Protein AF-A0A813BYN5-F1 (afdb_monomer_lite)

Foldseek 3Di:
DDQAADPVNPGWAKDFQQDWDDAAPQQRHTDDGRAIWTADPVRRHIHRPVCRVVVGGSLNNLLVVLLCVLLVQQVLQVLLVDLVLLVLLVVPDDVCLLVCLVPADDDVSLLVVLVCLQPPQAEEPPDDADPVDPDSFDKDWPAWDQDDPVLVVQVQRTWTWIAGPPPRDTDIDTPGSNLSVCSVVRYYHQNNSQSVVQSNVVSSVWFKWWKDFPQDHIHMWTDDPLDTWTQRSQLSAIRQLLLVCAQQVDQTAWMWIHHQQAIDGQSLVNDQCLVSNVVRNPSHDPVSVVVSRVVSNCVSNPPHDDPPSPVVSVVVSVCSNVHHPPPDDHFLSSQHFGDHDDPVVSVVSSRRGDHGDNSVRSVVVPPDPVPPPDDDPDPDDDPDDDDDDDDDD

pLDDT: mean 87.36, std 17.11, range [26.47, 98.75]

Structure (mmCIF, N/CA/C/O backbone):
data_AF-A0A813BYN5-F1
#
_entry.id   AF-A0A813BYN5-F1
#
loop_
_atom_site.group_PDB
_atom_site.id
_atom_site.type_symbol
_atom_site.label_atom_id
_atom_site.label_alt_id
_atom_site.label_comp_id
_atom_site.label_asym_id
_atom_site.label_entity_id
_atom_site.label_seq_id
_atom_site.pdbx_PDB_ins_code
_atom_site.Cartn_x
_atom_site.Cartn_y
_atom_site.Cartn_z
_atom_site.occupancy
_atom_site.B_iso_or_equiv
_atom_site.auth_seq_id
_atom_site.auth_comp_id
_atom_site.auth_asym_id
_atom_site.auth_atom_id
_atom_site.pdbx_PDB_model_num
ATOM 1 N N . MET A 1 1 ? -16.079 -15.722 31.619 1.00 48.47 1 MET A N 1
ATOM 2 C CA . MET A 1 1 ? -15.666 -14.616 30.730 1.00 48.47 1 MET A CA 1
ATOM 3 C C . MET A 1 1 ? -16.393 -13.362 31.180 1.00 48.47 1 MET A C 1
ATOM 5 O O . MET A 1 1 ? -17.534 -13.514 31.612 1.00 48.47 1 MET A O 1
ATOM 9 N N . PRO A 1 2 ? -15.764 -12.174 31.171 1.00 56.16 2 PRO A N 1
ATOM 10 C CA . PRO A 1 2 ? -16.478 -10.941 31.481 1.00 56.16 2 PRO A CA 1
ATOM 11 C C . PRO A 1 2 ? -17.637 -10.785 30.492 1.00 56.16 2 PRO A C 1
ATOM 13 O O . PRO A 1 2 ? -17.460 -11.001 29.295 1.00 56.16 2 PRO A O 1
ATOM 16 N N . SER A 1 3 ? -18.836 -10.475 30.979 1.00 76.31 3 SER A N 1
ATOM 17 C CA . SER A 1 3 ? -19.960 -10.189 30.091 1.00 76.31 3 SER A CA 1
ATOM 18 C C . SER A 1 3 ? -19.749 -8.819 29.454 1.00 76.31 3 SER A C 1
ATOM 20 O O . SER A 1 3 ? -19.611 -7.844 30.188 1.00 76.31 3 SER A O 1
ATOM 22 N N . LEU A 1 4 ? -19.761 -8.734 28.120 1.00 88.44 4 LEU A N 1
ATOM 23 C CA . LEU A 1 4 ? -19.738 -7.454 27.407 1.00 88.44 4 LEU A CA 1
ATOM 24 C C . LEU A 1 4 ? -20.838 -6.524 27.939 1.00 88.44 4 LEU A C 1
ATOM 26 O O . LEU A 1 4 ? -22.004 -6.931 28.003 1.00 88.44 4 LEU A O 1
ATOM 30 N N . ASP A 1 5 ? -20.469 -5.295 28.279 1.00 90.44 5 ASP A N 1
ATOM 31 C CA . ASP A 1 5 ? -21.368 -4.268 28.801 1.00 90.44 5 ASP A CA 1
ATOM 32 C C . ASP A 1 5 ? -21.083 -2.904 28.147 1.00 90.44 5 ASP A C 1
ATOM 34 O O . ASP A 1 5 ? -20.074 -2.737 27.458 1.00 90.44 5 ASP A O 1
ATOM 38 N N . CYS A 1 6 ? -21.983 -1.940 28.326 1.00 90.56 6 CYS A N 1
ATOM 39 C CA . CYS A 1 6 ? -21.774 -0.565 27.888 1.00 90.56 6 CYS A CA 1
ATOM 40 C C . CYS A 1 6 ? -20.682 0.134 28.728 1.00 90.56 6 CYS A C 1
ATOM 42 O O . CYS A 1 6 ? -20.383 -0.305 29.843 1.00 90.56 6 CYS A O 1
ATOM 44 N N . PRO A 1 7 ? -20.118 1.267 28.262 1.00 90.31 7 PRO A N 1
ATOM 45 C CA . PRO A 1 7 ? -19.059 1.984 28.983 1.00 90.31 7 PRO A CA 1
ATOM 46 C C . PRO A 1 7 ? -19.430 2.395 30.417 1.00 90.31 7 PRO A C 1
ATOM 48 O O . PRO A 1 7 ? -18.561 2.478 31.280 1.00 90.31 7 PRO A O 1
ATOM 51 N N . GLY A 1 8 ? -20.720 2.633 30.682 1.00 91.25 8 GLY A N 1
ATOM 52 C CA . GLY A 1 8 ? -21.238 2.990 32.005 1.00 91.25 8 GLY A CA 1
ATOM 53 C C . GLY A 1 8 ? -21.573 1.805 32.915 1.00 91.25 8 GLY A C 1
ATOM 54 O O . GLY A 1 8 ? -22.039 2.028 34.026 1.00 91.25 8 GLY A O 1
ATOM 55 N N . SER A 1 9 ? -21.360 0.560 32.472 1.00 91.81 9 SER A N 1
ATOM 56 C CA . SER A 1 9 ? -21.729 -0.657 33.221 1.00 91.81 9 SER A CA 1
ATOM 57 C C . SER A 1 9 ? -23.214 -0.715 33.632 1.00 91.81 9 SER A C 1
ATOM 59 O O . SER A 1 9 ? -23.561 -1.176 34.719 1.00 91.81 9 SER A O 1
ATOM 61 N N . HIS A 1 10 ? -24.110 -0.199 32.784 1.00 93.56 10 HIS A N 1
ATOM 62 C CA . HIS A 1 10 ? -25.558 -0.175 33.035 1.00 93.56 10 HIS A CA 1
ATOM 63 C C . HIS A 1 10 ? -26.271 -1.482 32.644 1.00 93.56 10 HIS A C 1
ATOM 65 O O . HIS A 1 10 ? -27.484 -1.602 32.834 1.00 93.56 10 HIS A O 1
ATOM 71 N N . GLY A 1 11 ? -25.558 -2.444 32.062 1.00 91.88 11 GLY A N 1
ATOM 72 C CA . GLY A 1 11 ? -26.150 -3.586 31.387 1.00 91.88 11 GLY A CA 1
ATOM 73 C C . GLY A 1 11 ? -26.589 -3.264 29.955 1.00 91.88 11 GLY A C 1
ATOM 74 O O . GLY A 1 11 ? -26.937 -2.134 29.597 1.00 91.88 11 GLY A O 1
ATOM 75 N N . LEU A 1 12 ? -26.638 -4.312 29.132 1.00 93.56 12 LEU A N 1
ATOM 76 C CA . LEU A 1 12 ? -27.193 -4.275 27.781 1.00 93.56 12 LEU A CA 1
ATOM 77 C C . LEU A 1 12 ? -28.515 -5.040 27.745 1.00 93.56 12 LEU A C 1
ATOM 79 O O . LEU A 1 12 ? -28.563 -6.212 28.126 1.00 93.56 12 LEU A O 1
ATOM 83 N N . GLN A 1 13 ? -29.570 -4.392 27.256 1.00 94.44 13 GLN A N 1
ATOM 84 C CA . GLN A 1 13 ? -30.894 -4.990 27.110 1.00 94.44 13 GLN A CA 1
ATOM 85 C C . GLN A 1 13 ? -31.093 -5.484 25.681 1.00 94.44 13 GLN A C 1
ATOM 87 O O . GLN A 1 13 ? -30.707 -4.811 24.725 1.00 94.44 13 GLN A O 1
ATOM 92 N N . ARG A 1 14 ? -31.704 -6.661 25.529 1.00 94.81 14 ARG A N 1
ATOM 93 C CA . ARG A 1 14 ? -32.080 -7.180 24.211 1.00 94.81 14 ARG A CA 1
ATOM 94 C C . ARG A 1 14 ? -33.128 -6.256 23.593 1.00 94.81 14 ARG A C 1
ATOM 96 O O . ARG A 1 14 ? -34.096 -5.888 24.252 1.00 94.81 14 ARG A O 1
ATOM 103 N N . THR A 1 15 ? -32.929 -5.900 22.334 1.00 93.56 15 THR A N 1
ATOM 104 C CA . THR A 1 15 ? -33.810 -5.017 21.574 1.00 93.56 15 THR A CA 1
ATOM 105 C C . THR A 1 15 ? -33.909 -5.477 20.121 1.00 93.56 15 THR A C 1
ATOM 107 O O . THR A 1 15 ? -33.149 -6.328 19.655 1.00 93.56 15 THR A O 1
ATOM 110 N N . THR A 1 16 ? -34.854 -4.898 19.395 1.00 94.50 16 THR A N 1
ATOM 111 C CA . THR A 1 16 ? -34.953 -5.013 17.943 1.00 94.50 16 THR A CA 1
ATOM 112 C C . THR A 1 16 ? -34.541 -3.681 17.341 1.00 94.50 16 THR A C 1
ATOM 114 O O . THR A 1 16 ? -34.979 -2.637 17.817 1.00 94.50 16 THR A O 1
ATOM 117 N N . VAL A 1 17 ? -33.697 -3.709 16.309 1.00 91.75 17 VAL A N 1
ATOM 118 C CA . VAL A 1 17 ? -33.216 -2.494 15.635 1.00 91.75 17 VAL A CA 1
ATOM 119 C C . VAL A 1 17 ? -34.422 -1.745 15.048 1.00 91.75 17 VAL A C 1
ATOM 121 O O . VAL A 1 17 ? -35.065 -2.285 14.139 1.00 91.75 17 VAL A O 1
ATOM 124 N N . PRO A 1 18 ? -34.763 -0.548 15.562 1.00 84.31 18 PRO A N 1
ATOM 125 C CA . PRO A 1 18 ? -36.034 0.099 15.244 1.00 84.31 18 PRO A CA 1
ATOM 126 C C . PRO A 1 18 ? -36.023 0.764 13.866 1.00 84.31 18 PRO A C 1
ATOM 128 O O . PRO A 1 18 ? -37.031 0.745 13.164 1.00 84.31 18 PRO A O 1
ATOM 131 N N . GLU A 1 19 ? -34.881 1.322 13.462 1.00 86.50 19 GLU A N 1
ATOM 132 C CA . GLU A 1 19 ? -34.742 2.112 12.242 1.00 86.50 19 GLU A CA 1
ATOM 133 C C . GLU A 1 19 ? -33.391 1.869 11.545 1.00 86.50 19 GLU A C 1
ATOM 135 O O . GLU A 1 19 ? -32.447 1.367 12.166 1.00 86.50 19 GLU A O 1
ATOM 140 N N . PRO A 1 20 ? -33.283 2.176 10.239 1.00 87.12 20 PRO A N 1
ATOM 141 C CA . PRO A 1 20 ? -32.023 2.080 9.509 1.00 87.12 20 PRO A CA 1
ATOM 142 C C . PRO A 1 20 ? -30.966 3.039 10.065 1.00 87.12 20 PRO A C 1
ATOM 144 O O . PRO A 1 20 ? -31.284 4.133 10.513 1.00 87.12 20 PRO A O 1
ATOM 147 N N . GLY A 1 21 ? -29.693 2.658 9.955 1.00 85.25 21 GLY A N 1
ATOM 148 C CA . GLY A 1 21 ? -28.564 3.544 10.262 1.00 85.25 21 GLY A CA 1
ATOM 149 C C . GLY A 1 21 ? -27.939 3.356 11.645 1.00 85.25 21 GLY A C 1
ATOM 150 O O . GLY A 1 21 ? -26.858 3.892 11.874 1.00 85.25 21 GLY A O 1
ATOM 151 N N . ARG A 1 22 ? -28.533 2.548 12.537 1.00 89.50 22 ARG A N 1
ATOM 152 C CA . ARG A 1 22 ? -27.860 2.128 13.780 1.00 89.50 22 ARG A CA 1
ATOM 153 C C . ARG A 1 22 ? -26.624 1.289 13.441 1.00 89.50 22 ARG A C 1
ATOM 155 O O . ARG A 1 22 ? -26.663 0.442 12.544 1.00 89.50 22 ARG A O 1
ATOM 162 N N . VAL A 1 23 ? -25.534 1.504 14.168 1.00 93.56 23 VAL A N 1
ATOM 163 C CA . VAL A 1 23 ? -24.265 0.785 13.997 1.00 93.56 23 VAL A CA 1
ATOM 164 C C . VAL A 1 23 ? -23.885 0.112 15.300 1.00 93.56 23 VAL A C 1
ATOM 166 O O . VAL A 1 23 ? -24.202 0.601 16.372 1.00 93.56 23 VAL A O 1
ATOM 169 N N . CYS A 1 24 ? -23.207 -1.026 15.221 1.00 93.81 24 CYS A N 1
ATOM 170 C CA . CYS A 1 24 ? -22.638 -1.625 16.417 1.00 93.81 24 CYS A CA 1
ATOM 171 C C . CYS A 1 24 ? -21.426 -0.812 16.889 1.00 93.81 24 CYS A C 1
ATOM 173 O O . CYS A 1 24 ? -20.441 -0.735 16.163 1.00 93.81 24 CYS A O 1
ATOM 175 N N . ASP A 1 25 ? -21.418 -0.325 18.127 1.00 93.06 25 ASP A N 1
ATOM 176 C CA . ASP A 1 25 ? -20.302 0.450 18.691 1.00 93.06 25 ASP A CA 1
ATOM 177 C C . ASP A 1 25 ? -19.005 -0.352 18.879 1.00 93.06 25 ASP A C 1
ATOM 179 O O . ASP A 1 25 ? -17.918 0.215 19.049 1.00 93.06 25 ASP A O 1
ATOM 183 N N . VAL A 1 26 ? -19.118 -1.682 18.848 1.00 92.62 26 VAL A N 1
ATOM 184 C CA . VAL A 1 26 ? -18.005 -2.625 19.000 1.00 92.62 26 VAL A CA 1
ATOM 185 C C . VAL A 1 26 ? -17.333 -2.919 17.660 1.00 92.62 26 VAL A C 1
ATOM 187 O O . VAL A 1 26 ? -16.107 -2.881 17.573 1.00 92.62 26 VAL A O 1
ATOM 190 N N . CYS A 1 27 ? -18.110 -3.238 16.617 1.00 92.19 27 CYS A N 1
ATOM 191 C CA . CYS A 1 27 ? -17.567 -3.685 15.329 1.00 92.19 27 CYS A CA 1
ATOM 192 C C . CYS A 1 27 ? -17.843 -2.763 14.138 1.00 92.19 27 CYS A C 1
ATOM 194 O O . CYS A 1 27 ? -17.343 -3.033 13.043 1.00 92.19 27 CYS A O 1
ATOM 196 N N . ASP A 1 28 ? -18.573 -1.672 14.355 1.00 92.25 28 ASP A N 1
ATOM 197 C CA . ASP A 1 28 ? -18.946 -0.644 13.378 1.00 92.25 28 ASP A CA 1
ATOM 198 C C . ASP A 1 28 ? -19.807 -1.172 12.210 1.00 92.25 28 ASP A C 1
ATOM 200 O O . ASP A 1 28 ? -19.967 -0.503 11.191 1.00 92.25 28 ASP A O 1
ATOM 204 N N . ILE A 1 29 ? -20.373 -2.384 12.329 1.00 92.06 29 ILE A N 1
ATOM 205 C CA . ILE A 1 29 ? -21.284 -2.925 11.315 1.00 92.06 29 ILE A CA 1
ATOM 206 C C . ILE A 1 29 ? -22.641 -2.224 11.397 1.00 92.06 29 ILE A C 1
ATOM 208 O O . ILE A 1 29 ? -23.185 -2.034 12.487 1.00 92.06 29 ILE A O 1
ATOM 212 N N . VAL A 1 30 ? -23.210 -1.887 10.239 1.00 93.50 30 VAL A N 1
ATOM 213 C CA . VAL A 1 30 ? -24.578 -1.368 10.148 1.00 93.50 30 VAL A CA 1
ATOM 214 C C . VAL A 1 30 ? -25.558 -2.470 10.539 1.00 93.50 30 VAL A C 1
ATOM 216 O O . VAL A 1 30 ? -25.571 -3.557 9.952 1.00 93.50 30 VAL A O 1
ATOM 219 N N . LEU A 1 31 ? -26.384 -2.185 11.538 1.00 92.44 31 LEU A N 1
ATOM 220 C CA . LEU A 1 31 ? -27.415 -3.083 12.022 1.00 92.44 31 LEU A CA 1
ATOM 221 C C . LEU A 1 31 ? -28.638 -2.989 11.107 1.00 92.44 31 LEU A C 1
ATOM 223 O O . LEU A 1 31 ? -29.130 -1.904 10.795 1.00 92.44 31 LEU A O 1
ATOM 227 N N . LYS A 1 32 ? -29.137 -4.141 10.658 1.00 92.50 32 LYS A N 1
ATOM 228 C CA . LYS A 1 32 ? -30.327 -4.190 9.804 1.00 92.50 32 LYS A CA 1
ATOM 229 C C . LYS A 1 32 ? -31.589 -3.958 10.649 1.00 92.50 32 LYS A C 1
ATOM 231 O O . LYS A 1 32 ? -31.719 -4.603 11.692 1.00 92.50 32 LYS A O 1
ATOM 236 N N . PRO A 1 33 ? -32.535 -3.112 10.201 1.00 93.31 33 PRO A N 1
ATOM 237 C CA . PRO A 1 33 ? -33.830 -2.954 10.861 1.00 93.31 33 PRO A CA 1
ATOM 238 C C . PRO A 1 33 ? -34.543 -4.293 11.043 1.00 93.31 33 PRO A C 1
ATOM 240 O O . PRO A 1 33 ? -34.501 -5.148 10.156 1.00 93.31 33 PRO A O 1
ATOM 243 N N . GLY A 1 34 ? -35.193 -4.480 12.189 1.00 91.62 34 GLY A N 1
ATOM 244 C CA . GLY A 1 34 ? -35.899 -5.721 12.516 1.00 91.62 34 GLY A CA 1
ATOM 245 C C . GLY A 1 34 ? -35.007 -6.872 12.998 1.00 91.62 34 GLY A C 1
ATOM 246 O O . GLY A 1 34 ? -35.535 -7.876 13.472 1.00 91.62 34 GLY A O 1
ATOM 247 N N . CYS A 1 35 ? -33.676 -6.753 12.928 1.00 91.94 35 CYS A N 1
ATOM 248 C CA . CYS A 1 35 ? -32.775 -7.742 13.520 1.00 91.94 35 CYS A CA 1
ATOM 249 C C . CYS A 1 35 ? -32.650 -7.563 15.038 1.00 91.94 35 CYS A C 1
ATOM 251 O O . CYS A 1 35 ? -32.840 -6.470 15.578 1.00 91.94 35 CYS A O 1
ATOM 253 N N . GLU A 1 36 ? -32.307 -8.654 15.723 1.00 95.38 36 GLU A N 1
ATOM 254 C CA . GLU A 1 36 ? -31.975 -8.623 17.146 1.00 95.38 36 GLU A CA 1
ATOM 255 C C . GLU A 1 36 ? -30.639 -7.899 17.371 1.00 95.38 36 GLU A C 1
ATOM 257 O O . GLU A 1 36 ? -29.671 -8.085 16.629 1.00 95.38 36 GLU A O 1
ATOM 262 N N . ALA A 1 37 ? -30.607 -7.061 18.402 1.00 94.81 37 ALA A N 1
ATOM 263 C CA . ALA A 1 37 ? -29.422 -6.373 18.887 1.00 94.81 37 ALA A CA 1
ATOM 264 C C . ALA A 1 37 ? -29.515 -6.203 20.410 1.00 94.81 37 ALA A C 1
ATOM 266 O O . ALA A 1 37 ? -30.507 -6.561 21.049 1.00 94.81 37 ALA A O 1
ATOM 267 N N . PHE A 1 38 ? -28.473 -5.643 21.006 1.00 95.25 38 PHE A N 1
ATOM 268 C CA . PHE A 1 38 ? -28.428 -5.305 22.4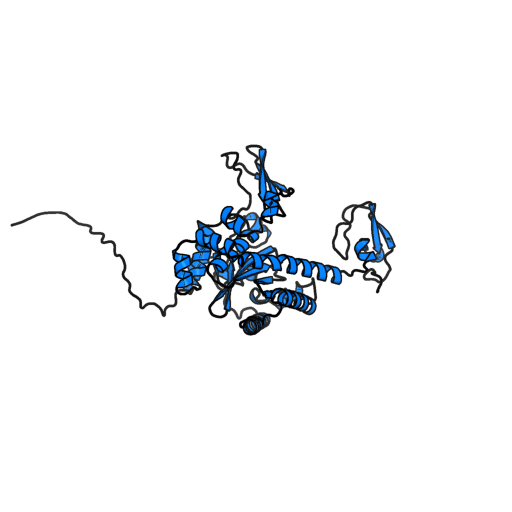18 1.00 95.25 38 PHE A CA 1
ATOM 269 C C . PHE A 1 38 ? -28.097 -3.829 22.559 1.00 95.25 38 PHE A C 1
ATOM 271 O O . PHE A 1 38 ? -27.160 -3.365 21.921 1.00 95.25 38 PHE A O 1
ATOM 278 N N . ALA A 1 39 ? -28.838 -3.100 23.386 1.00 94.12 39 ALA A N 1
ATOM 279 C CA . ALA A 1 39 ? -28.648 -1.665 23.540 1.00 94.12 39 ALA A CA 1
ATOM 280 C C . ALA A 1 39 ? -28.639 -1.243 25.011 1.00 94.12 39 ALA A C 1
ATOM 282 O O . ALA A 1 39 ? -29.362 -1.795 25.846 1.00 94.12 39 ALA A O 1
ATOM 283 N N . CYS A 1 40 ? -27.843 -0.223 25.316 1.00 94.81 40 CYS A N 1
ATOM 284 C CA . CYS A 1 40 ? -27.967 0.576 26.526 1.00 94.81 40 CYS A CA 1
ATOM 285 C C . CYS A 1 40 ? -28.495 1.959 26.142 1.00 94.81 40 CYS A C 1
ATOM 287 O O . CYS A 1 40 ? -27.786 2.736 25.507 1.00 94.81 40 CYS A O 1
ATOM 289 N N . GLN A 1 41 ? -29.716 2.284 26.569 1.00 91.62 41 GLN A N 1
ATOM 290 C CA . GLN A 1 41 ? -30.323 3.590 26.286 1.00 91.62 41 GLN A CA 1
ATOM 291 C C . GLN A 1 41 ? -29.588 4.741 26.987 1.00 91.62 41 GLN A C 1
ATOM 293 O O . GLN A 1 41 ? -29.490 5.828 26.435 1.00 91.62 41 GLN A O 1
ATOM 298 N N . THR A 1 42 ? -29.035 4.506 28.182 1.00 93.44 42 THR A N 1
ATOM 299 C CA . THR A 1 42 ? -28.329 5.539 28.958 1.00 93.44 42 THR A CA 1
ATOM 300 C C . THR A 1 42 ? -27.029 5.985 28.295 1.00 93.44 42 THR A C 1
ATOM 302 O O . THR A 1 42 ? -26.669 7.154 28.372 1.00 93.44 42 THR A O 1
ATOM 305 N N . CYS A 1 43 ? -26.305 5.052 27.675 1.00 92.81 43 CYS A N 1
ATOM 306 C CA . CYS A 1 43 ? -25.020 5.327 27.033 1.00 92.81 43 CYS A CA 1
ATOM 307 C C . CYS A 1 43 ? -25.128 5.519 25.519 1.00 92.81 43 CYS A C 1
ATOM 309 O O . CYS A 1 43 ? -24.090 5.729 24.904 1.00 92.81 43 CYS A O 1
ATOM 311 N N . ASP A 1 44 ? -26.332 5.386 24.948 1.00 92.38 44 ASP A N 1
ATOM 312 C CA . ASP A 1 44 ? -26.562 5.219 23.507 1.00 92.38 44 ASP A CA 1
ATOM 313 C C . ASP A 1 44 ? -25.550 4.249 22.882 1.00 92.38 44 ASP A C 1
ATOM 315 O O . ASP A 1 44 ? -24.754 4.608 22.024 1.00 92.38 44 ASP A O 1
ATOM 319 N N . PHE A 1 45 ? -25.521 3.029 23.426 1.00 93.75 45 PHE A N 1
ATOM 320 C CA . PHE A 1 45 ? -24.526 2.021 23.069 1.00 93.75 45 PHE A CA 1
ATOM 321 C C . PHE A 1 45 ? -25.205 0.771 22.519 1.00 93.75 45 PHE A C 1
ATOM 323 O O . PHE A 1 45 ? -25.869 0.053 23.273 1.00 93.75 45 PHE A O 1
ATOM 330 N N . ASP A 1 46 ? -25.021 0.507 21.230 1.00 94.44 46 ASP A N 1
ATOM 331 C CA . ASP A 1 46 ? -25.607 -0.592 20.476 1.00 94.44 46 ASP A CA 1
ATOM 332 C C . ASP A 1 46 ? -24.584 -1.677 20.135 1.00 94.44 46 ASP A C 1
ATOM 334 O O . ASP A 1 46 ? -23.459 -1.451 19.685 1.00 94.44 46 ASP A O 1
ATOM 338 N N . VAL A 1 47 ? -25.009 -2.925 20.275 1.00 94.62 47 VAL A N 1
ATOM 339 C CA . VAL A 1 47 ? -24.170 -4.101 20.080 1.00 94.62 47 VAL A CA 1
ATOM 340 C C . VAL A 1 47 ? -24.919 -5.138 19.252 1.00 94.62 47 VAL A C 1
ATOM 342 O O . VAL A 1 47 ? -26.044 -5.516 19.577 1.00 94.62 47 VAL A O 1
ATOM 345 N N . CYS A 1 48 ? -24.295 -5.643 18.185 1.00 94.81 48 CYS A N 1
ATOM 346 C CA . CYS A 1 48 ? -24.862 -6.749 17.412 1.00 94.81 48 CYS A CA 1
ATOM 347 C C . CYS A 1 48 ? -24.849 -8.059 18.221 1.00 94.81 48 CYS A C 1
ATOM 349 O O . CYS A 1 48 ? -23.984 -8.257 19.080 1.00 94.81 48 CYS A O 1
ATOM 351 N N . SER A 1 49 ? -25.756 -8.994 17.912 1.00 93.50 49 SER A N 1
ATOM 352 C CA . SER A 1 49 ? -25.812 -10.287 18.614 1.00 93.50 49 SER A CA 1
ATOM 353 C C . SER A 1 49 ? -24.474 -11.027 18.594 1.00 93.50 49 SER A C 1
ATOM 355 O O . SER A 1 49 ? -24.033 -11.504 19.633 1.00 93.50 49 SER A O 1
ATOM 357 N N . ALA A 1 50 ? -23.753 -11.004 17.467 1.00 92.56 50 ALA A N 1
ATOM 358 C CA . ALA A 1 50 ? -22.445 -11.648 17.355 1.00 92.56 50 ALA A CA 1
ATOM 359 C C . ALA A 1 50 ? -21.413 -11.093 18.356 1.00 92.56 50 ALA A C 1
ATOM 361 O O . ALA A 1 50 ? -20.714 -11.869 19.006 1.00 92.56 50 ALA A O 1
ATOM 362 N N . CYS A 1 51 ? -21.317 -9.769 18.525 1.00 93.25 51 CYS A N 1
ATOM 363 C CA . CYS A 1 51 ? -20.403 -9.174 19.505 1.00 93.25 51 CYS A CA 1
ATOM 364 C C . CYS A 1 51 ? -20.823 -9.506 20.940 1.00 93.25 51 CYS A C 1
ATOM 366 O O . CYS A 1 51 ? -19.965 -9.812 21.768 1.00 93.25 51 CYS A O 1
ATOM 368 N N . LYS A 1 52 ? -22.131 -9.497 21.229 1.00 92.75 52 LYS A N 1
ATOM 369 C CA . LYS A 1 52 ? -22.653 -9.817 22.562 1.00 92.75 52 LYS A CA 1
ATOM 370 C C . LYS A 1 52 ? -22.430 -11.275 22.953 1.00 92.75 52 LYS A C 1
ATOM 372 O O . LYS A 1 52 ? -21.980 -11.530 24.067 1.00 92.75 52 LYS A O 1
ATOM 377 N N . GLU A 1 53 ? -22.721 -12.209 22.057 1.00 91.44 53 GLU A N 1
ATOM 378 C CA . GLU A 1 53 ? -22.604 -13.652 22.291 1.00 91.44 53 GLU A CA 1
ATOM 379 C C . GLU A 1 53 ? -21.150 -14.094 22.468 1.00 91.44 53 GLU A C 1
ATOM 381 O O . GLU A 1 53 ? -20.856 -14.907 23.341 1.00 91.44 53 GLU A O 1
ATOM 386 N N . ASN A 1 54 ? -20.233 -13.513 21.690 1.00 90.81 54 ASN A N 1
ATOM 387 C CA . ASN A 1 54 ? -18.804 -13.814 21.779 1.00 90.81 54 ASN A CA 1
ATOM 388 C C . ASN A 1 54 ? -18.075 -12.987 22.855 1.00 90.81 54 ASN A C 1
ATOM 390 O O . ASN A 1 54 ? -16.878 -13.174 23.053 1.00 90.81 54 ASN A O 1
ATOM 394 N N . GLY A 1 55 ? -18.769 -12.071 23.543 1.00 91.19 55 GLY A N 1
ATOM 395 C CA . GLY A 1 55 ? -18.175 -11.216 24.573 1.00 91.19 55 GLY A CA 1
ATOM 396 C C . GLY A 1 55 ? -17.066 -10.295 24.052 1.00 91.19 55 GLY A C 1
ATOM 397 O O . GLY A 1 55 ? -16.127 -10.012 24.788 1.00 91.19 55 GLY A O 1
ATOM 398 N N . LEU A 1 56 ? -17.157 -9.856 22.792 1.00 90.75 56 LEU A N 1
ATOM 399 C CA . LEU A 1 56 ? -16.107 -9.077 22.130 1.00 90.75 56 LEU A CA 1
ATOM 400 C C . LEU A 1 56 ? -16.105 -7.627 22.603 1.00 90.75 56 LEU A C 1
ATOM 402 O O . LEU A 1 56 ? -17.140 -6.961 22.591 1.00 90.75 56 LEU A O 1
ATOM 406 N N . THR A 1 57 ? -14.930 -7.106 22.930 1.00 90.50 57 THR A N 1
ATOM 407 C CA . THR A 1 57 ? -14.722 -5.673 23.146 1.00 90.50 57 THR A CA 1
ATOM 408 C C . THR A 1 57 ? -14.362 -4.966 21.839 1.00 90.50 57 THR A C 1
ATOM 410 O O . THR A 1 57 ? -13.973 -5.592 20.848 1.00 90.50 57 THR A O 1
ATOM 413 N N . LYS A 1 58 ? -14.458 -3.629 21.826 1.00 87.50 58 LYS A N 1
ATOM 414 C CA . LYS A 1 58 ? -14.010 -2.829 20.675 1.00 87.50 58 LYS A CA 1
ATOM 415 C C . LYS A 1 58 ? -12.525 -3.070 20.388 1.00 87.50 58 LYS A C 1
ATOM 417 O O . LYS A 1 58 ? -12.146 -3.184 19.228 1.00 87.50 58 LYS A O 1
ATOM 422 N N . ALA A 1 59 ? -11.710 -3.218 21.435 1.00 88.31 59 ALA A N 1
ATOM 423 C CA . ALA A 1 59 ? -10.290 -3.532 21.313 1.00 88.31 59 ALA A CA 1
ATOM 424 C C . ALA A 1 59 ? -10.056 -4.897 20.640 1.00 88.31 59 ALA A C 1
ATOM 426 O O . ALA A 1 59 ? -9.238 -4.978 19.728 1.00 88.31 59 ALA A O 1
ATOM 427 N N . ASP A 1 60 ? -10.818 -5.935 21.008 1.00 91.12 60 ASP A N 1
ATOM 428 C CA . ASP A 1 60 ? -10.710 -7.264 20.379 1.00 91.12 60 ASP A CA 1
ATOM 429 C C . ASP A 1 60 ? -11.030 -7.205 18.882 1.00 91.12 60 ASP A C 1
ATOM 431 O O . ASP A 1 60 ? -10.330 -7.791 18.054 1.00 91.12 60 ASP A O 1
ATOM 435 N N . VAL A 1 61 ? -12.073 -6.455 18.511 1.00 91.62 61 VAL A N 1
ATOM 436 C CA . VAL A 1 61 ? -12.452 -6.301 17.104 1.00 91.62 61 VAL A CA 1
ATOM 437 C C . VAL A 1 61 ? -11.416 -5.495 16.326 1.00 91.62 61 VAL A C 1
ATOM 439 O O . VAL A 1 61 ? -11.092 -5.874 15.201 1.00 91.62 61 VAL A O 1
ATOM 442 N N . GLN A 1 62 ? -10.880 -4.409 16.888 1.00 92.00 62 GLN A N 1
ATOM 443 C CA . GLN A 1 62 ? -9.815 -3.645 16.227 1.00 92.00 62 GLN A CA 1
ATOM 444 C C . GLN A 1 62 ? -8.545 -4.484 16.056 1.00 92.00 62 GLN A C 1
ATOM 446 O O . GLN A 1 62 ? -7.918 -4.430 14.997 1.00 92.00 62 GLN A O 1
ATOM 451 N N . LEU A 1 63 ? -8.213 -5.320 17.043 1.00 94.38 63 LEU A N 1
ATOM 452 C CA . LEU A 1 63 ? -7.077 -6.238 16.980 1.00 94.38 63 LEU A CA 1
ATOM 453 C C . LEU A 1 63 ? -7.245 -7.234 15.832 1.00 94.38 63 LEU A C 1
ATOM 455 O O . LEU A 1 63 ? -6.348 -7.375 15.000 1.00 94.38 63 LEU A O 1
ATOM 459 N N . GLU A 1 64 ? -8.418 -7.855 15.720 1.00 93.94 64 GLU A N 1
ATOM 460 C CA . GLU A 1 64 ? -8.707 -8.795 14.636 1.00 93.94 64 GLU A CA 1
ATOM 461 C C . GLU A 1 64 ? -8.779 -8.101 13.264 1.00 93.94 64 GLU A C 1
ATOM 463 O O . GLU A 1 64 ? -8.276 -8.635 12.273 1.00 93.94 64 GLU A O 1
ATOM 468 N N . LYS A 1 65 ? -9.348 -6.888 13.183 1.00 93.75 65 LYS A N 1
ATOM 469 C CA . LYS A 1 65 ? -9.357 -6.070 11.955 1.00 93.75 65 LYS A CA 1
ATOM 470 C C . LYS A 1 65 ? -7.929 -5.754 11.497 1.00 93.75 65 LYS A C 1
ATOM 472 O O . LYS A 1 65 ? -7.625 -5.920 10.314 1.00 93.75 65 LYS A O 1
ATOM 477 N N . MET A 1 66 ? -7.052 -5.334 12.412 1.00 95.62 66 MET A N 1
ATOM 478 C CA . MET A 1 66 ? -5.653 -5.030 12.100 1.00 95.62 66 MET A CA 1
ATOM 479 C C . MET A 1 66 ? -4.904 -6.280 11.642 1.00 95.62 66 MET A C 1
ATOM 481 O O . MET A 1 66 ? -4.243 -6.250 10.605 1.00 95.62 66 MET A O 1
ATOM 485 N N . LYS A 1 67 ? -5.059 -7.395 12.365 1.00 96.56 67 LYS A N 1
ATOM 486 C CA . LYS A 1 67 ? -4.440 -8.675 12.018 1.00 96.56 67 LYS A CA 1
ATOM 487 C C . LYS A 1 67 ? -4.852 -9.141 10.624 1.00 96.56 67 LYS A C 1
ATOM 489 O O . LYS A 1 67 ? -3.983 -9.396 9.798 1.00 96.56 67 LYS A O 1
ATOM 494 N N . LYS A 1 68 ? -6.156 -9.154 10.322 1.00 95.69 68 LYS A N 1
ATOM 495 C CA . LYS A 1 68 ? -6.673 -9.496 8.985 1.00 95.69 68 LYS A CA 1
ATOM 496 C C . LYS A 1 68 ? -6.119 -8.587 7.896 1.00 95.69 68 LYS A C 1
ATOM 498 O O . LYS A 1 68 ? -5.801 -9.067 6.811 1.00 95.69 68 LYS A O 1
ATOM 503 N N . ARG A 1 69 ? -6.003 -7.283 8.169 1.00 95.88 69 ARG A N 1
ATOM 504 C CA . ARG A 1 69 ? -5.453 -6.324 7.207 1.00 95.88 69 ARG A CA 1
ATOM 505 C C . ARG A 1 69 ? -3.975 -6.593 6.931 1.00 95.88 69 ARG A C 1
ATOM 507 O O . ARG A 1 69 ? -3.605 -6.638 5.765 1.00 95.88 69 ARG A O 1
ATOM 514 N N . ILE A 1 70 ? -3.161 -6.815 7.965 1.00 97.19 70 ILE A N 1
ATOM 515 C CA . ILE A 1 70 ? -1.742 -7.174 7.820 1.00 97.19 70 ILE A CA 1
ATOM 516 C C . ILE A 1 70 ? -1.611 -8.505 7.071 1.00 97.19 70 ILE A C 1
ATOM 518 O O . ILE A 1 70 ? -0.952 -8.553 6.035 1.00 97.19 70 ILE A O 1
ATOM 522 N N . ASP A 1 71 ? -2.297 -9.555 7.529 1.00 95.31 71 ASP A N 1
ATOM 523 C CA . ASP A 1 71 ? -2.245 -10.890 6.922 1.00 95.31 71 ASP A CA 1
ATOM 524 C C . ASP A 1 71 ? -2.661 -10.861 5.440 1.00 95.31 71 ASP A C 1
ATOM 526 O O . ASP A 1 71 ? -2.023 -11.514 4.612 1.00 95.31 71 ASP A O 1
ATOM 530 N N . GLY A 1 72 ? -3.659 -10.048 5.078 1.00 93.62 72 GLY A N 1
ATOM 531 C CA . GLY A 1 72 ? -4.114 -9.876 3.695 1.00 93.62 72 GLY A CA 1
ATOM 532 C C . GLY A 1 72 ? -3.046 -9.341 2.733 1.00 93.62 72 GLY A C 1
ATOM 533 O O . GLY A 1 72 ? -3.098 -9.650 1.545 1.00 93.62 72 GLY A O 1
ATOM 534 N N . TYR A 1 73 ? -2.056 -8.589 3.225 1.00 95.56 73 TYR A N 1
ATOM 535 C CA . TYR A 1 73 ? -0.938 -8.102 2.409 1.00 95.56 73 TYR A CA 1
ATOM 536 C C . TYR A 1 73 ? 0.265 -9.049 2.389 1.00 95.56 73 TYR A C 1
ATOM 538 O O . TYR A 1 73 ? 1.039 -9.012 1.435 1.00 95.56 73 TYR A O 1
ATOM 546 N N . THR A 1 74 ? 0.407 -9.946 3.371 1.00 93.62 74 THR A N 1
ATOM 547 C CA . THR A 1 74 ? 1.552 -10.880 3.450 1.00 93.62 74 THR A CA 1
ATOM 548 C C . THR A 1 74 ? 1.639 -11.876 2.288 1.00 93.62 74 THR A C 1
ATOM 550 O O . THR A 1 74 ? 2.687 -12.480 2.055 1.00 93.62 74 THR A O 1
ATOM 553 N N . THR A 1 75 ? 0.552 -12.065 1.541 1.00 88.31 75 THR A N 1
ATOM 554 C CA . THR A 1 75 ? 0.502 -12.973 0.390 1.00 88.31 75 THR A CA 1
ATOM 555 C C . THR A 1 75 ? 1.060 -12.342 -0.884 1.00 88.31 75 THR A C 1
ATOM 557 O O . THR A 1 75 ? 1.623 -13.070 -1.701 1.00 88.31 75 THR A O 1
ATOM 560 N N . ARG A 1 76 ? 0.975 -11.011 -1.048 1.00 89.75 76 ARG A N 1
ATOM 561 C CA . ARG A 1 76 ? 1.408 -10.324 -2.279 1.00 89.75 76 ARG A CA 1
ATOM 562 C C . ARG A 1 76 ? 2.899 -10.507 -2.571 1.00 89.75 76 ARG A C 1
ATOM 564 O O . ARG A 1 76 ? 3.209 -10.919 -3.688 1.00 89.75 76 ARG A O 1
ATOM 571 N N . PRO A 1 77 ? 3.823 -10.329 -1.601 1.00 90.56 77 PRO A N 1
ATOM 572 C CA . PRO A 1 77 ? 5.250 -10.495 -1.865 1.00 90.56 77 PRO A CA 1
ATOM 573 C C . PRO A 1 77 ? 5.653 -11.885 -2.363 1.00 90.56 77 PRO A C 1
ATOM 575 O O . PRO A 1 77 ? 6.661 -12.025 -3.049 1.00 90.56 77 PRO A O 1
ATOM 578 N N . ARG A 1 78 ? 4.849 -12.919 -2.078 1.00 89.31 78 ARG A N 1
ATOM 579 C CA . ARG A 1 78 ? 5.080 -14.268 -2.615 1.00 89.31 78 ARG A CA 1
ATOM 580 C C . ARG A 1 78 ? 4.907 -14.317 -4.128 1.00 89.31 78 ARG A C 1
ATOM 582 O O . ARG A 1 78 ? 5.621 -15.066 -4.780 1.00 89.31 78 ARG A O 1
ATOM 589 N N . SER A 1 79 ? 4.003 -13.509 -4.683 1.00 93.00 79 SER A N 1
ATOM 590 C CA . SER A 1 79 ? 3.808 -13.428 -6.130 1.00 93.00 79 SER A CA 1
ATOM 591 C C . SER A 1 79 ? 4.989 -12.768 -6.841 1.00 93.00 79 SER A C 1
ATOM 593 O O . SER A 1 79 ? 5.206 -13.057 -8.011 1.00 93.00 79 SER A O 1
ATOM 595 N N . TYR A 1 80 ? 5.752 -11.899 -6.172 1.00 95.88 80 TYR A N 1
ATOM 596 C CA . TYR A 1 80 ? 6.951 -11.292 -6.767 1.00 95.88 80 TYR A CA 1
ATOM 597 C C . TYR A 1 80 ? 8.118 -12.277 -6.837 1.00 95.88 80 TYR A C 1
ATOM 599 O O . TYR A 1 80 ? 8.991 -12.145 -7.687 1.00 95.88 80 TYR A O 1
ATOM 607 N N . ALA A 1 81 ? 8.123 -13.285 -5.963 1.00 92.94 81 ALA A N 1
ATOM 608 C CA . ALA A 1 81 ? 9.121 -14.347 -5.948 1.00 92.94 81 ALA A CA 1
ATOM 609 C C . ALA A 1 81 ? 8.865 -15.457 -6.983 1.00 92.94 81 ALA A C 1
ATOM 611 O O . ALA A 1 81 ? 9.677 -16.373 -7.096 1.00 92.94 81 ALA A O 1
ATOM 612 N N . ASP A 1 82 ? 7.742 -15.410 -7.707 1.00 96.19 82 ASP A N 1
ATOM 613 C CA . ASP A 1 82 ? 7.445 -16.375 -8.762 1.00 96.19 82 ASP A CA 1
ATOM 614 C C . ASP A 1 82 ? 8.351 -16.140 -9.980 1.00 96.19 82 ASP A C 1
ATOM 616 O O . ASP A 1 82 ? 8.319 -15.081 -10.610 1.00 96.19 82 ASP A O 1
ATOM 620 N N . GLU A 1 83 ? 9.164 -17.141 -10.317 1.00 96.50 83 GLU A N 1
ATOM 621 C CA . GLU A 1 83 ? 10.153 -17.042 -11.394 1.00 96.50 83 GLU A CA 1
ATOM 622 C C . GLU A 1 83 ? 9.510 -16.886 -12.780 1.00 96.50 83 GLU A C 1
ATOM 624 O O . GLU A 1 83 ? 10.074 -16.219 -13.647 1.00 96.50 83 GLU A O 1
ATOM 629 N N . GLY A 1 84 ? 8.319 -17.455 -12.994 1.00 97.88 84 GLY A N 1
ATOM 630 C CA . GLY A 1 84 ? 7.566 -17.286 -14.236 1.00 97.88 84 GLY A CA 1
ATOM 631 C C . GLY A 1 84 ? 7.138 -15.833 -14.420 1.00 97.88 84 GLY A C 1
ATOM 632 O O . GLY A 1 84 ? 7.397 -15.237 -15.467 1.00 97.88 84 GLY A O 1
ATOM 633 N N . LYS A 1 85 ? 6.597 -15.224 -13.361 1.00 97.56 85 LYS A N 1
ATOM 634 C CA . LYS A 1 85 ? 6.204 -13.806 -13.362 1.00 97.56 85 LYS A CA 1
ATOM 635 C C . LYS A 1 85 ? 7.399 -12.876 -13.520 1.00 97.56 85 LYS A C 1
ATOM 637 O O . LYS A 1 85 ? 7.331 -11.903 -14.271 1.00 97.56 85 LYS A O 1
ATOM 642 N N . GLN A 1 86 ? 8.518 -13.180 -12.864 1.00 98.00 86 GLN A N 1
ATOM 643 C CA . GLN A 1 86 ? 9.746 -12.413 -13.059 1.00 98.00 86 GLN A CA 1
ATOM 644 C C . GLN A 1 86 ? 10.297 -12.556 -14.484 1.00 98.00 86 GLN A C 1
ATOM 646 O O . GLN A 1 86 ? 10.767 -11.577 -15.064 1.00 98.00 86 GLN A O 1
ATOM 651 N N . ALA A 1 87 ? 10.227 -13.749 -15.081 1.00 98.00 87 ALA A N 1
ATOM 652 C CA . ALA A 1 87 ? 10.628 -13.957 -16.468 1.00 98.00 87 ALA A CA 1
ATOM 653 C C . ALA A 1 87 ? 9.738 -13.168 -17.438 1.00 98.00 87 ALA A C 1
ATOM 655 O O . ALA A 1 87 ? 10.268 -12.521 -18.344 1.00 98.00 87 ALA A O 1
ATOM 656 N N . ALA A 1 88 ? 8.421 -13.150 -17.210 1.00 98.19 88 ALA A N 1
ATOM 657 C CA . ALA A 1 88 ? 7.480 -12.330 -17.969 1.00 98.19 88 ALA A CA 1
ATOM 658 C C . ALA A 1 88 ? 7.807 -10.832 -17.848 1.00 98.19 88 ALA A C 1
ATOM 660 O O . ALA A 1 88 ? 7.875 -10.134 -18.859 1.00 98.19 88 ALA A O 1
ATOM 661 N N . ALA A 1 89 ? 8.109 -10.345 -16.639 1.00 98.06 89 ALA A N 1
ATOM 662 C CA . ALA A 1 89 ? 8.529 -8.960 -16.427 1.00 98.06 89 ALA A CA 1
ATOM 663 C C . ALA A 1 89 ? 9.833 -8.630 -17.177 1.00 98.06 89 ALA A C 1
ATOM 665 O O . ALA A 1 89 ? 9.897 -7.639 -17.904 1.00 98.06 89 ALA A O 1
ATOM 666 N N . ARG A 1 90 ? 10.863 -9.484 -17.070 1.00 97.62 90 ARG A N 1
ATOM 667 C CA . ARG A 1 90 ? 12.143 -9.302 -17.784 1.00 97.62 90 ARG A CA 1
ATOM 668 C C . ARG A 1 90 ? 11.988 -9.298 -19.299 1.00 97.62 90 ARG A C 1
ATOM 670 O O . ARG A 1 90 ? 12.710 -8.562 -19.961 1.00 97.62 90 ARG A O 1
ATOM 677 N N . ALA A 1 91 ? 11.060 -10.081 -19.846 1.00 97.44 91 ALA A N 1
ATOM 678 C CA . ALA A 1 91 ? 10.804 -10.122 -21.284 1.00 97.44 91 ALA A CA 1
ATOM 679 C C . ALA A 1 91 ? 10.251 -8.796 -21.842 1.00 97.44 91 ALA A C 1
ATOM 681 O O . ALA A 1 91 ? 10.381 -8.538 -23.038 1.00 97.44 91 ALA A O 1
ATOM 682 N N . LEU A 1 92 ? 9.651 -7.956 -20.993 1.00 97.06 92 LEU A N 1
ATOM 683 C CA . LEU A 1 92 ? 9.104 -6.650 -21.371 1.00 97.06 92 LEU A CA 1
ATOM 684 C C . LEU A 1 92 ? 10.078 -5.488 -21.139 1.00 97.06 92 LEU A C 1
ATOM 686 O O . LEU A 1 92 ? 9.837 -4.384 -21.630 1.00 97.06 92 LEU A O 1
ATOM 690 N N . LEU A 1 93 ? 11.158 -5.718 -20.389 1.00 95.19 93 LEU A N 1
ATOM 691 C CA . LEU A 1 93 ? 12.122 -4.684 -20.043 1.00 95.19 93 LEU A CA 1
ATOM 692 C C . LEU A 1 93 ? 13.097 -4.408 -21.199 1.00 95.19 93 LEU A C 1
ATOM 694 O O . LEU A 1 93 ? 13.679 -5.345 -21.753 1.00 95.19 93 LEU A O 1
ATOM 698 N N . PRO A 1 94 ? 13.358 -3.129 -21.529 1.00 94.31 94 PRO A N 1
ATOM 699 C CA . PRO A 1 94 ? 14.472 -2.757 -22.394 1.00 94.31 94 PRO A CA 1
ATOM 700 C C . PRO A 1 94 ? 15.807 -3.360 -21.927 1.00 94.31 94 PRO A C 1
ATOM 702 O O . PRO A 1 94 ? 16.122 -3.340 -20.736 1.00 94.31 94 PRO A O 1
ATOM 705 N N . ALA A 1 95 ? 16.629 -3.835 -22.872 1.00 90.19 95 ALA A N 1
ATOM 706 C CA . ALA A 1 95 ? 17.909 -4.496 -22.580 1.00 90.19 95 ALA A CA 1
ATOM 707 C C . ALA A 1 95 ? 18.847 -3.649 -21.700 1.00 90.19 95 ALA A C 1
ATOM 709 O O . ALA A 1 95 ? 19.519 -4.189 -20.826 1.00 90.19 95 ALA A O 1
ATOM 710 N N . ALA A 1 96 ? 18.817 -2.321 -21.861 1.00 89.56 96 ALA A N 1
ATOM 711 C CA . ALA A 1 96 ? 19.597 -1.390 -21.049 1.00 89.56 96 ALA A CA 1
ATOM 712 C C . ALA A 1 96 ? 19.327 -1.531 -19.539 1.00 89.56 96 ALA A C 1
ATOM 714 O O . ALA A 1 96 ? 20.265 -1.445 -18.749 1.00 89.56 96 ALA A O 1
ATOM 715 N N . PHE A 1 97 ? 18.084 -1.813 -19.127 1.00 92.06 97 PHE A N 1
ATOM 716 C CA . PHE A 1 97 ? 17.773 -2.032 -17.712 1.00 92.06 97 PHE A CA 1
ATOM 717 C C . PHE A 1 97 ? 18.341 -3.355 -17.197 1.00 92.06 97 PHE A C 1
ATOM 719 O O . PHE A 1 97 ? 18.844 -3.415 -16.076 1.00 92.06 97 PHE A O 1
ATOM 726 N N . LEU A 1 98 ? 18.303 -4.404 -18.023 1.00 88.00 98 LEU A N 1
ATOM 727 C CA . LEU A 1 98 ? 18.858 -5.715 -17.681 1.00 88.00 98 LEU A CA 1
ATOM 728 C C . LEU A 1 98 ? 20.383 -5.648 -17.541 1.00 88.00 98 LEU A C 1
ATOM 730 O O . LEU A 1 98 ? 20.947 -6.176 -16.582 1.00 88.00 98 LEU A O 1
ATOM 734 N N . ASP A 1 99 ? 21.049 -4.978 -18.479 1.00 84.69 99 ASP A N 1
ATOM 735 C CA . ASP A 1 99 ? 22.499 -4.804 -18.463 1.00 84.69 99 ASP A CA 1
ATOM 736 C C . ASP A 1 99 ? 22.935 -3.867 -17.330 1.00 84.69 99 ASP A C 1
ATOM 738 O O . ASP A 1 99 ? 23.886 -4.175 -16.609 1.00 84.69 99 ASP A O 1
ATOM 742 N N . GLY A 1 100 ? 22.200 -2.775 -17.100 1.00 80.50 100 GLY A N 1
ATOM 743 C CA . GLY A 1 100 ? 22.439 -1.847 -15.995 1.00 80.50 100 GLY A CA 1
ATOM 744 C C . GLY A 1 100 ? 22.315 -2.514 -14.623 1.00 80.50 100 GLY A C 1
ATOM 745 O O . GLY A 1 100 ? 23.193 -2.344 -13.773 1.00 80.50 100 GLY A O 1
ATOM 746 N N . ALA A 1 101 ? 21.281 -3.338 -14.424 1.00 81.69 101 ALA A N 1
ATOM 747 C CA . ALA A 1 101 ? 21.096 -4.095 -13.186 1.00 81.69 101 ALA A CA 1
ATOM 748 C C . ALA A 1 101 ? 22.262 -5.064 -12.932 1.00 81.69 101 ALA A C 1
ATOM 750 O O . ALA A 1 101 ? 22.781 -5.128 -11.818 1.00 81.69 101 ALA A O 1
ATOM 751 N N . ARG A 1 102 ? 22.733 -5.760 -13.978 1.00 76.50 102 ARG A N 1
ATOM 752 C CA . ARG A 1 102 ? 23.894 -6.667 -13.902 1.00 76.50 102 ARG A CA 1
ATOM 753 C C . ARG A 1 102 ? 25.206 -5.938 -13.620 1.00 76.50 102 ARG A C 1
ATOM 755 O O . ARG A 1 102 ? 26.068 -6.490 -12.943 1.00 76.50 102 ARG A O 1
ATOM 762 N N . ALA A 1 103 ? 25.386 -4.742 -14.180 1.00 70.12 103 ALA A N 1
ATOM 763 C CA . ALA A 1 103 ? 26.672 -4.059 -14.184 1.00 70.12 103 ALA A CA 1
ATOM 764 C C . ALA A 1 103 ? 27.005 -3.354 -12.865 1.00 70.12 103 ALA A C 1
ATOM 766 O O . ALA A 1 103 ? 28.185 -3.317 -12.524 1.00 70.12 103 ALA A O 1
ATOM 767 N N . ARG A 1 104 ? 26.019 -2.744 -12.185 1.00 62.62 104 ARG A N 1
ATOM 768 C CA . ARG A 1 104 ? 26.163 -1.975 -10.924 1.00 62.62 104 ARG A CA 1
ATOM 769 C C . ARG A 1 104 ? 24.823 -1.300 -10.578 1.00 62.62 104 ARG A C 1
ATOM 771 O O . ARG A 1 104 ? 24.751 -0.075 -10.544 1.00 62.62 104 ARG A O 1
ATOM 778 N N . GLY A 1 105 ? 23.744 -2.071 -10.404 1.00 68.25 105 GLY A N 1
ATOM 779 C CA . GLY A 1 105 ? 22.431 -1.510 -10.048 1.00 68.25 105 GLY A CA 1
ATOM 780 C C . GLY A 1 105 ? 22.529 -0.401 -8.981 1.00 68.25 105 GLY A C 1
ATOM 781 O O . GLY A 1 105 ? 23.369 -0.466 -8.088 1.00 68.25 105 GLY A O 1
ATOM 782 N N . GLY A 1 106 ? 21.715 0.651 -9.086 1.00 78.56 106 GLY A N 1
ATOM 783 C CA . GLY A 1 106 ? 21.869 1.831 -8.230 1.00 78.56 106 GLY A CA 1
ATOM 784 C C . GLY A 1 106 ? 20.805 2.906 -8.463 1.00 78.56 106 GLY A C 1
ATOM 785 O O . GLY A 1 106 ? 19.880 2.689 -9.250 1.00 78.56 106 GLY A O 1
ATOM 786 N N . PRO A 1 107 ? 20.927 4.073 -7.807 1.00 84.81 107 PRO A N 1
ATOM 787 C CA . PRO A 1 107 ? 19.882 5.097 -7.795 1.00 84.81 107 PRO A CA 1
ATOM 788 C C . PRO A 1 107 ? 19.574 5.663 -9.188 1.00 84.81 107 PRO A C 1
ATOM 790 O O . PRO A 1 107 ? 18.423 5.965 -9.486 1.00 84.81 107 PRO A O 1
ATOM 793 N N . VAL A 1 108 ? 20.576 5.751 -10.072 1.00 87.62 108 VAL A N 1
ATOM 794 C CA . VAL A 1 108 ? 20.383 6.203 -11.462 1.00 87.62 108 VAL A CA 1
ATOM 795 C C . VAL A 1 108 ? 19.482 5.236 -12.228 1.00 87.62 108 VAL A C 1
ATOM 797 O O . VAL A 1 108 ? 18.494 5.669 -12.815 1.00 87.62 108 VAL A O 1
ATOM 800 N N . LEU A 1 109 ? 19.762 3.929 -12.151 1.00 91.31 109 LEU A N 1
ATOM 801 C CA . LEU A 1 109 ? 18.957 2.900 -12.812 1.00 91.31 109 LEU A CA 1
ATOM 802 C C . LEU A 1 109 ? 17.512 2.911 -12.305 1.00 91.31 109 LEU A C 1
ATOM 804 O O . LEU A 1 109 ? 16.579 2.842 -13.099 1.00 91.31 109 LEU A O 1
ATOM 808 N N . LEU A 1 110 ? 17.320 3.021 -10.986 1.00 93.44 110 LEU A N 1
ATOM 809 C CA . LEU A 1 110 ? 15.987 3.076 -10.386 1.00 93.44 110 LEU A CA 1
ATOM 810 C C . LEU A 1 110 ? 15.226 4.334 -10.806 1.00 93.44 110 LEU A C 1
ATOM 812 O O . LEU A 1 110 ? 14.042 4.246 -11.117 1.00 93.44 110 LEU A O 1
ATOM 816 N N . LEU A 1 111 ? 15.889 5.490 -10.873 1.00 92.25 111 LEU A N 1
ATOM 817 C CA . LEU A 1 111 ? 15.262 6.726 -11.332 1.00 92.25 111 LEU A CA 1
ATOM 818 C C . LEU A 1 111 ? 14.885 6.662 -12.821 1.00 92.25 111 LEU A C 1
ATOM 820 O O . LEU A 1 111 ? 13.806 7.116 -13.198 1.00 92.25 111 LEU A O 1
ATOM 824 N N . GLU A 1 112 ? 15.742 6.098 -13.672 1.00 93.44 112 GLU A N 1
ATOM 825 C CA . GLU A 1 112 ? 15.430 5.856 -15.088 1.00 93.44 112 GLU A CA 1
ATOM 826 C C . GLU A 1 112 ? 14.275 4.867 -15.256 1.00 93.44 112 GLU A C 1
ATOM 828 O O . GLU A 1 112 ? 13.384 5.093 -16.074 1.00 93.44 112 GLU A O 1
ATOM 833 N N . LEU A 1 113 ? 14.244 3.815 -14.437 1.00 96.00 113 LEU A N 1
ATOM 834 C CA . LEU A 1 113 ? 13.171 2.830 -14.439 1.00 96.00 113 LEU A CA 1
ATOM 835 C C . LEU A 1 113 ? 11.842 3.438 -13.975 1.00 96.00 113 LEU A C 1
ATOM 837 O O . LEU A 1 113 ? 10.817 3.183 -14.597 1.00 96.00 113 LEU A O 1
ATOM 841 N N . LEU A 1 114 ? 11.847 4.267 -12.927 1.00 96.38 114 LEU A N 1
ATOM 842 C CA . LEU A 1 114 ? 10.669 5.006 -12.455 1.00 96.38 114 LEU A CA 1
ATOM 843 C C . LEU A 1 114 ? 10.118 5.937 -13.541 1.00 96.38 114 LEU A C 1
ATOM 845 O O . LEU A 1 114 ? 8.905 5.998 -13.743 1.00 96.38 114 LEU A O 1
ATOM 849 N N . LYS A 1 115 ? 11.007 6.637 -14.260 1.00 94.44 115 LYS A N 1
ATOM 850 C CA . LYS A 1 115 ? 10.637 7.483 -15.403 1.00 94.44 115 LYS A CA 1
ATOM 851 C C . LYS A 1 115 ? 9.969 6.647 -16.487 1.00 94.44 115 LYS A C 1
ATOM 853 O O . LYS A 1 115 ? 8.803 6.885 -16.769 1.00 94.44 115 LYS A O 1
ATOM 858 N N . TRP A 1 116 ? 10.669 5.637 -17.004 1.00 96.69 116 TRP A N 1
ATOM 859 C CA . TRP A 1 116 ? 10.159 4.741 -18.043 1.00 96.69 116 TRP A CA 1
ATOM 860 C C . TRP A 1 116 ? 8.831 4.088 -17.647 1.00 96.69 116 TRP A C 1
ATOM 862 O O . TRP A 1 116 ? 7.893 4.049 -18.441 1.00 96.69 116 TRP A O 1
ATOM 872 N N . PHE A 1 117 ? 8.714 3.623 -16.400 1.00 97.75 117 PHE A N 1
ATOM 873 C CA . PHE A 1 117 ? 7.488 2.998 -15.921 1.00 97.75 117 PHE A CA 1
ATOM 874 C C . PHE A 1 117 ? 6.304 3.964 -16.017 1.00 97.75 117 PHE A C 1
ATOM 876 O O . PHE A 1 117 ? 5.237 3.584 -16.492 1.00 97.75 117 PHE A O 1
ATOM 883 N N . LYS A 1 118 ? 6.511 5.225 -15.617 1.00 96.06 118 LYS A N 1
ATOM 884 C CA . LYS A 1 118 ? 5.477 6.260 -15.610 1.00 96.06 118 LYS A CA 1
ATOM 885 C C . LYS A 1 118 ? 5.157 6.841 -16.988 1.00 96.06 118 LYS A C 1
ATOM 887 O O . LYS A 1 118 ? 4.005 7.200 -17.214 1.00 96.06 118 LYS A O 1
ATOM 892 N N . SER A 1 119 ? 6.151 7.030 -17.856 1.00 94.81 119 SER A N 1
ATOM 893 C CA . SER A 1 119 ? 5.962 7.699 -19.152 1.00 94.81 119 SER A CA 1
ATOM 894 C C . SER A 1 119 ? 5.669 6.750 -20.306 1.00 94.81 119 SER A C 1
ATOM 896 O O . SER A 1 119 ? 4.976 7.152 -21.236 1.00 94.81 119 SER A O 1
ATOM 898 N N . ASP A 1 120 ? 6.181 5.519 -20.259 1.00 96.38 120 ASP A N 1
ATOM 899 C CA . ASP A 1 120 ? 6.205 4.625 -21.421 1.00 96.38 120 ASP A CA 1
ATOM 900 C C . ASP A 1 120 ? 5.502 3.287 -21.169 1.00 96.38 120 ASP A C 1
ATOM 902 O O . ASP A 1 120 ? 4.951 2.701 -22.102 1.00 96.38 120 ASP A O 1
ATOM 906 N N . PHE A 1 121 ? 5.538 2.770 -19.936 1.00 97.88 121 PHE A N 1
ATOM 907 C CA . PHE A 1 121 ? 5.053 1.418 -19.655 1.00 97.88 121 PHE A CA 1
ATOM 908 C C . PHE A 1 121 ? 3.636 1.357 -19.088 1.00 97.88 121 PHE A C 1
ATOM 910 O O . PHE A 1 121 ? 2.877 0.494 -19.522 1.00 97.88 121 PHE A O 1
ATOM 917 N N . PHE A 1 122 ? 3.289 2.205 -18.115 1.00 97.88 122 PHE A N 1
ATOM 918 C CA . PHE A 1 122 ? 2.071 2.065 -17.313 1.00 97.88 122 PHE A CA 1
ATOM 919 C C . PHE A 1 122 ? 1.213 3.337 -17.317 1.00 97.88 122 PHE A C 1
ATOM 921 O O . PHE A 1 122 ? 1.721 4.453 -17.235 1.00 97.88 122 PHE A O 1
ATOM 928 N N . GLU A 1 123 ? -0.107 3.169 -17.379 1.00 96.31 123 GLU A N 1
ATOM 929 C CA . GLU A 1 123 ? -1.078 4.253 -17.527 1.00 96.31 123 GLU A CA 1
ATOM 930 C C . GLU A 1 123 ? -1.943 4.449 -16.270 1.00 96.31 123 GLU A C 1
ATOM 932 O O . GLU A 1 123 ? -2.368 3.506 -15.591 1.00 96.31 123 GLU A O 1
ATOM 937 N N . TRP A 1 124 ? -2.216 5.714 -15.942 1.00 95.94 124 TRP A N 1
ATOM 938 C CA . TRP A 1 124 ? -3.099 6.075 -14.839 1.00 95.94 124 TRP A CA 1
ATOM 939 C C . TRP A 1 124 ? -4.550 6.110 -15.316 1.00 95.94 124 TRP A C 1
ATOM 941 O O . TRP A 1 124 ? -4.858 6.764 -16.307 1.00 95.94 124 TRP A O 1
ATOM 951 N N . VAL A 1 125 ? -5.450 5.455 -14.581 1.00 93.81 125 VAL A N 1
ATOM 952 C CA . VAL A 1 125 ? -6.877 5.388 -14.930 1.00 93.81 125 VAL A CA 1
ATOM 953 C C . VAL A 1 125 ? -7.725 6.017 -13.829 1.00 93.81 125 VAL A C 1
ATOM 955 O O . VAL A 1 125 ? -8.012 5.388 -12.808 1.00 93.81 125 VAL A O 1
ATOM 958 N N . ASP A 1 126 ? -8.188 7.246 -14.057 1.00 89.12 126 ASP A N 1
ATOM 959 C CA . ASP A 1 126 ? -9.256 7.845 -13.245 1.00 89.12 126 ASP A CA 1
ATOM 960 C C . ASP A 1 126 ? -10.606 7.202 -13.602 1.00 89.12 126 ASP A C 1
ATOM 962 O O . ASP A 1 126 ? -11.278 6.627 -12.740 1.00 89.12 126 ASP A O 1
ATOM 966 N N . SER A 1 127 ? -10.935 7.204 -14.897 1.00 89.06 127 SER A N 1
ATOM 967 C CA . SER A 1 127 ? -12.093 6.547 -15.508 1.00 89.06 127 SER A CA 1
ATOM 968 C C . SER A 1 127 ? -11.658 5.766 -16.755 1.00 89.06 127 SER A C 1
ATOM 970 O O . SER A 1 127 ? -10.877 6.303 -17.544 1.00 89.06 127 SER A O 1
ATOM 972 N N . PRO A 1 128 ? -12.149 4.536 -16.976 1.00 90.25 128 PRO A N 1
ATOM 973 C CA . PRO A 1 128 ? -11.765 3.739 -18.138 1.00 90.25 128 PRO A CA 1
ATOM 974 C C . PRO A 1 128 ? -12.326 4.333 -19.436 1.00 90.25 128 PRO A C 1
ATOM 976 O O . PRO A 1 128 ? -13.317 5.055 -19.410 1.00 90.25 128 PRO A O 1
ATOM 979 N N . SER A 1 129 ? -11.725 4.000 -20.579 1.00 89.44 129 SER A N 1
ATOM 980 C CA . SER A 1 129 ? -12.239 4.351 -21.907 1.00 89.44 129 SER A CA 1
ATOM 981 C C . SER A 1 129 ? -13.213 3.289 -22.434 1.00 89.44 129 SER A C 1
ATOM 983 O O . SER A 1 129 ? -13.188 2.128 -22.021 1.00 89.44 129 SER A O 1
ATOM 985 N N . CYS A 1 130 ? -14.108 3.681 -23.346 1.00 90.38 130 CYS A N 1
ATOM 986 C CA . CYS A 1 130 ? -15.000 2.736 -24.013 1.00 90.38 130 CYS A CA 1
ATOM 987 C C . CYS A 1 130 ? -14.366 2.222 -25.309 1.00 90.38 130 CYS A C 1
ATOM 989 O O . CYS A 1 130 ? -14.179 2.984 -26.250 1.00 90.38 130 CYS A O 1
ATOM 991 N N . GLU A 1 131 ? -14.096 0.920 -25.382 1.00 86.88 131 GLU A N 1
ATOM 992 C CA . GLU A 1 131 ? -13.493 0.287 -26.567 1.00 86.88 131 GLU A CA 1
ATOM 993 C C . GLU A 1 131 ? -14.513 0.020 -27.692 1.00 86.88 131 GLU A C 1
ATOM 995 O O . GLU A 1 131 ? -14.141 -0.227 -28.837 1.00 86.88 131 GLU A O 1
ATOM 1000 N N . HIS A 1 132 ? -15.814 0.095 -27.390 1.00 85.38 132 HIS A N 1
ATOM 1001 C CA . HIS A 1 132 ? -16.886 -0.208 -28.344 1.00 85.38 132 HIS A CA 1
ATOM 1002 C C . HIS A 1 132 ? -17.287 0.971 -29.229 1.00 85.38 132 HIS A C 1
ATOM 1004 O O . HIS A 1 132 ? -17.817 0.763 -30.321 1.00 85.38 132 HIS A O 1
ATOM 1010 N N . CYS A 1 133 ? -17.061 2.204 -28.780 1.00 82.44 133 CYS A N 1
ATOM 1011 C CA . CYS A 1 133 ? -17.346 3.387 -29.578 1.00 82.44 133 CYS A CA 1
ATOM 1012 C C . CYS A 1 133 ? -16.100 4.252 -29.714 1.00 82.44 133 CYS A C 1
ATOM 1014 O O . CYS A 1 133 ? -15.469 4.611 -28.730 1.00 82.44 133 CYS A O 1
ATOM 1016 N N . SER A 1 134 ? -15.791 4.665 -30.941 1.00 69.38 134 SER A N 1
ATOM 1017 C CA . SER A 1 134 ? -14.666 5.563 -31.239 1.00 69.38 134 SER A CA 1
ATOM 1018 C C . SER A 1 134 ? -14.908 7.015 -30.805 1.00 69.38 134 SER A C 1
ATOM 1020 O O . SER A 1 134 ? -14.111 7.900 -31.102 1.00 69.38 134 SER A O 1
ATOM 1022 N N . THR A 1 135 ? -16.032 7.290 -30.146 1.00 64.69 135 THR A N 1
ATOM 1023 C CA . THR A 1 135 ? -16.306 8.583 -29.527 1.00 64.69 135 THR A CA 1
ATOM 1024 C C . THR A 1 135 ? -15.617 8.626 -28.170 1.00 64.69 135 THR A C 1
ATOM 1026 O O . THR A 1 135 ? -15.842 7.727 -27.362 1.00 64.69 135 THR A O 1
ATOM 1029 N N . ASN A 1 136 ? -14.873 9.699 -27.883 1.00 71.06 136 ASN A N 1
ATOM 1030 C CA . ASN A 1 136 ? -14.401 10.064 -26.537 1.00 71.06 136 ASN A CA 1
ATOM 1031 C C . ASN A 1 136 ? -15.585 10.453 -25.624 1.00 71.06 136 ASN A C 1
ATOM 1033 O O . ASN A 1 136 ? -15.623 11.540 -25.053 1.00 71.06 136 ASN A O 1
ATOM 1037 N N . ALA A 1 137 ? -16.615 9.610 -25.578 1.00 78.00 137 ALA A N 1
ATOM 1038 C CA . ALA A 1 137 ? -17.805 9.816 -24.782 1.00 78.00 137 ALA A CA 1
ATOM 1039 C C . ALA A 1 137 ? -17.446 9.668 -23.306 1.00 78.00 137 ALA A C 1
ATOM 1041 O O . ALA A 1 137 ? -16.638 8.812 -22.944 1.00 78.00 137 ALA A O 1
ATOM 1042 N N . SER A 1 138 ? -18.071 10.483 -22.461 1.00 85.12 138 SER A N 1
ATOM 1043 C CA . SER A 1 138 ? -17.966 10.346 -21.014 1.00 85.12 138 SER A CA 1
ATOM 1044 C C . SER A 1 138 ? -18.461 8.973 -20.563 1.00 85.12 138 SER A C 1
ATOM 1046 O O . SER A 1 138 ? -19.391 8.395 -21.141 1.00 85.12 138 SER A O 1
ATOM 1048 N N . LEU A 1 139 ? -17.819 8.447 -19.520 1.00 90.38 139 LEU A N 1
ATOM 1049 C CA . LEU A 1 139 ? -18.306 7.283 -18.803 1.00 90.38 139 LEU A CA 1
ATOM 1050 C C . LEU A 1 139 ? -18.830 7.703 -17.436 1.00 90.38 139 LEU A C 1
ATOM 1052 O O . LEU A 1 139 ? -18.170 8.430 -16.694 1.00 90.38 139 LEU A O 1
ATOM 1056 N N . LYS A 1 140 ? -20.001 7.184 -17.085 1.00 92.62 140 LYS A N 1
ATOM 1057 C CA . LYS A 1 140 ? -20.618 7.373 -15.778 1.00 92.62 140 LYS A CA 1
ATOM 1058 C C . LYS A 1 140 ? -20.367 6.153 -14.900 1.00 92.62 140 LYS A C 1
ATOM 1060 O O . LYS A 1 140 ? -20.694 5.035 -15.289 1.00 92.62 140 LYS A O 1
ATOM 1065 N N . HIS A 1 141 ? -19.824 6.362 -13.706 1.00 94.12 141 HIS A N 1
ATOM 1066 C CA . HIS A 1 141 ? -19.631 5.291 -12.730 1.00 94.12 141 HIS A CA 1
ATOM 1067 C C . HIS A 1 141 ? -20.989 4.799 -12.192 1.00 94.12 141 HIS A C 1
ATOM 1069 O O . HIS A 1 141 ? -21.760 5.582 -11.636 1.00 94.12 141 HIS A O 1
ATOM 1075 N N . GLU A 1 142 ? -21.285 3.508 -12.362 1.00 94.75 142 GLU A N 1
ATOM 1076 C CA . GLU A 1 142 ? -22.505 2.833 -11.880 1.00 94.75 142 GLU A CA 1
ATOM 1077 C C . GLU A 1 142 ? -22.284 2.091 -10.548 1.00 94.75 142 GLU A C 1
ATOM 1079 O O . GLU A 1 142 ? -23.222 1.521 -9.994 1.00 94.75 142 GLU A O 1
ATOM 1084 N N . GLY A 1 143 ? -21.062 2.120 -10.004 1.00 94.25 143 GLY A N 1
ATOM 1085 C CA . GLY A 1 143 ? -20.696 1.444 -8.761 1.00 94.25 143 GLY A CA 1
ATOM 1086 C C . GLY A 1 143 ? -19.899 0.165 -9.007 1.00 94.25 143 GLY A C 1
ATOM 1087 O O . GLY A 1 143 ? -19.110 0.084 -9.944 1.00 94.25 143 GLY A O 1
ATOM 1088 N N . MET A 1 144 ? -20.079 -0.830 -8.139 1.00 95.56 144 MET A N 1
ATOM 1089 C CA . MET A 1 144 ? -19.379 -2.115 -8.230 1.00 95.56 144 MET A CA 1
ATOM 1090 C C . MET A 1 144 ? -20.272 -3.179 -8.870 1.00 95.56 144 MET A C 1
ATOM 1092 O O . MET A 1 144 ? -21.487 -3.179 -8.678 1.00 95.56 144 MET A O 1
ATOM 1096 N N . THR A 1 145 ? -19.661 -4.109 -9.595 1.00 95.38 145 THR A N 1
ATOM 1097 C CA . THR A 1 145 ? -20.308 -5.297 -10.164 1.00 95.38 145 THR A CA 1
ATOM 1098 C C . THR A 1 145 ? -19.557 -6.552 -9.730 1.00 95.38 145 THR A C 1
ATOM 1100 O O . THR A 1 145 ? -18.374 -6.485 -9.387 1.00 95.38 145 THR A O 1
ATOM 1103 N N . ASP A 1 146 ? -20.245 -7.691 -9.722 1.00 96.31 146 ASP A N 1
ATOM 1104 C CA . ASP A 1 146 ? -19.636 -8.962 -9.343 1.00 96.31 146 ASP A CA 1
ATOM 1105 C C . ASP A 1 146 ? -18.554 -9.364 -10.356 1.00 96.31 146 ASP A C 1
ATOM 1107 O O . ASP A 1 146 ? -18.767 -9.220 -11.569 1.00 96.31 146 ASP A O 1
ATOM 1111 N N . PRO A 1 147 ? -17.395 -9.858 -9.889 1.00 96.75 147 PRO A N 1
ATOM 1112 C CA . PRO A 1 147 ? -16.336 -10.318 -10.771 1.00 96.75 147 PRO A CA 1
ATOM 1113 C C . PRO A 1 147 ? -16.731 -11.612 -11.491 1.00 96.75 147 PRO A C 1
ATOM 1115 O O . PRO A 1 147 ? -17.385 -12.487 -10.920 1.00 96.75 147 PRO A O 1
ATOM 1118 N N . CYS A 1 148 ? -16.317 -11.749 -12.748 1.00 96.12 148 CYS A N 1
ATOM 1119 C CA . CYS A 1 148 ? -16.453 -12.996 -13.492 1.00 96.12 148 CYS A CA 1
ATOM 1120 C C . CYS A 1 148 ? -15.351 -14.000 -13.105 1.00 96.12 148 CYS A C 1
ATOM 1122 O O . CYS A 1 148 ? -14.380 -13.663 -12.424 1.00 96.12 148 CYS A O 1
ATOM 1124 N N . GLU A 1 149 ? -15.473 -15.249 -13.563 1.00 96.44 149 GLU A N 1
ATOM 1125 C CA . GLU A 1 149 ? -14.492 -16.302 -13.256 1.00 96.44 149 GLU A CA 1
ATOM 1126 C C . GLU A 1 149 ? -13.072 -15.967 -13.740 1.00 96.44 149 GLU A C 1
ATOM 1128 O O . GLU A 1 149 ? -12.094 -16.294 -13.068 1.00 96.44 149 GLU A O 1
ATOM 1133 N N . GLU A 1 150 ? -12.947 -15.302 -14.891 1.00 95.00 150 GLU A N 1
ATOM 1134 C CA . GLU A 1 150 ? -11.653 -14.863 -15.418 1.00 95.00 150 GLU A CA 1
ATOM 1135 C C . GLU A 1 150 ? -11.051 -13.745 -14.558 1.00 95.00 150 GLU A C 1
ATOM 1137 O O . GLU A 1 150 ? -9.876 -13.798 -14.208 1.00 95.00 150 GLU A O 1
ATOM 1142 N N . GLU A 1 151 ? -11.856 -12.765 -14.152 1.00 96.69 151 GLU A N 1
ATOM 1143 C CA . GLU A 1 151 ? -11.414 -11.659 -13.298 1.00 96.69 151 GLU A CA 1
ATOM 1144 C C . GLU A 1 151 ? -10.943 -12.174 -11.926 1.00 96.69 151 GLU A C 1
ATOM 1146 O O . GLU A 1 151 ? -9.864 -11.801 -11.454 1.00 96.69 151 GLU A O 1
ATOM 1151 N N . LEU A 1 152 ? -11.692 -13.107 -11.328 1.00 96.19 152 LEU A N 1
ATOM 1152 C CA . LEU A 1 152 ? -11.320 -13.773 -10.076 1.00 96.19 152 LEU A CA 1
ATOM 1153 C C . LEU A 1 152 ? -10.017 -14.569 -10.192 1.00 96.19 152 LEU A C 1
ATOM 1155 O O . LEU A 1 152 ? -9.228 -14.574 -9.246 1.00 96.19 152 LEU A O 1
ATOM 1159 N N . ARG A 1 153 ? -9.764 -15.214 -11.342 1.00 95.38 153 ARG A N 1
ATOM 1160 C CA . ARG A 1 153 ? -8.524 -15.969 -11.591 1.00 95.38 153 ARG A CA 1
ATOM 1161 C C . ARG A 1 153 ? -7.278 -15.097 -11.435 1.00 95.38 153 ARG A C 1
ATOM 1163 O O . ARG A 1 153 ? -6.268 -15.588 -10.947 1.00 95.38 153 ARG A O 1
ATOM 1170 N N . TYR A 1 154 ? -7.373 -13.819 -11.795 1.00 94.94 154 TYR A N 1
ATOM 1171 C CA . TYR A 1 154 ? -6.292 -12.834 -11.671 1.00 94.94 154 TYR A CA 1
ATOM 1172 C C . TYR A 1 154 ? -6.431 -11.939 -10.423 1.00 94.94 154 TYR A C 1
ATOM 1174 O O . TYR A 1 154 ? -5.889 -10.831 -10.359 1.00 94.94 154 TYR A O 1
ATOM 1182 N N . GLY A 1 155 ? -7.179 -12.401 -9.417 1.00 93.88 155 GLY A N 1
ATOM 1183 C CA . GLY A 1 155 ? -7.294 -11.743 -8.116 1.00 93.88 155 GLY A CA 1
ATOM 1184 C C . GLY A 1 155 ? -8.179 -10.495 -8.090 1.00 93.88 155 GLY A C 1
ATOM 1185 O O . GLY A 1 155 ? -8.200 -9.804 -7.073 1.00 93.88 155 GLY A O 1
ATOM 1186 N N . ALA A 1 156 ? -8.934 -10.190 -9.151 1.00 95.38 156 ALA A N 1
ATOM 1187 C CA . ALA A 1 156 ? -9.852 -9.054 -9.138 1.00 95.38 156 ALA A CA 1
ATOM 1188 C C . ALA A 1 156 ? -11.130 -9.385 -8.357 1.00 95.38 156 ALA A C 1
ATOM 1190 O O . ALA A 1 156 ? -12.127 -9.848 -8.902 1.00 95.38 156 ALA A O 1
ATOM 1191 N N . THR A 1 157 ? -11.105 -9.114 -7.052 1.00 93.94 157 THR A N 1
ATOM 1192 C CA . THR A 1 157 ? -12.277 -9.251 -6.164 1.00 93.94 157 THR A CA 1
ATOM 1193 C C . THR A 1 157 ? -13.222 -8.049 -6.223 1.00 93.94 157 THR A C 1
ATOM 1195 O O . THR A 1 157 ? -14.339 -8.106 -5.712 1.00 93.94 157 THR A O 1
ATOM 1198 N N . ARG A 1 158 ? -12.781 -6.949 -6.841 1.00 94.62 158 ARG A N 1
ATOM 1199 C CA . ARG A 1 158 ? -13.542 -5.710 -7.021 1.00 94.62 158 ARG A CA 1
ATOM 1200 C C . ARG A 1 158 ? -13.528 -5.315 -8.489 1.00 94.62 158 ARG A C 1
ATOM 1202 O O . ARG A 1 158 ? -12.455 -5.201 -9.081 1.00 94.62 158 ARG A O 1
ATOM 1209 N N . VAL A 1 159 ? -14.704 -5.045 -9.045 1.00 96.94 159 VAL A N 1
ATOM 1210 C CA . VAL A 1 159 ? -14.855 -4.606 -10.434 1.00 96.94 159 VAL A CA 1
ATOM 1211 C C . VAL A 1 159 ? -15.743 -3.378 -10.470 1.00 96.94 159 VAL A C 1
ATOM 1213 O O . VAL A 1 159 ? -16.891 -3.419 -10.033 1.00 96.94 159 VAL A O 1
ATOM 1216 N N . GLU A 1 160 ? -15.202 -2.279 -10.981 1.00 97.00 160 GLU A N 1
ATOM 1217 C CA . GLU A 1 160 ? -15.958 -1.046 -11.176 1.00 97.00 160 GLU A CA 1
ATOM 1218 C C . GLU A 1 160 ? -16.770 -1.152 -12.474 1.00 97.00 160 GLU A C 1
ATOM 1220 O O . GLU A 1 160 ? -16.260 -1.577 -13.515 1.00 97.00 160 GLU A O 1
ATOM 1225 N N . ALA A 1 161 ? -18.042 -0.774 -12.407 1.00 96.25 161 ALA A N 1
ATOM 1226 C CA . ALA A 1 161 ? -18.969 -0.743 -13.526 1.00 96.25 161 ALA A CA 1
ATOM 1227 C C . ALA A 1 161 ? -19.129 0.693 -14.027 1.00 96.25 161 ALA A C 1
ATOM 1229 O O . ALA A 1 161 ? -19.423 1.608 -13.256 1.00 96.25 161 ALA A O 1
ATOM 1230 N N . TRP A 1 162 ? -18.957 0.883 -15.331 1.00 95.50 162 TRP A N 1
ATOM 1231 C CA . TRP A 1 162 ? -19.029 2.183 -15.981 1.00 95.50 162 TRP A CA 1
ATOM 1232 C C . TRP A 1 162 ? -19.961 2.128 -17.189 1.00 95.50 162 TRP A C 1
ATOM 1234 O O . TRP A 1 162 ? -19.871 1.223 -18.015 1.00 95.50 162 TRP A O 1
ATOM 1244 N N . ARG A 1 163 ? -20.847 3.111 -17.326 1.00 95.12 163 ARG A N 1
ATOM 1245 C CA . ARG A 1 163 ? -21.753 3.249 -18.470 1.00 95.12 163 ARG A CA 1
ATOM 1246 C C . ARG A 1 163 ? -21.199 4.252 -19.454 1.00 95.12 163 ARG A C 1
ATOM 1248 O O . ARG A 1 163 ? -20.988 5.402 -19.087 1.00 95.12 163 ARG A O 1
ATOM 1255 N N . CYS A 1 164 ? -20.994 3.842 -20.700 1.00 94.06 164 CYS A N 1
ATOM 1256 C CA . CYS A 1 164 ? -20.658 4.786 -21.759 1.00 94.06 164 CYS A CA 1
ATOM 1257 C C . CYS A 1 164 ? -21.894 5.595 -22.173 1.00 94.06 164 CYS A C 1
ATOM 1259 O O . CYS A 1 164 ? -22.887 5.005 -22.595 1.00 94.06 164 CYS A O 1
ATOM 1261 N N . ASP A 1 165 ? -21.826 6.926 -22.143 1.00 91.25 165 ASP A N 1
ATOM 1262 C CA . ASP A 1 165 ? -22.959 7.766 -22.552 1.00 91.25 165 ASP A CA 1
ATOM 1263 C C . ASP A 1 165 ? -23.237 7.689 -24.065 1.00 91.25 165 ASP A C 1
ATOM 1265 O O . ASP A 1 165 ? -24.385 7.801 -24.495 1.00 91.25 165 ASP A O 1
ATOM 1269 N N . GLY A 1 166 ? -22.204 7.437 -24.877 1.00 90.19 166 GLY A N 1
ATOM 1270 C CA . GLY A 1 166 ? -22.301 7.398 -26.340 1.00 90.19 166 GLY A CA 1
ATOM 1271 C C . GLY A 1 166 ? -22.986 6.143 -26.885 1.00 90.19 166 GLY A C 1
ATOM 1272 O O . GLY A 1 166 ? -23.920 6.243 -27.676 1.00 90.19 166 GLY A O 1
ATOM 1273 N N . CYS A 1 167 ? -22.534 4.955 -26.469 1.00 92.75 167 CYS A N 1
ATOM 1274 C CA . CYS A 1 167 ? -23.058 3.676 -26.972 1.00 92.75 167 CYS A CA 1
ATOM 1275 C C . CYS A 1 167 ? -23.823 2.852 -25.932 1.00 92.75 167 CYS A C 1
ATOM 1277 O O . CYS A 1 167 ? -24.257 1.745 -26.241 1.00 92.75 167 CYS A O 1
ATOM 1279 N N . GLN A 1 168 ? -23.967 3.357 -24.703 1.00 93.12 168 GLN A N 1
ATOM 1280 C CA . GLN A 1 168 ? -24.654 2.683 -23.596 1.00 93.12 168 GLN A CA 1
ATOM 1281 C C . GLN A 1 168 ? -24.050 1.325 -23.206 1.00 93.12 168 GLN A C 1
ATOM 1283 O O . GLN A 1 168 ? -24.656 0.583 -22.435 1.00 93.12 168 GLN A O 1
ATOM 1288 N N . THR A 1 169 ? -22.841 0.996 -23.673 1.00 93.62 169 THR A N 1
ATOM 1289 C CA . THR A 1 169 ? -22.156 -0.253 -23.314 1.00 93.62 169 THR A CA 1
ATOM 1290 C C . THR A 1 169 ? -21.642 -0.206 -21.874 1.00 93.62 169 THR A C 1
ATOM 1292 O O . THR A 1 169 ? -21.209 0.846 -21.396 1.00 93.62 169 THR A O 1
ATOM 1295 N N . LEU A 1 170 ? -21.702 -1.355 -21.187 1.00 93.44 170 LEU A N 1
ATOM 1296 C CA . LEU A 1 170 ? -21.116 -1.533 -19.859 1.00 93.44 170 LEU A CA 1
ATOM 1297 C C . LEU A 1 170 ? -19.617 -1.757 -20.026 1.00 93.44 170 LEU A C 1
ATOM 1299 O O . LEU A 1 170 ? -19.204 -2.774 -20.575 1.00 93.44 170 LEU A O 1
ATOM 1303 N N . VAL A 1 171 ? -18.816 -0.836 -19.517 1.00 94.56 171 VAL A N 1
ATOM 1304 C CA . VAL A 1 171 ? -17.368 -0.975 -19.417 1.00 94.56 171 VAL A CA 1
ATOM 1305 C C . VAL A 1 171 ? -17.035 -1.458 -18.012 1.00 94.56 171 VAL A C 1
ATOM 1307 O O . VAL A 1 171 ? -17.474 -0.882 -17.015 1.00 94.56 171 VAL A O 1
ATOM 1310 N N . ARG A 1 172 ? -16.277 -2.550 -17.934 1.00 95.44 172 ARG A N 1
ATOM 1311 C CA . ARG A 1 172 ? -15.822 -3.145 -16.676 1.00 95.44 172 ARG A CA 1
ATOM 1312 C C . ARG A 1 172 ? -14.387 -2.713 -16.418 1.00 95.44 172 ARG A C 1
ATOM 1314 O O . ARG A 1 172 ? -13.560 -2.732 -17.328 1.00 95.44 172 ARG A O 1
ATOM 1321 N N . PHE A 1 173 ? -14.079 -2.363 -15.177 1.00 96.75 173 PHE A N 1
ATOM 1322 C CA . PHE A 1 173 ? -12.720 -2.054 -14.750 1.00 96.75 173 PHE A CA 1
ATOM 1323 C C . PHE A 1 173 ? -12.346 -2.908 -13.530 1.00 96.75 173 PHE A C 1
ATOM 1325 O O . PHE A 1 173 ? -12.587 -2.508 -12.385 1.00 96.75 173 PHE A O 1
ATOM 1332 N N . PRO A 1 174 ? -11.816 -4.124 -13.768 1.00 97.19 174 PRO A N 1
ATOM 1333 C CA . PRO A 1 174 ? -11.384 -5.025 -12.706 1.00 97.19 174 PRO A CA 1
ATOM 1334 C C . PRO A 1 174 ? -10.127 -4.500 -12.011 1.00 97.19 174 PRO A C 1
ATOM 1336 O O . PRO A 1 174 ? -9.172 -4.081 -12.666 1.00 97.19 174 PRO A O 1
ATOM 1339 N N . ARG A 1 175 ? -10.115 -4.549 -10.678 1.00 96.81 175 ARG A N 1
ATOM 1340 C CA . ARG A 1 175 ? -8.973 -4.169 -9.838 1.00 96.81 175 ARG A CA 1
ATOM 1341 C C . ARG A 1 175 ? -8.101 -5.399 -9.592 1.00 96.81 175 ARG A C 1
ATOM 1343 O O . ARG A 1 175 ? -8.314 -6.113 -8.615 1.00 96.81 175 ARG A O 1
ATOM 1350 N N . TYR A 1 176 ? -7.209 -5.699 -10.534 1.00 96.88 176 TYR A N 1
ATOM 1351 C CA . TYR A 1 176 ? -6.377 -6.904 -10.498 1.00 96.88 176 TYR A CA 1
ATOM 1352 C C . TYR A 1 176 ? -5.294 -6.835 -9.418 1.00 96.88 176 TYR A C 1
ATOM 1354 O O . TYR A 1 176 ? -4.551 -5.859 -9.322 1.00 96.88 176 TYR A O 1
ATOM 1362 N N . ASP A 1 177 ? -5.164 -7.927 -8.666 1.00 94.75 177 ASP A N 1
ATOM 1363 C CA . ASP A 1 177 ? -4.103 -8.109 -7.674 1.00 94.75 177 ASP A CA 1
ATOM 1364 C C . ASP A 1 177 ? -2.951 -8.984 -8.187 1.00 94.75 177 ASP A C 1
ATOM 1366 O O . ASP A 1 177 ? -1.875 -8.976 -7.588 1.00 94.75 177 ASP A O 1
ATOM 1370 N N . ASP A 1 178 ? -3.135 -9.703 -9.299 1.00 96.38 178 ASP A N 1
ATOM 1371 C CA . ASP A 1 178 ? -2.062 -10.466 -9.934 1.00 96.38 178 ASP A CA 1
ATOM 1372 C C . ASP A 1 178 ? -1.107 -9.540 -10.719 1.00 96.38 178 ASP A C 1
ATOM 1374 O O . ASP A 1 178 ? -1.521 -8.958 -11.727 1.00 96.38 178 ASP A O 1
ATOM 1378 N N . PRO A 1 179 ? 0.175 -9.411 -10.321 1.00 97.06 179 PRO A N 1
ATOM 1379 C CA . PRO A 1 179 ? 1.109 -8.519 -10.997 1.00 97.06 179 PRO A CA 1
ATOM 1380 C C . PRO A 1 179 ? 1.473 -8.970 -12.418 1.00 97.06 179 PRO A C 1
ATOM 1382 O O . PRO A 1 179 ? 1.821 -8.122 -13.231 1.00 97.06 179 PRO A O 1
ATOM 1385 N N . GLU A 1 180 ? 1.351 -10.257 -12.760 1.00 96.69 180 GLU A N 1
ATOM 1386 C CA . GLU A 1 180 ? 1.562 -10.730 -14.135 1.00 96.69 180 GLU A CA 1
ATOM 1387 C C . GLU A 1 180 ? 0.463 -10.211 -15.062 1.00 96.69 180 GLU A C 1
ATOM 1389 O O . GLU A 1 180 ? 0.749 -9.701 -16.143 1.00 96.69 180 GLU A O 1
ATOM 1394 N N . ARG A 1 181 ? -0.795 -10.213 -14.599 1.00 97.50 181 ARG A N 1
ATOM 1395 C CA . ARG A 1 181 ? -1.903 -9.604 -15.347 1.00 97.50 181 ARG A CA 1
ATOM 1396 C C . ARG A 1 181 ? -1.694 -8.104 -15.545 1.00 97.50 181 ARG A C 1
ATOM 1398 O O . ARG A 1 181 ? -2.064 -7.564 -16.585 1.00 97.50 181 ARG A O 1
ATOM 1405 N N . LEU A 1 182 ? -1.075 -7.427 -14.580 1.00 98.25 182 LEU A N 1
ATOM 1406 C CA . LEU A 1 182 ? -0.767 -6.000 -14.686 1.00 98.25 182 LEU A CA 1
ATOM 1407 C C . LEU A 1 182 ? 0.324 -5.692 -15.726 1.00 98.25 182 LEU A C 1
ATOM 1409 O O . LEU A 1 182 ? 0.288 -4.615 -16.318 1.00 98.25 182 LEU A O 1
ATOM 1413 N N . LEU A 1 183 ? 1.232 -6.630 -16.023 1.00 98.12 183 LEU A N 1
ATOM 1414 C CA . LEU A 1 183 ? 2.192 -6.492 -17.130 1.00 98.12 183 LEU A CA 1
ATOM 1415 C C . LEU A 1 183 ? 1.501 -6.441 -18.505 1.00 98.12 183 LEU A C 1
ATOM 1417 O O . LEU A 1 183 ? 2.028 -5.837 -19.448 1.00 98.12 183 LEU A O 1
ATOM 1421 N N . GLU A 1 184 ? 0.330 -7.075 -18.615 1.00 97.25 184 GLU A N 1
ATOM 1422 C CA . GLU A 1 184 ? -0.502 -7.090 -19.819 1.00 97.25 184 GLU A CA 1
ATOM 1423 C C . GLU A 1 184 ? -1.430 -5.875 -19.885 1.00 97.25 184 GLU A C 1
ATOM 1425 O O . GLU A 1 184 ? -1.480 -5.198 -20.909 1.00 97.25 184 GLU A O 1
ATOM 1430 N N . THR A 1 185 ? -2.166 -5.585 -18.803 1.00 97.06 185 THR A N 1
ATOM 1431 C CA . THR A 1 185 ? -3.157 -4.495 -18.797 1.00 97.06 185 THR A CA 1
ATOM 1432 C C . THR A 1 185 ? -2.515 -3.116 -18.759 1.00 97.06 185 THR A C 1
ATOM 1434 O O . THR A 1 185 ? -3.119 -2.169 -19.260 1.00 97.06 185 THR A O 1
ATOM 1437 N N . ARG A 1 186 ? -1.321 -3.006 -18.156 1.00 97.75 186 ARG A N 1
ATOM 1438 C CA . ARG A 1 186 ? -0.480 -1.801 -18.098 1.00 97.75 186 ARG A CA 1
ATOM 1439 C C . ARG A 1 186 ? -1.198 -0.544 -17.629 1.00 97.75 186 ARG A C 1
ATOM 1441 O O . ARG A 1 186 ? -0.867 0.562 -18.043 1.00 97.75 186 ARG A O 1
ATOM 1448 N N . ARG A 1 187 ? -2.218 -0.697 -16.791 1.00 97.31 187 ARG A N 1
ATOM 1449 C CA . ARG A 1 187 ? -3.055 0.423 -16.374 1.00 97.31 187 ARG A CA 1
ATOM 1450 C C . ARG A 1 187 ? -3.668 0.194 -15.006 1.00 97.31 187 ARG A C 1
ATOM 1452 O O . ARG A 1 187 ? -3.962 -0.942 -14.632 1.00 97.31 187 ARG A O 1
ATOM 1459 N N . GLY A 1 188 ? -3.906 1.275 -14.273 1.00 97.06 188 GLY A N 1
ATOM 1460 C CA . GLY A 1 188 ? -4.535 1.209 -12.958 1.00 97.06 188 GLY A CA 1
ATOM 1461 C C . GLY A 1 188 ? -4.371 2.480 -12.138 1.00 97.06 188 GLY A C 1
ATOM 1462 O O . GLY A 1 188 ? -4.163 3.563 -12.683 1.00 97.06 188 GLY A O 1
ATOM 1463 N N . ARG A 1 189 ? -4.461 2.335 -10.814 1.00 96.62 189 ARG A N 1
ATOM 1464 C CA . ARG A 1 189 ? -4.203 3.397 -9.829 1.00 96.62 189 ARG A CA 1
ATOM 1465 C C . ARG A 1 189 ? -3.046 2.973 -8.922 1.00 96.62 189 ARG A C 1
ATOM 1467 O O . ARG A 1 189 ? -2.402 1.962 -9.187 1.00 96.62 189 ARG A O 1
ATOM 1474 N N . CYS A 1 190 ? -2.770 3.713 -7.847 1.00 96.31 190 CYS A N 1
ATOM 1475 C CA . CYS A 1 190 ? -1.583 3.480 -7.010 1.00 96.31 190 CYS A CA 1
ATOM 1476 C C . CYS A 1 190 ? -1.385 2.013 -6.589 1.00 96.31 190 CYS A C 1
ATOM 1478 O O . CYS A 1 190 ? -0.266 1.514 -6.662 1.00 96.31 190 CYS A O 1
ATOM 1480 N N . GLY A 1 191 ? -2.476 1.307 -6.265 1.00 96.62 191 GLY A N 1
ATOM 1481 C CA . GLY A 1 191 ? -2.505 -0.138 -6.014 1.00 96.62 191 GLY A CA 1
ATOM 1482 C C . GLY A 1 191 ? -1.811 -0.965 -7.096 1.00 96.62 191 GLY A C 1
ATOM 1483 O O . GLY A 1 191 ? -0.835 -1.661 -6.824 1.00 96.62 191 GLY A O 1
ATOM 1484 N N . GLU A 1 192 ? -2.313 -0.878 -8.327 1.00 98.25 192 GLU A N 1
ATOM 1485 C CA . GLU A 1 192 ? -1.792 -1.614 -9.479 1.00 98.25 192 GLU A CA 1
ATOM 1486 C C . GLU A 1 192 ? -0.388 -1.141 -9.879 1.00 98.25 192 GLU A C 1
ATOM 1488 O O . GLU A 1 192 ? 0.473 -1.962 -10.196 1.00 98.25 192 GLU A O 1
ATOM 1493 N N . TRP A 1 193 ? -0.141 0.170 -9.810 1.00 98.50 193 TRP A N 1
ATOM 1494 C CA . TRP A 1 193 ? 1.157 0.770 -10.118 1.00 98.50 193 TRP A CA 1
ATOM 1495 C C . TRP A 1 193 ? 2.261 0.212 -9.212 1.00 98.50 193 TRP A C 1
ATOM 1497 O O . TRP A 1 193 ? 3.250 -0.327 -9.707 1.00 98.50 193 TRP A O 1
ATOM 1507 N N . ALA A 1 194 ? 2.081 0.281 -7.889 1.00 98.38 194 ALA A N 1
ATOM 1508 C CA . ALA A 1 194 ? 3.059 -0.228 -6.931 1.00 98.38 194 ALA A CA 1
ATOM 1509 C C . ALA A 1 194 ? 3.206 -1.755 -7.015 1.00 98.38 194 ALA A C 1
ATOM 1511 O O . ALA A 1 194 ? 4.321 -2.268 -6.942 1.00 98.38 194 ALA A O 1
ATOM 1512 N N . ASN A 1 195 ? 2.107 -2.489 -7.217 1.00 98.06 195 ASN A N 1
ATOM 1513 C CA . ASN A 1 195 ? 2.118 -3.948 -7.358 1.00 98.06 195 ASN A CA 1
ATOM 1514 C C . ASN A 1 195 ? 2.964 -4.398 -8.564 1.00 98.06 195 ASN A C 1
ATOM 1516 O O . ASN A 1 195 ? 3.896 -5.191 -8.424 1.00 98.06 195 ASN A O 1
ATOM 1520 N N . CYS A 1 196 ? 2.692 -3.832 -9.744 1.00 98.56 196 CYS A N 1
ATOM 1521 C CA . CYS A 1 196 ? 3.427 -4.149 -10.965 1.00 98.56 196 CYS A CA 1
ATOM 1522 C C . CYS A 1 196 ? 4.891 -3.693 -10.889 1.00 98.56 196 CYS A C 1
ATOM 1524 O O . CYS A 1 196 ? 5.791 -4.445 -11.266 1.00 98.56 196 CYS A O 1
ATOM 1526 N N . PHE A 1 197 ? 5.149 -2.485 -10.379 1.00 98.56 197 PHE A N 1
ATOM 1527 C CA . PHE A 1 197 ? 6.512 -1.973 -10.249 1.00 98.56 197 PHE A CA 1
ATOM 1528 C C . PHE A 1 197 ? 7.351 -2.820 -9.285 1.00 98.56 197 PHE A C 1
ATOM 1530 O O . PHE A 1 197 ? 8.504 -3.118 -9.590 1.00 98.56 197 PHE A O 1
ATOM 1537 N N . THR A 1 198 ? 6.764 -3.279 -8.171 1.00 98.50 198 THR A N 1
ATOM 1538 C CA . THR A 1 198 ? 7.452 -4.158 -7.212 1.00 98.50 198 THR A CA 1
ATOM 1539 C C . THR A 1 198 ? 7.887 -5.469 -7.877 1.00 98.50 198 THR A C 1
ATOM 1541 O O . THR A 1 198 ? 9.037 -5.867 -7.714 1.00 98.50 198 THR A O 1
ATOM 1544 N N . LEU A 1 199 ? 7.033 -6.094 -8.705 1.00 98.38 199 LEU A N 1
ATOM 1545 C CA . LEU A 1 199 ? 7.428 -7.269 -9.497 1.00 98.38 199 LEU A CA 1
ATOM 1546 C C . LEU A 1 199 ? 8.616 -6.959 -10.422 1.00 98.38 199 LEU A C 1
ATOM 1548 O O . LEU A 1 199 ? 9.548 -7.755 -10.498 1.00 98.38 199 LEU A O 1
ATOM 1552 N N . ILE A 1 200 ? 8.597 -5.816 -11.113 1.00 98.12 200 ILE A N 1
ATOM 1553 C CA . ILE A 1 200 ? 9.651 -5.427 -12.061 1.00 98.12 200 ILE A CA 1
ATOM 1554 C C . ILE A 1 200 ? 11.005 -5.261 -11.359 1.00 98.12 200 ILE A C 1
ATOM 1556 O O . ILE A 1 200 ? 12.001 -5.816 -11.825 1.00 98.12 200 ILE A O 1
ATOM 1560 N N . VAL A 1 201 ? 11.065 -4.541 -10.233 1.00 97.00 201 VAL A N 1
ATOM 1561 C CA . VAL A 1 201 ? 12.335 -4.363 -9.504 1.00 97.00 201 VAL A CA 1
ATOM 1562 C C . VAL A 1 201 ? 12.830 -5.674 -8.895 1.00 97.00 201 VAL A C 1
ATOM 1564 O O . VAL A 1 201 ? 14.030 -5.944 -8.935 1.00 97.00 201 VAL A O 1
ATOM 1567 N N . THR A 1 202 ? 11.928 -6.543 -8.426 1.00 96.25 202 THR A N 1
ATOM 1568 C CA . THR A 1 202 ? 12.299 -7.895 -7.988 1.00 96.25 202 THR A CA 1
ATOM 1569 C C . THR A 1 202 ? 12.846 -8.728 -9.147 1.00 96.25 202 THR A C 1
ATOM 1571 O O . THR A 1 202 ? 13.868 -9.391 -8.994 1.00 96.25 202 THR A O 1
ATOM 1574 N N . ALA A 1 203 ? 12.245 -8.639 -10.336 1.00 96.44 203 ALA A N 1
ATOM 1575 C CA . ALA A 1 203 ? 12.694 -9.356 -11.528 1.00 96.44 203 ALA A CA 1
ATOM 1576 C C . ALA A 1 203 ? 14.078 -8.905 -12.033 1.00 96.44 203 ALA A C 1
ATOM 1578 O O . ALA A 1 203 ? 14.782 -9.694 -12.670 1.00 96.44 203 ALA A O 1
ATOM 1579 N N . LEU A 1 204 ? 14.473 -7.662 -11.727 1.00 95.12 204 LEU A N 1
ATOM 1580 C CA . LEU A 1 204 ? 15.819 -7.115 -11.937 1.00 95.12 204 LEU A CA 1
ATOM 1581 C C . LEU A 1 204 ? 16.840 -7.572 -10.877 1.00 95.12 204 LEU A C 1
ATOM 1583 O O . LEU A 1 204 ? 18.024 -7.271 -11.008 1.00 95.12 204 LEU A O 1
ATOM 1587 N N . GLY A 1 205 ? 16.406 -8.316 -9.857 1.00 92.56 205 GLY A N 1
ATOM 1588 C CA . GLY A 1 205 ? 17.260 -8.875 -8.809 1.00 92.56 205 GLY A CA 1
ATOM 1589 C C . GLY A 1 205 ? 17.365 -8.025 -7.543 1.00 92.56 205 GLY A C 1
ATOM 1590 O O . GLY A 1 205 ? 18.156 -8.359 -6.661 1.00 92.56 205 GLY A O 1
ATOM 1591 N N . TYR A 1 206 ? 16.586 -6.946 -7.419 1.00 93.00 206 TYR A N 1
ATOM 1592 C CA . TYR A 1 206 ? 16.545 -6.174 -6.180 1.00 93.00 206 TYR A CA 1
ATOM 1593 C C . TYR A 1 206 ? 15.698 -6.864 -5.111 1.00 93.00 206 TYR A C 1
ATOM 1595 O O . TYR A 1 206 ? 14.638 -7.424 -5.400 1.00 93.00 206 TYR A O 1
ATOM 1603 N N . GLN A 1 207 ? 16.107 -6.723 -3.848 1.00 93.56 207 GLN A N 1
ATOM 1604 C CA . GLN A 1 207 ? 15.185 -6.966 -2.742 1.00 93.56 207 GLN A CA 1
ATOM 1605 C C . GLN A 1 207 ? 14.213 -5.795 -2.656 1.00 93.56 207 GLN A C 1
ATOM 1607 O O . GLN A 1 207 ? 14.630 -4.634 -2.638 1.00 93.56 207 GLN A O 1
ATOM 1612 N N . ALA A 1 208 ? 12.920 -6.103 -2.620 1.00 96.38 208 ALA A N 1
ATOM 1613 C CA . ALA A 1 208 ? 11.872 -5.100 -2.648 1.00 96.38 208 ALA A CA 1
ATOM 1614 C C . ALA A 1 208 ? 10.743 -5.420 -1.669 1.00 96.38 208 ALA A C 1
ATOM 1616 O O . ALA A 1 208 ? 10.466 -6.581 -1.352 1.00 96.38 208 ALA A O 1
ATOM 1617 N N . ARG A 1 209 ? 10.073 -4.366 -1.212 1.00 98.00 209 ARG A N 1
ATOM 1618 C CA . ARG A 1 209 ? 8.894 -4.428 -0.352 1.00 98.00 209 ARG A CA 1
ATOM 1619 C C . ARG A 1 209 ? 7.763 -3.640 -0.986 1.00 98.00 209 ARG A C 1
ATOM 1621 O O . ARG A 1 209 ? 7.981 -2.548 -1.505 1.00 98.00 209 ARG A O 1
ATOM 1628 N N . LEU A 1 210 ? 6.548 -4.161 -0.870 1.00 98.50 210 LEU A N 1
ATOM 1629 C CA . LEU A 1 210 ? 5.344 -3.366 -1.080 1.00 98.50 210 LEU A CA 1
ATOM 1630 C C . LEU A 1 210 ? 5.052 -2.608 0.216 1.00 98.50 210 LEU A C 1
ATOM 1632 O O . LEU A 1 210 ? 4.865 -3.233 1.260 1.00 98.50 210 LEU A O 1
ATOM 1636 N N . VAL A 1 211 ? 5.005 -1.282 0.160 1.00 98.75 211 VAL A N 1
ATOM 1637 C CA . VAL A 1 211 ? 4.710 -0.434 1.316 1.00 98.75 211 VAL A CA 1
ATOM 1638 C C . VAL A 1 211 ? 3.274 0.053 1.234 1.00 98.75 211 VAL A C 1
ATOM 1640 O O . VAL A 1 211 ? 2.829 0.535 0.192 1.00 98.75 211 VAL A O 1
ATOM 1643 N N . VAL A 1 212 ? 2.541 -0.095 2.336 1.00 98.56 212 VAL A N 1
ATOM 1644 C CA . VAL A 1 212 ? 1.123 0.251 2.417 1.00 98.56 212 VAL A CA 1
ATOM 1645 C C . VAL A 1 212 ? 0.908 1.290 3.500 1.00 98.56 212 VAL A C 1
ATOM 1647 O O . VAL A 1 212 ? 1.139 1.022 4.678 1.00 98.56 212 VAL A O 1
ATOM 1650 N N . ASP A 1 213 ? 0.401 2.449 3.097 1.00 98.25 213 ASP A N 1
ATOM 1651 C CA . ASP A 1 213 ? -0.093 3.496 3.979 1.00 98.25 213 ASP A CA 1
ATOM 1652 C C . ASP A 1 213 ? -1.595 3.312 4.203 1.00 98.25 213 ASP A C 1
ATOM 1654 O O . ASP A 1 213 ? -2.404 3.253 3.269 1.00 98.25 213 ASP A O 1
ATOM 1658 N N . TRP A 1 214 ? -1.992 3.230 5.474 1.00 96.62 214 TRP A N 1
ATOM 1659 C CA . TRP A 1 214 ? -3.387 3.015 5.842 1.00 96.62 214 TRP A CA 1
ATOM 1660 C C . TRP A 1 214 ? -4.310 4.155 5.412 1.00 96.62 214 TRP A C 1
ATOM 1662 O O . TRP A 1 214 ? -5.520 3.933 5.322 1.00 96.62 214 TRP A O 1
ATOM 1672 N N . THR A 1 215 ? -3.748 5.326 5.108 1.00 94.94 215 THR A N 1
ATOM 1673 C CA . THR A 1 215 ? -4.438 6.522 4.612 1.00 94.94 215 THR A CA 1
ATOM 1674 C C . THR A 1 215 ? -4.558 6.554 3.079 1.00 94.94 215 THR A C 1
ATOM 1676 O O . THR A 1 215 ? -4.558 7.623 2.465 1.00 94.94 215 THR A O 1
ATOM 1679 N N . ASP A 1 216 ? -4.697 5.372 2.469 1.00 93.75 216 ASP A N 1
ATOM 1680 C CA . ASP A 1 216 ? -5.038 5.154 1.055 1.00 93.75 216 ASP A CA 1
ATOM 1681 C C . ASP A 1 216 ? -3.923 5.539 0.068 1.00 93.75 216 ASP A C 1
ATOM 1683 O O . ASP A 1 216 ? -4.115 6.322 -0.862 1.00 93.75 216 ASP A O 1
ATOM 1687 N N . HIS A 1 217 ? -2.716 5.011 0.296 1.00 97.12 217 HIS A N 1
ATOM 1688 C CA . HIS A 1 217 ? -1.640 5.048 -0.698 1.00 97.12 217 HIS A CA 1
ATOM 1689 C C . HIS A 1 217 ? -0.712 3.838 -0.565 1.00 97.12 217 HIS A C 1
ATOM 1691 O O . HIS A 1 217 ? -0.645 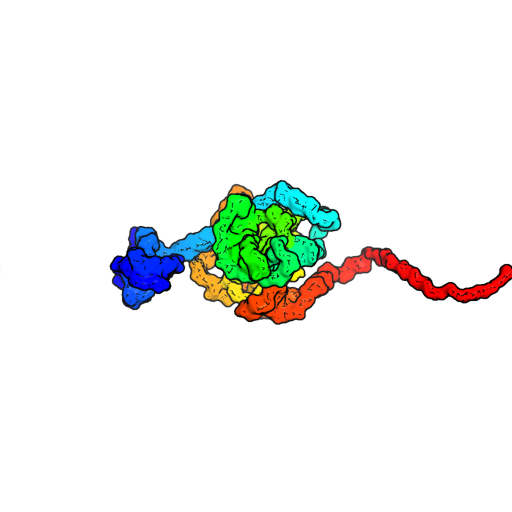3.209 0.491 1.00 97.12 217 HIS A O 1
ATOM 1697 N N . VAL A 1 218 ? -0.018 3.494 -1.647 1.00 97.94 218 VAL A N 1
ATOM 1698 C CA . VAL A 1 218 ? 0.944 2.388 -1.680 1.00 97.94 218 VAL A CA 1
ATOM 1699 C C . VAL A 1 218 ? 2.111 2.729 -2.601 1.00 97.94 218 VAL A C 1
ATOM 1701 O O . VAL A 1 218 ? 1.937 3.449 -3.584 1.00 97.94 218 VAL A O 1
ATOM 1704 N N . TRP A 1 219 ? 3.286 2.196 -2.290 1.00 98.69 219 TRP A N 1
ATOM 1705 C CA . TRP A 1 219 ? 4.514 2.391 -3.064 1.00 98.69 219 TRP A CA 1
ATOM 1706 C C . TRP A 1 219 ? 5.482 1.224 -2.831 1.00 98.69 219 TRP A C 1
ATOM 1708 O O . TRP A 1 219 ? 5.104 0.193 -2.266 1.00 98.69 219 TRP A O 1
ATOM 1718 N N . THR A 1 220 ? 6.726 1.367 -3.280 1.00 98.62 220 THR A N 1
ATOM 1719 C CA . THR A 1 220 ? 7.744 0.319 -3.214 1.00 98.62 220 THR A CA 1
ATOM 1720 C C . THR A 1 220 ? 8.956 0.797 -2.420 1.00 98.62 220 THR A C 1
ATOM 1722 O O . THR A 1 220 ? 9.380 1.942 -2.526 1.00 98.62 220 THR A O 1
ATOM 1725 N N . GLU A 1 221 ? 9.538 -0.084 -1.618 1.00 98.38 221 GLU A N 1
ATOM 1726 C CA . GLU A 1 221 ? 10.858 0.110 -1.015 1.00 98.38 221 GLU A CA 1
ATOM 1727 C C . GLU A 1 221 ? 11.844 -0.844 -1.682 1.00 98.38 221 GLU A C 1
ATOM 1729 O O . GLU A 1 221 ? 11.523 -2.016 -1.871 1.00 98.38 221 GLU A O 1
ATOM 1734 N N . VAL A 1 222 ? 13.031 -0.355 -2.039 1.00 96.88 222 VAL A N 1
ATOM 1735 C CA . VAL A 1 222 ? 14.071 -1.135 -2.722 1.00 96.88 222 VAL A CA 1
ATOM 1736 C C . VAL A 1 222 ? 15.353 -1.102 -1.901 1.00 96.88 222 VAL A C 1
ATOM 1738 O O . VAL A 1 222 ? 15.781 -0.041 -1.457 1.00 96.88 222 VAL A O 1
ATOM 1741 N N . TRP A 1 223 ? 15.972 -2.259 -1.689 1.00 93.88 223 TRP A N 1
ATOM 1742 C CA . TRP A 1 223 ? 17.237 -2.364 -0.967 1.00 93.88 223 TRP A CA 1
ATOM 1743 C C . TRP A 1 223 ? 18.427 -2.268 -1.923 1.00 93.88 223 TRP A C 1
ATOM 1745 O O . TRP A 1 223 ? 18.562 -3.080 -2.843 1.00 93.88 223 TRP A O 1
ATOM 1755 N N . TYR A 1 224 ? 19.322 -1.318 -1.671 1.00 90.31 224 TYR A N 1
ATOM 1756 C CA . TYR A 1 224 ? 20.654 -1.247 -2.276 1.00 90.31 224 TYR A CA 1
ATOM 1757 C C . TYR A 1 224 ? 21.590 -0.447 -1.361 1.00 90.31 224 TYR A C 1
ATOM 1759 O O . TYR A 1 224 ? 21.125 0.299 -0.508 1.00 90.31 224 TYR A O 1
ATOM 1767 N N . ASN A 1 225 ? 22.909 -0.617 -1.507 1.00 89.06 225 ASN A N 1
ATOM 1768 C CA . ASN A 1 225 ? 23.923 0.090 -0.702 1.00 89.06 225 ASN A CA 1
ATOM 1769 C C . ASN A 1 225 ? 23.641 0.083 0.814 1.00 89.06 225 ASN A C 1
ATOM 1771 O O . ASN A 1 225 ? 23.765 1.101 1.493 1.00 89.06 225 ASN A O 1
ATOM 1775 N N . ASP A 1 226 ? 23.246 -1.082 1.327 1.00 88.25 226 ASP A N 1
ATOM 1776 C CA . ASP A 1 226 ? 22.960 -1.326 2.740 1.00 88.25 226 ASP A CA 1
ATOM 1777 C C . ASP A 1 226 ? 21.853 -0.445 3.357 1.00 88.25 226 ASP A C 1
ATOM 1779 O O . ASP A 1 226 ? 21.840 -0.219 4.573 1.00 88.25 226 ASP A O 1
ATOM 1783 N N . MET A 1 227 ? 20.910 0.053 2.543 1.00 91.69 227 MET A N 1
ATOM 1784 C CA . MET A 1 227 ? 19.752 0.829 2.999 1.00 91.69 227 MET A CA 1
ATOM 1785 C C . MET A 1 227 ? 18.477 0.552 2.187 1.00 91.69 227 MET A C 1
ATOM 1787 O O . MET A 1 227 ? 18.514 0.101 1.042 1.00 91.69 227 MET A O 1
ATOM 1791 N N . TRP A 1 228 ? 17.325 0.832 2.808 1.00 96.06 228 TRP A N 1
ATOM 1792 C CA . TRP A 1 228 ? 16.021 0.831 2.143 1.00 96.06 228 TRP A CA 1
ATOM 1793 C C . TRP A 1 228 ? 15.736 2.199 1.543 1.00 96.06 228 TRP A C 1
ATOM 1795 O O . TRP A 1 228 ? 15.751 3.207 2.250 1.00 96.06 228 TRP A O 1
ATOM 1805 N N . HIS A 1 229 ? 15.418 2.197 0.257 1.00 95.56 229 HIS A N 1
ATOM 1806 C CA . HIS A 1 229 ? 15.179 3.385 -0.540 1.00 95.56 229 HIS A CA 1
ATOM 1807 C C . HIS A 1 229 ? 13.715 3.459 -0.964 1.00 95.56 229 HIS A C 1
ATOM 1809 O O . HIS A 1 229 ? 13.147 2.491 -1.479 1.00 95.56 229 HIS A O 1
ATOM 1815 N N . HIS A 1 230 ? 13.091 4.610 -0.729 1.00 97.69 230 HIS A N 1
ATOM 1816 C CA . HIS A 1 230 ? 11.696 4.857 -1.088 1.00 97.69 230 HIS A CA 1
ATOM 1817 C C . HIS A 1 230 ? 11.573 5.024 -2.607 1.00 97.69 230 HIS A C 1
ATOM 1819 O O . HIS A 1 230 ? 12.268 5.853 -3.188 1.00 97.69 230 HIS A O 1
ATOM 1825 N N . CYS A 1 231 ? 10.657 4.297 -3.238 1.00 97.75 231 CYS A N 1
ATOM 1826 C CA . CYS A 1 231 ? 10.364 4.370 -4.666 1.00 97.75 231 CYS A CA 1
ATOM 1827 C C . CYS A 1 231 ? 8.851 4.497 -4.883 1.00 97.75 231 CYS A C 1
ATOM 1829 O O . CYS A 1 231 ? 8.109 3.532 -4.691 1.00 97.75 231 CYS A O 1
ATOM 1831 N N . ASP A 1 232 ? 8.392 5.659 -5.343 1.00 98.06 232 ASP A N 1
ATOM 1832 C CA . ASP A 1 232 ? 6.999 5.861 -5.741 1.00 98.06 232 ASP A CA 1
ATOM 1833 C C . ASP A 1 232 ? 6.881 5.896 -7.275 1.00 98.06 232 ASP A C 1
ATOM 1835 O O . ASP A 1 232 ? 7.236 6.907 -7.899 1.00 98.06 232 ASP A O 1
ATOM 1839 N N . PRO A 1 233 ? 6.383 4.818 -7.915 1.00 97.50 233 PRO A N 1
ATOM 1840 C CA . PRO A 1 233 ? 6.221 4.776 -9.365 1.00 97.50 233 PRO A CA 1
ATOM 1841 C C . PRO A 1 233 ? 5.120 5.714 -9.868 1.00 97.50 233 PRO A C 1
ATOM 1843 O O . PRO A 1 233 ? 5.210 6.197 -10.996 1.00 97.50 233 PRO A O 1
ATOM 1846 N N . CYS A 1 234 ? 4.110 6.029 -9.048 1.00 95.31 234 CYS A N 1
ATOM 1847 C CA . CYS A 1 234 ? 3.033 6.942 -9.441 1.00 95.31 234 CYS A CA 1
ATOM 1848 C C . CYS A 1 234 ? 3.560 8.364 -9.613 1.00 95.31 234 CYS A C 1
ATOM 1850 O O . CYS A 1 234 ? 3.111 9.098 -10.495 1.00 95.31 234 CYS A O 1
ATOM 1852 N N . GLU A 1 235 ? 4.529 8.746 -8.788 1.00 93.69 235 GLU A N 1
ATOM 1853 C CA . GLU A 1 235 ? 5.120 10.083 -8.782 1.00 93.69 235 GLU A CA 1
ATOM 1854 C C . GLU A 1 235 ? 6.465 10.150 -9.524 1.00 93.69 235 GLU A C 1
ATOM 1856 O O . GLU A 1 235 ? 6.990 11.246 -9.732 1.00 93.69 235 GLU A O 1
ATOM 1861 N N . ALA A 1 236 ? 6.988 8.994 -9.960 1.00 94.50 236 ALA A N 1
ATOM 1862 C CA . ALA A 1 236 ? 8.351 8.800 -10.455 1.00 94.50 236 ALA A CA 1
ATOM 1863 C C . ALA A 1 236 ? 9.385 9.444 -9.517 1.00 94.50 236 ALA A C 1
ATOM 1865 O O . ALA A 1 236 ? 10.159 10.319 -9.907 1.00 94.50 236 ALA A O 1
ATOM 1866 N N . CYS A 1 237 ? 9.329 9.033 -8.251 1.00 93.69 237 CYS A N 1
ATOM 1867 C CA . CYS A 1 237 ? 10.017 9.683 -7.147 1.00 93.69 237 CYS A CA 1
ATOM 1868 C C . CYS A 1 237 ? 10.873 8.676 -6.365 1.00 93.69 237 CYS A C 1
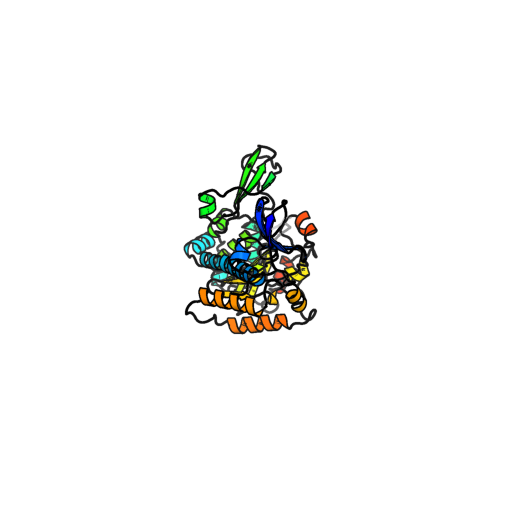ATOM 1870 O O . CYS A 1 237 ? 10.366 7.644 -5.927 1.00 93.69 237 CYS A O 1
ATOM 1872 N N . LEU A 1 238 ? 12.159 8.984 -6.180 1.00 94.44 238 LEU A N 1
ATOM 1873 C CA . LEU A 1 238 ? 13.127 8.154 -5.448 1.00 94.44 238 LEU A CA 1
ATOM 1874 C C . LEU A 1 238 ? 13.610 8.881 -4.182 1.00 94.44 238 LEU A C 1
ATOM 1876 O O . LEU A 1 238 ? 13.868 10.073 -4.246 1.00 94.44 238 LEU A O 1
ATOM 1880 N N . ASP A 1 239 ? 13.747 8.201 -3.044 1.00 94.06 239 ASP A N 1
ATOM 1881 C CA . ASP A 1 239 ? 14.350 8.744 -1.809 1.00 94.06 239 ASP A CA 1
ATOM 1882 C C . ASP A 1 239 ? 13.776 10.086 -1.324 1.00 94.06 239 ASP A C 1
ATOM 1884 O O . ASP A 1 239 ? 14.492 10.993 -0.902 1.00 94.06 239 ASP A O 1
ATOM 1888 N N . ALA A 1 240 ? 12.451 10.203 -1.355 1.00 94.19 240 ALA A N 1
ATOM 1889 C CA . ALA A 1 240 ? 11.713 11.372 -0.887 1.00 94.19 240 ALA A CA 1
ATOM 1890 C C . ALA A 1 240 ? 10.571 10.953 0.056 1.00 94.19 240 ALA A C 1
ATOM 1892 O O . ALA A 1 240 ? 9.399 11.208 -0.238 1.00 94.19 240 ALA A O 1
ATOM 1893 N N . PRO A 1 241 ? 10.875 10.274 1.177 1.00 95.44 241 PRO A N 1
ATOM 1894 C CA . PRO A 1 241 ? 9.856 9.679 2.036 1.00 95.44 241 PRO A CA 1
ATOM 1895 C C . PRO A 1 241 ? 8.909 10.719 2.658 1.00 95.44 241 PRO A C 1
ATOM 1897 O O . PRO A 1 241 ? 7.758 10.404 2.950 1.00 95.44 241 PRO A O 1
ATOM 1900 N N . LEU A 1 242 ? 9.331 11.979 2.821 1.00 94.94 242 LEU A N 1
ATOM 1901 C CA . LEU A 1 242 ? 8.464 13.023 3.377 1.00 94.94 242 LEU A CA 1
ATOM 1902 C C . LEU A 1 242 ? 7.498 13.642 2.352 1.00 94.94 242 LEU A C 1
ATOM 1904 O O . LEU A 1 242 ? 6.730 14.532 2.719 1.00 94.94 242 LEU A O 1
ATOM 1908 N N . THR A 1 243 ? 7.467 13.166 1.098 1.00 95.06 243 THR A N 1
ATOM 1909 C CA . THR A 1 243 ? 6.540 13.669 0.062 1.00 95.06 243 THR A CA 1
ATOM 1910 C C . THR A 1 243 ? 5.072 13.574 0.495 1.00 95.06 243 THR A C 1
ATOM 1912 O O . THR A 1 243 ? 4.276 14.470 0.224 1.00 95.06 243 THR A O 1
ATOM 1915 N N . TYR A 1 244 ? 4.717 12.546 1.268 1.00 96.12 244 TYR A N 1
ATOM 1916 C CA . TYR A 1 244 ? 3.342 12.314 1.706 1.00 96.12 244 TYR A CA 1
ATOM 1917 C C . TYR A 1 244 ? 2.915 13.243 2.846 1.00 96.12 244 TYR A C 1
ATOM 1919 O O . TYR A 1 244 ? 1.852 13.859 2.794 1.00 96.12 244 TYR A O 1
ATOM 1927 N N . GLU A 1 245 ? 3.728 13.349 3.896 1.00 94.94 245 GLU A N 1
ATOM 1928 C CA . GLU A 1 245 ? 3.407 14.190 5.051 1.00 94.94 245 GLU A CA 1
ATOM 1929 C C . GLU A 1 245 ? 3.563 15.677 4.729 1.00 94.94 245 GLU A C 1
ATOM 1931 O O . GLU A 1 245 ? 2.697 16.478 5.078 1.00 94.94 245 GLU A O 1
ATOM 1936 N N . VAL A 1 246 ? 4.659 16.045 4.062 1.00 92.62 246 VAL A N 1
ATOM 1937 C CA . VAL A 1 246 ? 5.015 17.444 3.813 1.00 92.62 246 VAL A CA 1
ATOM 1938 C C . VAL A 1 246 ? 4.444 17.928 2.488 1.00 92.62 246 VAL A C 1
ATOM 1940 O O . VAL A 1 246 ? 3.732 18.929 2.467 1.00 92.62 246 VAL A O 1
ATOM 1943 N N . GLY A 1 247 ? 4.734 17.224 1.395 1.00 92.56 247 GLY A N 1
ATOM 1944 C CA . GLY A 1 247 ? 4.304 17.623 0.056 1.00 92.56 247 GLY A CA 1
ATOM 1945 C C . GLY A 1 247 ? 2.788 17.572 -0.104 1.00 92.56 247 GLY A C 1
ATOM 1946 O O . GLY A 1 247 ? 2.174 18.538 -0.557 1.00 92.56 247 GLY A O 1
ATOM 1947 N N . TRP A 1 248 ? 2.168 16.463 0.306 1.00 94.19 248 TRP A N 1
ATOM 1948 C CA . TRP A 1 248 ? 0.723 16.254 0.163 1.00 94.19 248 TRP A CA 1
ATOM 1949 C C . TRP A 1 248 ? -0.071 16.669 1.407 1.00 94.19 248 TRP A C 1
ATOM 1951 O O . TRP A 1 248 ? -1.296 16.734 1.354 1.00 94.19 248 TRP A O 1
ATOM 1961 N N . GLY A 1 249 ? 0.591 16.920 2.540 1.00 93.38 249 GLY A N 1
ATOM 1962 C CA . GLY A 1 249 ? -0.081 17.303 3.784 1.00 93.38 249 GLY A CA 1
ATOM 1963 C C . GLY A 1 249 ? -0.831 16.160 4.480 1.00 93.38 249 GLY A C 1
ATOM 1964 O O . GLY A 1 249 ? -1.674 16.429 5.350 1.00 93.38 249 GLY A O 1
ATOM 1965 N N . LYS A 1 250 ? -0.564 14.893 4.122 1.00 95.31 250 LYS A N 1
ATOM 1966 C CA . LYS A 1 250 ? -1.294 13.739 4.664 1.00 95.31 250 LYS A CA 1
ATOM 1967 C C . LYS A 1 250 ? -1.120 13.630 6.175 1.00 95.31 250 LYS A C 1
ATOM 1969 O O . LYS A 1 250 ? -0.036 13.799 6.729 1.00 95.31 250 LYS A O 1
ATOM 1974 N N . LYS A 1 251 ? -2.202 13.256 6.859 1.00 96.38 251 LYS A N 1
ATOM 1975 C CA . LYS A 1 251 ? -2.195 12.941 8.294 1.00 96.38 251 LYS A CA 1
ATOM 1976 C C . LYS A 1 251 ? -1.980 11.445 8.493 1.00 96.38 251 LYS A C 1
ATOM 1978 O O . LYS A 1 251 ? -2.925 10.697 8.723 1.00 96.38 251 LYS A O 1
ATOM 1983 N N . LEU A 1 252 ? -0.721 11.029 8.372 1.00 97.69 252 LEU A N 1
ATOM 1984 C CA . LEU A 1 252 ? -0.306 9.624 8.404 1.00 97.69 252 LEU A CA 1
ATOM 1985 C C . LEU A 1 252 ? -0.659 8.939 9.733 1.00 97.69 252 LEU A C 1
ATOM 1987 O O . LEU A 1 252 ? -0.700 9.588 10.784 1.00 97.69 252 LEU A O 1
ATOM 1991 N N . THR A 1 253 ? -0.903 7.627 9.672 1.00 97.94 253 THR A N 1
ATOM 1992 C CA . THR A 1 253 ? -1.241 6.778 10.831 1.00 97.94 253 THR A CA 1
ATOM 1993 C C . THR A 1 253 ? -0.316 5.567 10.917 1.00 97.94 253 THR A C 1
ATOM 1995 O O . THR A 1 253 ? 0.605 5.538 11.728 1.00 97.94 253 THR A O 1
ATOM 1998 N N . TYR A 1 254 ? -0.538 4.582 10.057 1.00 98.38 254 TYR A N 1
ATOM 1999 C CA . TYR A 1 254 ? 0.229 3.347 9.981 1.00 98.38 254 TYR A CA 1
ATOM 2000 C C . TYR A 1 254 ? 0.780 3.217 8.565 1.00 98.38 254 TYR A C 1
ATOM 2002 O O . TYR A 1 254 ? 0.056 3.470 7.599 1.00 98.38 254 TYR A O 1
ATOM 2010 N N . ILE A 1 255 ? 2.046 2.833 8.450 1.00 98.75 255 ILE A N 1
ATOM 2011 C CA . ILE A 1 255 ? 2.712 2.502 7.195 1.00 98.75 255 ILE A CA 1
ATOM 2012 C C . ILE A 1 255 ? 3.564 1.262 7.444 1.00 98.75 255 ILE A C 1
ATOM 2014 O O . ILE A 1 255 ? 4.460 1.265 8.286 1.00 98.75 255 ILE A O 1
ATOM 2018 N N . VAL A 1 256 ? 3.277 0.189 6.718 1.00 98.75 256 VAL A N 1
ATOM 2019 C CA . VAL A 1 256 ? 3.900 -1.122 6.925 1.00 98.75 256 VAL A CA 1
ATOM 2020 C C . VAL A 1 256 ? 4.400 -1.626 5.593 1.00 98.75 256 VAL A C 1
ATOM 2022 O O . VAL A 1 256 ? 3.707 -1.551 4.576 1.00 98.75 256 VAL A O 1
ATOM 2025 N N . ALA A 1 257 ? 5.625 -2.128 5.622 1.00 98.56 257 ALA A N 1
ATOM 2026 C CA . ALA A 1 257 ? 6.290 -2.704 4.480 1.00 98.56 257 ALA A CA 1
ATOM 2027 C C . ALA A 1 257 ? 6.185 -4.229 4.524 1.00 98.56 257 ALA A C 1
ATOM 2029 O O . ALA A 1 257 ? 6.389 -4.854 5.568 1.00 98.56 257 ALA A O 1
ATOM 2030 N N . PHE A 1 258 ? 5.874 -4.816 3.372 1.00 98.19 258 PHE A N 1
ATOM 2031 C CA . PHE A 1 258 ? 5.686 -6.246 3.177 1.00 98.19 258 PHE A CA 1
ATOM 2032 C C . PHE A 1 258 ? 6.711 -6.751 2.163 1.00 98.19 258 PHE A C 1
ATOM 2034 O O . PHE A 1 258 ? 6.637 -6.421 0.977 1.00 98.19 258 PHE A O 1
ATOM 2041 N N . GLY A 1 259 ? 7.666 -7.552 2.631 1.00 95.31 259 GLY A N 1
ATOM 2042 C CA . GLY A 1 259 ? 8.634 -8.271 1.802 1.00 95.31 259 GLY A CA 1
ATOM 2043 C C . GLY A 1 259 ? 8.333 -9.770 1.758 1.00 95.31 259 GLY A C 1
ATOM 2044 O O . GLY A 1 259 ? 7.411 -10.258 2.411 1.00 95.31 259 GLY A O 1
ATOM 2045 N N . GLN A 1 260 ? 9.121 -10.533 0.995 1.00 91.19 260 GLN A N 1
ATOM 2046 C CA . GLN A 1 260 ? 8.911 -11.982 0.839 1.00 91.19 260 GLN A CA 1
ATOM 2047 C C . GLN A 1 260 ? 8.967 -12.742 2.177 1.00 91.19 260 GLN A C 1
ATOM 2049 O O . GLN A 1 260 ? 8.242 -13.717 2.372 1.00 91.19 260 GLN A O 1
ATOM 2054 N N . GLN A 1 261 ? 9.837 -12.300 3.087 1.00 90.38 261 GLN A N 1
ATOM 2055 C CA . GLN A 1 261 ? 10.110 -12.950 4.373 1.00 90.38 261 GLN A CA 1
ATOM 2056 C C . GLN A 1 261 ? 10.102 -11.948 5.532 1.00 90.38 261 GLN A C 1
ATOM 2058 O O . GLN A 1 261 ? 10.749 -12.175 6.553 1.00 90.38 261 GLN A O 1
ATOM 2063 N N . GLU A 1 262 ? 9.416 -10.816 5.365 1.00 93.50 262 GLU A N 1
ATOM 2064 C CA . GLU A 1 262 ? 9.414 -9.772 6.381 1.00 93.50 262 GLU A CA 1
ATOM 2065 C C . GLU A 1 262 ? 8.169 -8.893 6.374 1.00 93.50 262 GLU A C 1
ATOM 2067 O O . GLU A 1 262 ? 7.581 -8.617 5.325 1.00 93.50 262 GLU A O 1
ATOM 2072 N N . VAL A 1 263 ? 7.807 -8.435 7.570 1.00 97.31 263 VAL A N 1
ATOM 2073 C CA . VAL A 1 263 ? 6.798 -7.398 7.802 1.00 97.31 263 VAL A CA 1
ATOM 2074 C C . VAL A 1 263 ? 7.390 -6.396 8.782 1.00 97.31 263 VAL A C 1
ATOM 2076 O O . VAL A 1 263 ? 7.848 -6.790 9.853 1.00 97.31 263 VAL A O 1
ATOM 2079 N N . VAL A 1 264 ? 7.402 -5.111 8.426 1.00 97.94 264 VAL A N 1
ATOM 2080 C CA . VAL A 1 264 ? 8.050 -4.064 9.234 1.00 97.94 264 VAL A CA 1
ATOM 2081 C C . VAL A 1 264 ? 7.159 -2.829 9.311 1.00 97.94 264 VAL A C 1
ATOM 2083 O O . VAL A 1 264 ? 6.664 -2.362 8.286 1.00 97.94 264 VAL A O 1
ATOM 2086 N N . ASP A 1 265 ? 6.968 -2.276 10.513 1.00 98.56 265 ASP A N 1
ATOM 2087 C CA . ASP A 1 265 ? 6.401 -0.932 10.667 1.00 98.56 265 ASP A CA 1
ATOM 2088 C C . ASP A 1 265 ? 7.445 0.106 10.260 1.00 98.56 265 ASP A C 1
ATOM 2090 O O . ASP A 1 265 ? 8.401 0.372 10.987 1.00 98.56 265 ASP A O 1
ATOM 2094 N N . VAL A 1 266 ? 7.244 0.699 9.090 1.00 98.56 266 VAL A N 1
ATOM 2095 C CA . VAL A 1 266 ? 8.151 1.693 8.517 1.00 98.56 266 VAL A CA 1
ATOM 2096 C C . VAL A 1 266 ? 7.629 3.116 8.698 1.00 98.56 266 VAL A C 1
ATOM 2098 O O . VAL A 1 266 ? 8.233 4.049 8.182 1.00 98.56 266 VAL A O 1
ATOM 2101 N N . THR A 1 267 ? 6.548 3.321 9.463 1.00 98.56 267 THR A N 1
ATOM 2102 C CA . THR A 1 267 ? 5.889 4.629 9.645 1.00 98.56 267 THR A CA 1
ATOM 2103 C C . THR A 1 267 ? 6.868 5.736 10.010 1.00 98.56 267 THR A C 1
ATOM 2105 O O . THR A 1 267 ? 6.796 6.823 9.444 1.00 98.56 267 THR A O 1
ATOM 2108 N N . ALA A 1 268 ? 7.819 5.450 10.902 1.00 97.38 268 ALA A N 1
ATOM 2109 C CA . ALA A 1 268 ? 8.807 6.425 11.355 1.00 97.38 268 ALA A CA 1
ATOM 2110 C C . ALA A 1 268 ? 9.655 7.015 10.214 1.00 97.38 268 ALA A C 1
ATOM 2112 O O . ALA A 1 268 ? 10.070 8.161 10.312 1.00 97.38 268 ALA A O 1
ATOM 2113 N N . ARG A 1 269 ? 9.885 6.273 9.123 1.00 97.19 269 ARG A N 1
ATOM 2114 C CA . ARG A 1 269 ? 10.650 6.746 7.955 1.00 97.19 269 ARG A CA 1
ATOM 2115 C C . ARG A 1 269 ? 9.936 7.867 7.193 1.00 97.19 269 ARG A C 1
ATOM 2117 O O . ARG A 1 269 ? 10.595 8.680 6.556 1.00 97.19 269 ARG A O 1
ATOM 2124 N N . TYR A 1 270 ? 8.607 7.902 7.256 1.00 97.25 270 TYR A N 1
ATOM 2125 C CA . TYR A 1 270 ? 7.746 8.756 6.429 1.00 97.25 270 TYR A CA 1
ATOM 2126 C C . TYR A 1 270 ? 7.163 9.952 7.192 1.00 97.25 270 TYR A C 1
ATOM 2128 O O . TYR A 1 270 ? 6.275 10.632 6.683 1.00 97.25 270 TYR A O 1
ATOM 2136 N N . THR A 1 271 ? 7.640 10.210 8.411 1.00 95.31 271 THR A N 1
ATOM 2137 C CA . THR A 1 271 ? 7.185 11.326 9.244 1.00 95.31 271 THR A CA 1
ATOM 2138 C C . THR A 1 271 ? 8.359 12.024 9.916 1.00 95.31 271 THR A C 1
ATOM 2140 O O . THR A 1 271 ? 9.325 11.389 10.336 1.00 95.31 271 THR A O 1
ATOM 2143 N N . ARG A 1 272 ? 8.256 13.344 10.049 1.00 93.06 272 ARG A N 1
ATOM 2144 C CA . ARG A 1 272 ? 9.116 14.179 10.903 1.00 93.06 272 ARG A CA 1
ATOM 2145 C C . ARG A 1 272 ? 8.454 14.535 12.234 1.00 93.06 272 ARG A C 1
ATOM 2147 O O . ARG A 1 272 ? 9.118 15.097 13.098 1.00 93.06 272 ARG A O 1
ATOM 2154 N N . ASP A 1 273 ? 7.175 14.206 12.409 1.00 93.62 273 ASP A N 1
ATOM 2155 C CA . ASP A 1 273 ? 6.391 14.481 13.614 1.00 93.62 273 ASP A CA 1
ATOM 2156 C C . ASP A 1 273 ? 5.779 13.184 14.168 1.00 93.62 273 ASP A C 1
ATOM 2158 O O . ASP A 1 273 ? 4.568 12.923 14.122 1.00 93.62 273 ASP A O 1
ATOM 2162 N N . TRP A 1 274 ? 6.665 12.347 14.717 1.00 95.38 274 TRP A N 1
ATOM 2163 C CA . TRP A 1 274 ? 6.295 11.067 15.321 1.00 95.38 274 TRP A CA 1
ATOM 2164 C C . TRP A 1 274 ? 5.259 11.226 16.444 1.00 95.38 274 TRP A C 1
ATOM 2166 O O . TRP A 1 274 ? 4.335 10.418 16.558 1.00 95.38 274 TRP A O 1
ATOM 2176 N N . ALA A 1 275 ? 5.367 12.289 17.247 1.00 95.19 275 ALA A N 1
ATOM 2177 C CA . ALA A 1 275 ? 4.438 12.558 18.340 1.00 95.19 275 ALA A CA 1
ATOM 2178 C C . ALA A 1 275 ? 3.007 12.756 17.820 1.00 95.19 275 ALA A C 1
ATOM 2180 O O . ALA A 1 275 ? 2.064 12.160 18.342 1.00 95.19 275 ALA A O 1
ATOM 2181 N N . SER A 1 276 ? 2.842 13.534 16.751 1.00 95.62 276 SER A N 1
ATOM 2182 C CA . SER A 1 276 ? 1.549 13.756 16.107 1.00 95.62 276 SER A CA 1
ATOM 2183 C C . SER A 1 276 ? 0.989 12.482 15.476 1.00 95.62 276 SER A C 1
ATOM 2185 O O . SER A 1 276 ? -0.208 12.214 15.607 1.00 95.62 276 SER A O 1
ATOM 2187 N N . VAL A 1 277 ? 1.830 11.648 14.855 1.00 97.12 277 VAL A N 1
ATOM 2188 C CA . VAL A 1 277 ? 1.420 10.327 14.344 1.00 97.12 277 VAL A CA 1
ATOM 2189 C C . VAL A 1 277 ? 0.865 9.438 15.461 1.00 97.12 277 VAL A C 1
ATOM 2191 O O . VAL A 1 277 ? -0.221 8.878 15.293 1.00 97.12 277 VAL A O 1
ATOM 2194 N N . LEU A 1 278 ? 1.525 9.372 16.622 1.00 96.88 278 LEU A N 1
ATOM 2195 C CA . LEU A 1 278 ? 1.047 8.589 17.770 1.00 96.88 278 LEU A CA 1
ATOM 2196 C C . LEU A 1 278 ? -0.348 9.021 18.243 1.00 96.88 278 LEU A C 1
ATOM 2198 O O . LEU A 1 278 ? -1.161 8.166 18.584 1.00 96.88 278 LEU A O 1
ATOM 2202 N N . THR A 1 279 ? -0.684 10.317 18.190 1.00 97.50 279 THR A N 1
ATOM 2203 C CA . THR A 1 279 ? -2.039 10.781 18.563 1.00 97.50 279 THR A CA 1
ATOM 2204 C C . THR A 1 279 ? -3.142 10.240 17.649 1.00 97.50 279 THR A C 1
ATOM 2206 O O . THR A 1 279 ? -4.301 10.175 18.054 1.00 97.50 279 THR A O 1
ATOM 2209 N N . ARG A 1 280 ? -2.797 9.844 16.416 1.00 97.56 280 ARG A N 1
ATOM 2210 C CA . ARG A 1 280 ? -3.738 9.302 15.425 1.00 97.56 280 ARG A CA 1
ATOM 2211 C C . ARG A 1 280 ? -3.750 7.774 15.377 1.00 97.56 280 ARG A C 1
ATOM 2213 O O . ARG A 1 280 ? -4.659 7.201 14.779 1.00 97.56 280 ARG A O 1
ATOM 2220 N N . ARG A 1 281 ? -2.780 7.100 16.002 1.00 97.00 281 ARG A N 1
ATOM 2221 C CA . ARG A 1 281 ? -2.679 5.633 16.056 1.00 97.00 281 ARG A CA 1
ATOM 2222 C C . ARG A 1 281 ? -3.536 5.070 17.189 1.00 97.00 281 ARG A C 1
ATOM 2224 O O . ARG A 1 281 ? -3.046 4.475 18.136 1.00 97.00 281 ARG A O 1
ATOM 2231 N N . THR A 1 282 ? -4.847 5.267 17.083 1.00 93.94 282 THR A N 1
ATOM 2232 C CA . THR A 1 282 ? -5.811 4.939 18.147 1.00 93.94 282 THR A CA 1
ATOM 2233 C C . THR A 1 282 ? -6.450 3.557 18.015 1.00 93.94 282 THR A C 1
ATOM 2235 O O . THR A 1 282 ? -7.215 3.158 18.891 1.00 93.94 282 THR A O 1
ATOM 2238 N N . ALA A 1 283 ? -6.168 2.814 16.937 1.00 91.44 283 ALA A N 1
ATOM 2239 C CA . ALA A 1 283 ? -6.793 1.512 16.705 1.00 91.44 283 ALA A CA 1
ATOM 2240 C C . ALA A 1 283 ? -6.319 0.444 17.705 1.00 91.44 283 ALA A C 1
ATOM 2242 O O . ALA A 1 283 ? -7.106 -0.419 18.085 1.00 91.44 283 ALA A O 1
ATOM 2243 N N . LEU A 1 284 ? -5.048 0.502 18.116 1.00 94.75 284 LEU A N 1
ATOM 2244 C CA . LEU A 1 284 ? -4.377 -0.440 19.017 1.00 94.75 284 LEU A CA 1
ATOM 2245 C C . LEU A 1 284 ? -3.306 0.284 19.832 1.00 94.75 284 LEU A C 1
ATOM 2247 O O . LEU A 1 284 ? -2.856 1.352 19.424 1.00 94.75 284 LEU A O 1
ATOM 2251 N N . SER A 1 285 ? -2.853 -0.328 20.930 1.00 95.94 285 SER A N 1
ATOM 2252 C CA . SER A 1 285 ? -1.604 0.103 21.565 1.00 95.94 285 SER A CA 1
ATOM 2253 C C . SER A 1 285 ? -0.396 -0.242 20.684 1.00 95.94 285 SER A C 1
ATOM 2255 O O . SER A 1 285 ? -0.439 -1.180 19.878 1.00 95.94 285 SER A O 1
ATOM 2257 N N . GLU A 1 286 ? 0.705 0.490 20.853 1.00 96.62 286 GLU A N 1
ATOM 2258 C CA . GLU A 1 286 ? 1.938 0.243 20.096 1.00 96.62 286 GLU A CA 1
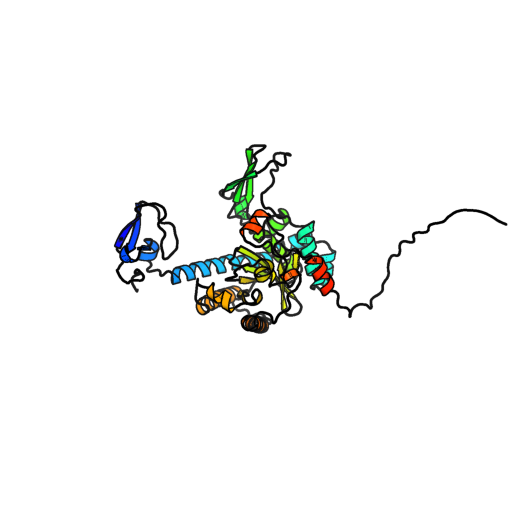ATOM 2259 C C . GLU A 1 286 ? 2.530 -1.140 20.409 1.00 96.62 286 GLU A C 1
ATOM 2261 O O . GLU A 1 286 ? 3.053 -1.805 19.518 1.00 96.62 286 GLU A O 1
ATOM 2266 N N . GLU A 1 287 ? 2.370 -1.635 21.640 1.00 96.94 287 GLU A N 1
ATOM 2267 C CA . GLU A 1 287 ? 2.795 -2.981 22.037 1.00 96.94 287 GLU A CA 1
ATOM 2268 C C . GLU A 1 287 ? 1.973 -4.065 21.331 1.00 96.94 287 GLU A C 1
ATOM 2270 O O . GLU A 1 287 ? 2.524 -5.066 20.869 1.00 96.94 287 GLU A O 1
ATOM 2275 N N . GLN A 1 288 ? 0.655 -3.868 21.215 1.00 97.12 288 GLN A N 1
ATOM 2276 C CA . GLN A 1 288 ? -0.219 -4.798 20.500 1.00 97.12 288 GLN A CA 1
ATOM 2277 C C . GLN A 1 288 ? 0.126 -4.846 19.011 1.00 97.12 288 GLN A C 1
ATOM 2279 O O . GLN A 1 288 ? 0.219 -5.933 18.440 1.00 97.12 288 GLN A O 1
ATOM 2284 N N . LEU A 1 289 ? 0.347 -3.689 18.381 1.00 97.75 289 LEU A N 1
ATOM 2285 C CA . LEU A 1 289 ? 0.741 -3.636 16.976 1.00 97.75 289 LEU A CA 1
ATOM 2286 C C . LEU A 1 289 ? 2.112 -4.280 16.750 1.00 97.75 289 LEU A C 1
ATOM 2288 O O . LEU A 1 289 ? 2.241 -5.113 15.851 1.00 97.75 289 LEU A O 1
ATOM 2292 N N . ALA A 1 290 ? 3.109 -3.942 17.575 1.00 97.19 290 ALA A N 1
ATOM 2293 C CA . ALA A 1 290 ? 4.437 -4.542 17.506 1.00 97.19 290 ALA A CA 1
ATOM 2294 C C . ALA A 1 290 ? 4.352 -6.069 17.604 1.00 97.19 290 ALA A C 1
ATOM 2296 O O . ALA A 1 290 ? 5.001 -6.771 16.830 1.00 97.19 290 ALA A O 1
ATOM 2297 N N . LYS A 1 291 ? 3.478 -6.588 18.479 1.00 97.94 291 LYS A N 1
ATOM 2298 C CA . LYS A 1 291 ? 3.270 -8.029 18.606 1.00 97.94 291 LYS A CA 1
ATOM 2299 C C . LYS A 1 291 ? 2.650 -8.658 17.357 1.00 97.94 291 LYS A C 1
ATOM 2301 O O . LYS A 1 291 ? 3.118 -9.702 16.909 1.00 97.94 291 LYS A O 1
ATOM 2306 N N . ILE A 1 292 ? 1.633 -8.027 16.764 1.00 98.00 292 ILE A N 1
ATOM 2307 C CA . ILE A 1 292 ? 1.009 -8.516 15.521 1.00 98.00 292 ILE A CA 1
ATOM 2308 C C . ILE A 1 292 ? 2.033 -8.561 14.381 1.00 98.00 292 ILE A C 1
ATOM 2310 O O . ILE A 1 292 ? 2.066 -9.536 13.626 1.00 98.00 292 ILE A O 1
ATOM 2314 N N . ILE A 1 293 ? 2.859 -7.520 14.261 1.00 97.88 293 ILE A N 1
ATOM 2315 C CA . ILE A 1 293 ? 3.898 -7.423 13.234 1.00 97.88 293 ILE A CA 1
ATOM 2316 C C . ILE A 1 293 ? 4.978 -8.480 13.459 1.00 97.88 293 ILE A C 1
ATOM 2318 O O . ILE A 1 293 ? 5.301 -9.205 12.522 1.00 97.88 293 ILE A O 1
ATOM 2322 N N . GLU A 1 294 ? 5.479 -8.635 14.687 1.00 96.38 294 GLU A N 1
ATOM 2323 C CA . GLU A 1 294 ? 6.460 -9.669 15.035 1.00 96.38 294 GLU A CA 1
ATOM 2324 C C . GLU A 1 294 ? 5.930 -11.076 14.728 1.00 96.38 294 GLU A C 1
ATOM 2326 O O . GLU A 1 294 ? 6.647 -11.910 14.167 1.00 96.38 294 GLU A O 1
ATOM 2331 N N . ASP A 1 295 ? 4.666 -11.343 15.060 1.00 96.50 295 ASP A N 1
ATOM 2332 C CA . ASP A 1 295 ? 4.035 -12.627 14.781 1.00 96.50 295 ASP A CA 1
ATOM 2333 C C . ASP A 1 295 ? 3.891 -12.862 13.269 1.00 96.50 295 ASP A C 1
ATOM 2335 O O . ASP A 1 295 ? 4.092 -13.985 12.805 1.00 96.50 295 ASP A O 1
ATOM 2339 N N . ALA A 1 296 ? 3.536 -11.835 12.488 1.00 96.56 296 ALA A N 1
ATOM 2340 C CA . ALA A 1 296 ? 3.438 -11.926 11.029 1.00 96.56 296 ALA A CA 1
ATOM 2341 C C . ALA A 1 296 ? 4.811 -12.132 10.371 1.00 96.56 296 ALA A C 1
ATOM 2343 O O . ALA A 1 296 ? 4.967 -13.042 9.555 1.00 96.56 296 ALA A O 1
ATOM 2344 N N . ASP A 1 297 ? 5.814 -11.352 10.772 1.00 95.56 297 ASP A N 1
ATOM 2345 C CA . ASP A 1 297 ? 7.199 -11.486 10.321 1.00 95.56 297 ASP A CA 1
ATOM 2346 C C . ASP A 1 297 ? 7.755 -12.881 10.629 1.00 95.56 297 ASP A C 1
ATOM 2348 O O . ASP A 1 297 ? 8.254 -13.569 9.738 1.00 95.56 297 ASP A O 1
ATOM 2352 N N . SER A 1 298 ? 7.593 -13.348 11.870 1.00 94.81 298 SER A N 1
ATOM 2353 C CA . SER A 1 298 ? 8.072 -14.666 12.296 1.00 94.81 298 SER A CA 1
ATOM 2354 C C . SER A 1 298 ? 7.379 -15.799 11.536 1.00 94.81 298 SER A C 1
ATOM 2356 O O . SER A 1 298 ? 8.031 -16.777 11.173 1.00 94.81 298 SER A O 1
ATOM 2358 N N . ARG A 1 299 ? 6.077 -15.666 11.231 1.00 94.56 299 ARG A N 1
ATOM 2359 C CA . ARG A 1 299 ? 5.357 -16.627 10.377 1.00 94.56 299 ARG A CA 1
ATOM 2360 C C . ARG A 1 299 ? 5.904 -16.665 8.951 1.00 94.56 299 ARG A C 1
ATOM 2362 O O . ARG A 1 299 ? 6.019 -17.754 8.396 1.00 94.56 299 ARG A O 1
ATOM 2369 N N . LEU A 1 300 ? 6.209 -15.512 8.349 1.00 92.38 300 LEU A N 1
ATOM 2370 C CA . LEU A 1 300 ? 6.742 -15.447 6.982 1.00 92.38 300 LEU A CA 1
ATOM 2371 C C . LEU A 1 300 ? 8.167 -15.984 6.885 1.00 92.38 300 LEU A C 1
ATOM 2373 O O . LEU A 1 300 ? 8.499 -16.702 5.945 1.00 92.38 300 LEU A O 1
ATOM 2377 N N . ARG A 1 301 ? 8.995 -15.646 7.868 1.00 91.44 301 ARG A N 1
ATOM 2378 C CA . ARG A 1 301 ? 10.396 -16.049 7.936 1.00 91.44 301 ARG A CA 1
ATOM 2379 C C . ARG A 1 301 ? 10.569 -17.522 8.319 1.00 91.44 301 ARG A C 1
ATOM 2381 O O . ARG A 1 301 ? 11.516 -18.177 7.879 1.00 91.44 301 ARG A O 1
ATOM 2388 N N . GLY A 1 302 ? 9.658 -18.062 9.129 1.00 90.94 302 GLY A N 1
ATOM 2389 C CA . GLY A 1 302 ? 9.734 -19.432 9.624 1.00 90.94 302 GLY A CA 1
ATOM 2390 C C . GLY A 1 302 ? 11.026 -19.665 10.426 1.00 90.94 302 GLY A C 1
ATOM 2391 O O . GLY A 1 302 ? 11.326 -18.883 11.328 1.00 90.94 302 GLY A O 1
ATOM 2392 N N . PRO A 1 303 ? 11.811 -20.719 10.132 1.00 91.75 303 PRO A N 1
ATOM 2393 C CA . PRO A 1 303 ? 13.040 -21.026 10.868 1.00 91.75 303 PRO A CA 1
ATOM 2394 C C . PRO A 1 303 ? 14.246 -20.167 10.455 1.00 91.75 303 PRO A C 1
ATOM 2396 O O . PRO A 1 303 ? 15.317 -20.306 11.046 1.00 91.75 303 PRO A O 1
ATOM 2399 N N . LEU A 1 304 ? 14.121 -19.325 9.423 1.00 89.56 304 LEU A N 1
ATOM 2400 C CA . LEU A 1 304 ? 15.241 -18.537 8.912 1.00 89.56 304 LEU A CA 1
ATOM 2401 C C . LEU A 1 304 ? 15.653 -17.445 9.916 1.00 89.56 304 LEU A C 1
ATOM 2403 O O . LEU A 1 304 ? 14.803 -16.892 10.622 1.00 89.56 304 LEU A O 1
ATOM 2407 N N . PRO A 1 305 ? 16.946 -17.092 10.009 1.00 90.19 305 PRO A N 1
ATOM 2408 C CA . PRO A 1 305 ? 17.372 -15.950 10.809 1.00 90.19 305 PRO A CA 1
ATOM 2409 C C 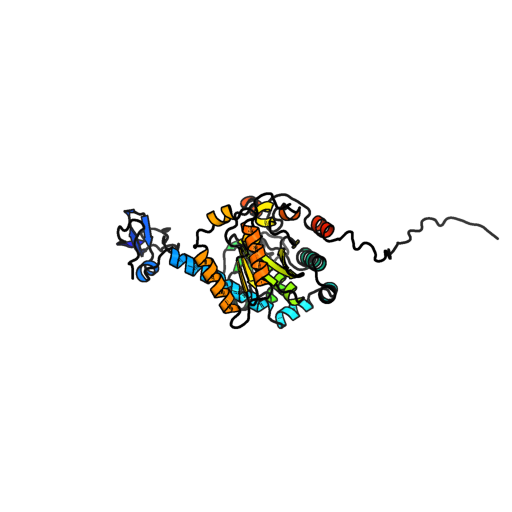. PRO A 1 305 ? 16.804 -14.652 10.228 1.00 90.19 305 PRO A C 1
ATOM 2411 O O . PRO A 1 305 ? 16.481 -14.574 9.043 1.00 90.19 305 PRO A O 1
ATOM 2414 N N . ALA A 1 306 ? 16.675 -13.626 11.070 1.00 88.88 306 ALA A N 1
ATOM 2415 C CA . ALA A 1 306 ? 16.343 -12.292 10.585 1.00 88.88 306 ALA A CA 1
ATOM 2416 C C . ALA A 1 306 ? 17.380 -11.839 9.537 1.00 88.88 306 ALA A C 1
ATOM 2418 O O . ALA A 1 306 ? 18.562 -12.171 9.689 1.00 88.88 306 ALA A O 1
ATOM 2419 N N . PRO A 1 307 ? 16.975 -11.075 8.506 1.00 88.94 307 PRO A N 1
ATOM 2420 C CA . PRO A 1 307 ? 17.917 -10.512 7.551 1.00 88.94 307 PRO A CA 1
ATOM 2421 C C . PRO A 1 307 ? 19.011 -9.703 8.251 1.00 88.94 307 PRO A C 1
ATOM 2423 O O . PRO A 1 307 ? 18.746 -9.025 9.248 1.00 88.94 307 PRO A O 1
ATOM 2426 N N . ALA A 1 308 ? 20.232 -9.742 7.711 1.00 88.75 308 ALA A N 1
ATOM 2427 C CA . ALA A 1 308 ? 21.395 -9.088 8.315 1.00 88.75 308 ALA A CA 1
ATOM 2428 C C . ALA A 1 308 ? 21.179 -7.580 8.549 1.00 88.75 308 ALA A C 1
ATOM 2430 O O . ALA A 1 308 ? 21.662 -7.030 9.537 1.00 88.75 308 ALA A O 1
ATOM 2431 N N . TRP A 1 309 ? 20.388 -6.929 7.692 1.00 91.81 309 TRP A N 1
ATOM 2432 C CA . TRP A 1 309 ? 20.073 -5.506 7.795 1.00 91.81 309 TRP A CA 1
ATOM 2433 C C . TRP A 1 309 ? 19.084 -5.136 8.901 1.00 91.81 309 TRP A C 1
ATOM 2435 O O . TRP A 1 309 ? 18.956 -3.957 9.221 1.00 91.81 309 TRP A O 1
ATOM 2445 N N . ARG A 1 310 ? 18.376 -6.097 9.510 1.00 93.31 310 ARG A N 1
ATOM 2446 C CA . ARG A 1 310 ? 17.248 -5.792 10.406 1.00 93.31 310 ARG A CA 1
ATOM 2447 C C . ARG A 1 310 ? 17.639 -4.940 11.610 1.00 93.31 310 ARG A C 1
ATOM 2449 O O . ARG A 1 310 ? 16.918 -4.018 11.972 1.00 93.31 310 ARG A O 1
ATOM 2456 N N . GLN A 1 311 ? 18.789 -5.220 12.219 1.00 92.81 311 GLN A N 1
ATOM 2457 C CA . GLN A 1 311 ? 19.268 -4.447 13.372 1.00 92.81 311 GLN A CA 1
ATOM 2458 C C . GLN A 1 311 ? 19.634 -3.007 12.986 1.00 92.81 311 GLN A C 1
ATOM 2460 O O . GLN A 1 311 ? 19.375 -2.063 13.739 1.00 92.81 311 GLN A O 1
ATOM 2465 N N . GLN A 1 312 ? 20.224 -2.835 11.801 1.00 94.12 312 GLN A N 1
ATOM 2466 C CA . GLN A 1 312 ? 20.561 -1.523 11.262 1.00 94.12 312 GLN A CA 1
ATOM 2467 C C . GLN A 1 312 ? 19.295 -0.731 10.920 1.00 94.12 312 GLN A C 1
ATOM 2469 O O . GLN A 1 312 ? 19.208 0.442 11.277 1.00 94.12 312 GLN A O 1
ATOM 2474 N N . GLU A 1 313 ? 18.307 -1.367 10.291 1.00 95.81 313 GLU A N 1
ATOM 2475 C CA . GLU A 1 313 ? 17.023 -0.742 9.979 1.00 95.81 313 GLU A CA 1
ATOM 2476 C C . GLU A 1 313 ? 16.281 -0.295 11.245 1.00 95.81 313 GLU A C 1
ATOM 2478 O O . GLU A 1 313 ? 15.852 0.854 11.312 1.00 95.81 313 GLU A O 1
ATOM 2483 N N . GLU A 1 314 ? 16.188 -1.143 12.274 1.00 95.06 314 GLU A N 1
ATOM 2484 C CA . GLU A 1 314 ? 15.550 -0.768 13.545 1.00 95.06 314 GLU A CA 1
ATOM 2485 C C . GLU A 1 314 ? 16.236 0.459 14.163 1.00 95.06 314 GLU A C 1
ATOM 2487 O O . GLU A 1 314 ? 15.587 1.404 14.609 1.00 95.06 314 GLU A O 1
ATOM 2492 N N . SER A 1 315 ? 17.570 0.499 14.105 1.00 94.94 315 SER A N 1
ATOM 2493 C CA . SER A 1 315 ? 18.349 1.647 14.576 1.00 94.94 315 SER A CA 1
ATOM 2494 C C . SER A 1 315 ? 18.074 2.917 13.760 1.00 94.94 315 SER A C 1
ATOM 2496 O O . SER A 1 315 ? 18.061 4.013 14.321 1.00 94.94 315 SER A O 1
ATOM 2498 N N . GLN A 1 316 ? 17.864 2.802 12.445 1.00 93.88 316 GLN A N 1
ATOM 2499 C CA . GLN A 1 316 ? 17.494 3.927 11.578 1.00 93.88 316 GLN A CA 1
ATOM 2500 C C . GLN A 1 316 ? 16.078 4.425 11.887 1.00 93.88 316 GLN A C 1
ATOM 2502 O O . GLN A 1 316 ? 15.891 5.619 12.106 1.00 93.88 316 GLN A O 1
ATOM 2507 N N . LEU A 1 317 ? 15.100 3.523 11.986 1.00 95.88 317 LEU A N 1
ATOM 2508 C CA . LEU A 1 317 ? 13.717 3.867 12.320 1.00 95.88 317 LEU A CA 1
ATOM 2509 C C . LEU A 1 317 ? 13.623 4.509 13.708 1.00 95.88 317 LEU A C 1
ATOM 2511 O O . LEU A 1 317 ? 12.921 5.504 13.882 1.00 95.88 317 LEU A O 1
ATOM 2515 N N . GLN A 1 318 ? 14.374 4.001 14.688 1.00 95.25 318 GLN A N 1
ATOM 2516 C CA . GLN A 1 318 ? 14.427 4.593 16.020 1.00 95.25 318 GLN A CA 1
ATOM 2517 C C . GLN A 1 318 ? 15.012 6.010 15.998 1.00 95.25 318 GLN A C 1
ATOM 2519 O O . GLN A 1 318 ? 14.498 6.886 16.694 1.00 95.25 318 GLN A O 1
ATOM 2524 N N . LYS A 1 319 ? 16.037 6.270 15.171 1.00 93.31 319 LYS A N 1
ATOM 2525 C CA . LYS A 1 319 ? 16.550 7.634 14.963 1.00 93.31 319 LYS A CA 1
ATOM 2526 C C . LYS A 1 319 ? 15.464 8.548 14.401 1.00 93.31 319 LYS A C 1
ATOM 2528 O O . LYS A 1 319 ? 15.271 9.623 14.965 1.00 93.31 319 LYS A O 1
ATOM 2533 N N . CYS A 1 320 ? 14.715 8.104 13.388 1.00 92.88 320 CYS A N 1
ATOM 2534 C CA . CYS A 1 320 ? 13.611 8.878 12.813 1.00 92.88 320 CYS A CA 1
ATOM 2535 C C . CYS A 1 320 ? 12.543 9.238 13.861 1.00 92.88 320 CYS A C 1
ATOM 2537 O O . CYS A 1 320 ? 12.128 10.388 13.929 1.00 92.88 320 CYS A O 1
ATOM 2539 N N . LYS A 1 321 ? 12.174 8.307 14.758 1.00 93.56 321 LYS A N 1
ATOM 2540 C CA . LYS A 1 321 ? 11.214 8.576 15.855 1.00 93.56 321 LYS A CA 1
ATOM 2541 C C . LYS A 1 321 ? 11.677 9.677 16.815 1.00 93.56 321 LYS A C 1
ATOM 2543 O O . LYS A 1 321 ? 10.850 10.346 17.428 1.00 93.56 321 LYS A O 1
ATOM 2548 N N . THR A 1 322 ? 12.989 9.826 16.994 1.00 89.56 322 THR A N 1
ATOM 2549 C CA . THR A 1 322 ? 13.595 10.804 17.916 1.00 89.56 322 THR A CA 1
ATOM 2550 C C . THR A 1 322 ? 14.034 12.101 17.240 1.00 89.56 322 THR A C 1
ATOM 2552 O O . THR A 1 322 ? 14.446 13.038 17.925 1.00 89.56 322 THR A O 1
ATOM 2555 N N . GLN A 1 323 ? 13.992 12.157 15.909 1.00 82.25 323 GLN A N 1
ATOM 2556 C CA . GLN A 1 323 ? 14.450 13.312 15.155 1.00 82.25 323 GLN A CA 1
ATOM 2557 C C . GLN A 1 323 ? 13.460 14.463 15.328 1.00 82.25 323 GLN A C 1
ATOM 2559 O O . GLN A 1 323 ? 12.261 14.306 15.121 1.00 82.25 323 GLN A O 1
ATOM 2564 N N . LEU A 1 324 ? 13.968 15.626 15.735 1.00 69.50 324 LEU A N 1
ATOM 2565 C CA . LEU A 1 324 ? 13.142 16.814 15.914 1.00 69.50 324 LEU A CA 1
ATOM 2566 C C . LEU A 1 324 ? 12.758 17.416 14.561 1.00 69.50 324 LEU A C 1
ATOM 2568 O O . LEU A 1 324 ? 13.562 17.455 13.620 1.00 69.50 324 LEU A O 1
ATOM 2572 N N . GLU A 1 325 ? 11.542 17.951 14.501 1.00 69.25 325 GLU A N 1
ATOM 2573 C CA . GLU A 1 325 ? 11.065 18.724 13.363 1.00 69.25 325 GLU A CA 1
ATOM 2574 C C . GLU A 1 325 ? 12.048 19.848 12.994 1.00 69.25 325 GLU A C 1
ATOM 2576 O O . GLU A 1 325 ? 12.486 20.622 13.844 1.00 69.25 325 GLU A O 1
ATOM 2581 N N . GLY A 1 326 ? 12.391 19.950 11.705 1.00 62.66 326 GLY A N 1
ATOM 2582 C CA . GLY A 1 326 ? 13.269 21.005 11.179 1.00 62.66 326 GLY A CA 1
ATOM 2583 C C . GLY A 1 326 ? 14.769 20.688 11.178 1.00 62.66 326 GLY A C 1
ATOM 2584 O O . GLY A 1 326 ? 15.540 21.484 10.653 1.00 62.66 326 GLY A O 1
ATOM 2585 N N . VAL A 1 327 ? 15.193 19.530 11.699 1.00 66.38 327 VAL A N 1
ATOM 2586 C CA . VAL A 1 327 ? 16.604 19.092 11.630 1.00 66.38 327 VAL A CA 1
ATOM 2587 C C . VAL A 1 327 ? 16.962 18.501 10.258 1.00 66.38 327 VAL A C 1
ATOM 2589 O O . VAL A 1 327 ? 18.115 18.565 9.843 1.00 66.38 327 VAL A O 1
ATOM 2592 N N . CYS A 1 328 ? 15.990 17.934 9.536 1.00 66.25 328 CYS A N 1
ATOM 2593 C CA . CYS A 1 328 ? 16.214 17.368 8.205 1.00 66.25 328 CYS A CA 1
ATOM 2594 C C . CYS A 1 328 ? 15.935 18.410 7.116 1.00 66.25 328 CYS A C 1
ATOM 2596 O O . CYS A 1 328 ? 14.843 18.981 7.070 1.00 66.25 328 CYS A O 1
ATOM 2598 N N . SER A 1 329 ? 16.901 18.641 6.227 1.00 79.38 329 SER A N 1
ATOM 2599 C CA . SER A 1 329 ? 16.674 19.423 5.011 1.00 79.38 329 SER A CA 1
ATOM 2600 C C . SER A 1 329 ? 15.756 18.651 4.067 1.00 79.38 329 SER A C 1
ATOM 2602 O O . SER A 1 329 ? 16.032 17.490 3.774 1.00 79.38 329 SER A O 1
ATOM 2604 N N . LEU A 1 330 ? 14.702 19.304 3.582 1.00 85.38 330 LEU A N 1
ATOM 2605 C CA . LEU A 1 330 ? 13.755 18.721 2.635 1.00 85.38 330 LEU A CA 1
ATOM 2606 C C . LEU A 1 330 ? 14.263 18.867 1.203 1.00 85.38 330 LEU A C 1
ATOM 2608 O O . LEU A 1 330 ? 14.720 19.940 0.801 1.00 85.38 330 LEU A O 1
ATOM 2612 N N . SER A 1 331 ? 14.130 17.805 0.421 1.00 86.12 331 SER A N 1
ATOM 2613 C CA . SER A 1 331 ? 14.356 17.852 -1.020 1.00 86.12 331 SER A CA 1
ATOM 2614 C C . SER A 1 331 ? 13.194 18.542 -1.750 1.00 86.12 331 SER A C 1
ATOM 2616 O O . SER A 1 331 ? 12.063 18.607 -1.263 1.00 86.12 331 SER A O 1
ATOM 2618 N N . ALA A 1 332 ? 13.442 19.016 -2.976 1.00 85.06 332 ALA A N 1
ATOM 2619 C CA . ALA A 1 332 ? 12.381 19.544 -3.840 1.00 85.06 332 ALA A CA 1
ATOM 2620 C C . ALA A 1 332 ? 11.286 18.498 -4.131 1.00 85.06 332 ALA A C 1
ATOM 2622 O O . ALA A 1 332 ? 10.127 18.853 -4.342 1.00 85.06 332 ALA A O 1
ATOM 2623 N N . ALA A 1 333 ? 11.646 17.212 -4.110 1.00 85.81 333 ALA A N 1
ATOM 2624 C CA . ALA A 1 333 ? 10.717 16.107 -4.285 1.00 85.81 333 ALA A CA 1
ATOM 2625 C C . ALA A 1 333 ? 9.761 15.935 -3.095 1.00 85.81 333 ALA A C 1
ATOM 2627 O O . ALA A 1 333 ? 8.566 15.719 -3.287 1.00 85.81 333 ALA A O 1
ATOM 2628 N N . GLU A 1 334 ? 10.258 16.105 -1.870 1.00 89.38 334 GLU A N 1
ATOM 2629 C CA . GLU A 1 334 ? 9.447 16.018 -0.648 1.00 89.38 334 GLU A CA 1
ATOM 2630 C C . GLU A 1 334 ? 8.492 17.199 -0.475 1.00 89.38 334 GLU A C 1
ATOM 2632 O O . GLU A 1 334 ? 7.468 17.073 0.187 1.00 89.38 334 GLU A O 1
ATOM 2637 N N . LEU A 1 335 ? 8.807 18.342 -1.083 1.00 89.06 335 LEU A N 1
ATOM 2638 C CA . LEU A 1 335 ? 7.938 19.521 -1.099 1.00 89.06 335 LEU A CA 1
ATOM 2639 C C . LEU A 1 335 ? 6.866 19.460 -2.195 1.00 89.06 335 LEU A C 1
ATOM 2641 O O . LEU A 1 335 ? 5.937 20.271 -2.194 1.00 89.06 335 LEU A O 1
ATOM 2645 N N . CYS A 1 336 ? 7.001 18.542 -3.153 1.00 87.12 336 CYS A N 1
ATOM 2646 C CA . CYS A 1 336 ? 6.088 18.459 -4.278 1.00 87.12 336 CYS A CA 1
ATOM 2647 C C . CYS A 1 336 ? 4.736 17.883 -3.844 1.00 87.12 336 CYS A C 1
ATOM 2649 O O . CYS A 1 336 ? 4.666 16.846 -3.188 1.00 87.12 336 CYS A O 1
ATOM 2651 N N . GLY A 1 337 ? 3.656 18.537 -4.263 1.00 88.12 337 GLY A N 1
ATOM 2652 C CA . GLY A 1 337 ? 2.317 17.978 -4.156 1.00 88.12 337 GLY A CA 1
ATOM 2653 C C . GLY A 1 337 ? 2.102 16.807 -5.108 1.00 88.12 337 GLY A C 1
ATOM 2654 O O . GLY A 1 337 ? 2.923 16.521 -5.988 1.00 88.12 337 GLY A O 1
ATOM 2655 N N . ARG A 1 338 ? 0.964 16.140 -4.943 1.00 89.44 338 ARG A N 1
ATOM 2656 C CA . ARG A 1 338 ? 0.609 14.949 -5.705 1.00 89.44 338 ARG A CA 1
ATOM 2657 C C . ARG A 1 338 ? 0.399 15.258 -7.181 1.00 89.44 338 ARG A C 1
ATOM 2659 O O . ARG A 1 338 ? -0.300 16.215 -7.533 1.00 89.44 338 ARG A O 1
ATOM 2666 N N . LYS A 1 339 ? 0.935 14.401 -8.052 1.00 87.19 339 LYS A N 1
ATOM 2667 C CA . LYS A 1 339 ? 0.772 14.491 -9.510 1.00 87.19 339 LYS A CA 1
ATOM 2668 C C . LYS A 1 339 ? -0.230 13.482 -10.059 1.00 87.19 339 LYS A C 1
ATOM 2670 O O . LYS A 1 339 ? -0.859 13.772 -11.071 1.00 87.19 339 LYS A O 1
ATOM 2675 N N . SER A 1 340 ? -0.367 12.315 -9.428 1.00 84.56 340 SER A N 1
ATOM 2676 C CA . SER A 1 340 ? -1.329 11.281 -9.831 1.00 84.56 340 SER A CA 1
ATOM 2677 C C . SER A 1 340 ? -2.769 11.591 -9.398 1.00 84.56 340 SER A C 1
ATOM 2679 O O . SER A 1 340 ? -2.999 12.123 -8.312 1.00 84.56 340 SER A O 1
ATOM 2681 N N . GLY A 1 341 ? -3.746 11.212 -10.227 1.00 85.56 341 GLY A N 1
ATOM 2682 C CA . GLY A 1 341 ? -5.171 11.453 -9.978 1.00 85.56 341 GLY A CA 1
ATOM 2683 C C . GLY A 1 341 ? -5.690 12.788 -10.516 1.00 85.56 341 GLY A C 1
ATOM 2684 O O . GLY A 1 341 ? -4.926 13.735 -10.757 1.00 85.56 341 GLY A O 1
ATOM 2685 N N . SER A 1 342 ? -7.013 12.872 -10.673 1.00 84.06 342 SER A N 1
ATOM 2686 C CA . SER A 1 342 ? -7.678 14.082 -11.167 1.00 84.06 342 SER A CA 1
ATOM 2687 C C . SER A 1 342 ? -7.391 15.311 -10.292 1.00 84.06 342 SER A C 1
ATOM 2689 O O . SER A 1 342 ? -7.079 15.211 -9.100 1.00 84.06 342 SER A O 1
ATOM 2691 N N . ALA A 1 343 ? -7.455 16.502 -10.892 1.00 83.69 343 ALA A N 1
ATOM 2692 C CA . ALA A 1 343 ? -7.177 17.750 -10.181 1.00 83.69 343 ALA A CA 1
ATOM 2693 C C . ALA A 1 343 ? -8.197 18.005 -9.063 1.00 83.69 343 ALA A C 1
ATOM 2695 O O . ALA A 1 343 ? -7.813 18.415 -7.969 1.00 83.69 343 ALA A O 1
ATOM 2696 N N . GLU A 1 344 ? -9.468 17.696 -9.323 1.00 86.44 344 GLU A N 1
ATOM 2697 C CA . GLU A 1 344 ? -10.574 17.826 -8.375 1.00 86.44 344 GLU A CA 1
ATOM 2698 C C . GLU A 1 344 ? -10.343 16.925 -7.162 1.00 86.44 344 GLU A C 1
ATOM 2700 O O . GLU A 1 344 ? -10.382 17.388 -6.025 1.00 86.44 344 GLU A O 1
ATOM 2705 N N . TRP A 1 345 ? -9.996 15.657 -7.400 1.00 85.19 345 TRP A N 1
ATOM 2706 C CA . TRP A 1 345 ? -9.762 14.684 -6.339 1.00 85.19 345 TRP A CA 1
ATOM 2707 C C . TRP A 1 345 ? -8.562 15.059 -5.459 1.00 85.19 345 TRP A C 1
ATOM 2709 O O . TRP A 1 345 ? -8.620 14.962 -4.231 1.00 85.19 345 TRP A O 1
ATOM 2719 N N . ARG A 1 346 ? -7.478 15.562 -6.064 1.00 89.88 346 ARG A N 1
ATOM 2720 C CA . ARG A 1 346 ? -6.321 16.078 -5.315 1.00 89.88 346 ARG A CA 1
ATOM 2721 C C . ARG A 1 346 ? -6.669 17.326 -4.505 1.00 89.88 346 ARG A C 1
ATOM 2723 O O . ARG A 1 346 ? -6.204 17.464 -3.375 1.00 89.88 346 ARG A O 1
ATOM 2730 N N . GLN A 1 347 ? -7.486 18.225 -5.057 1.00 87.50 347 GLN A N 1
ATOM 2731 C CA . GLN A 1 347 ? -7.931 19.438 -4.373 1.00 87.50 347 GLN A CA 1
ATOM 2732 C C . GLN A 1 347 ? -8.817 19.121 -3.165 1.00 87.50 347 GLN A C 1
ATOM 2734 O O . GLN A 1 347 ? -8.576 19.663 -2.088 1.00 87.50 347 GLN A O 1
ATOM 2739 N N . GLU A 1 348 ? -9.794 18.224 -3.320 1.00 86.62 348 GLU A N 1
ATOM 2740 C CA . GLU A 1 348 ? -10.686 17.778 -2.239 1.00 86.62 348 GLU A CA 1
ATOM 2741 C C . GLU A 1 348 ? -9.912 17.202 -1.050 1.00 86.62 348 GLU A C 1
ATOM 2743 O O . GLU A 1 348 ? -10.297 17.381 0.105 1.00 86.62 348 GLU A O 1
ATOM 2748 N N . ARG A 1 349 ? -8.787 16.543 -1.332 1.00 87.12 349 ARG A N 1
ATOM 2749 C CA . ARG A 1 349 ? -7.916 15.937 -0.323 1.00 87.12 349 ARG A CA 1
ATOM 2750 C C . ARG A 1 349 ? -6.825 16.871 0.204 1.00 87.12 349 ARG A C 1
ATOM 2752 O O . ARG A 1 349 ? -6.104 16.490 1.121 1.00 87.12 349 ARG A O 1
ATOM 2759 N N . GLY A 1 350 ? -6.697 18.077 -0.352 1.00 86.94 350 GLY A N 1
ATOM 2760 C CA . GLY A 1 350 ? -5.649 19.032 0.017 1.00 86.94 350 GLY A CA 1
ATOM 2761 C C . GLY A 1 350 ? -4.238 18.628 -0.429 1.00 86.94 350 GLY A C 1
ATOM 2762 O O . GLY A 1 350 ? -3.267 19.164 0.091 1.00 86.94 350 GLY A O 1
ATOM 2763 N N . GLU A 1 351 ? -4.112 17.723 -1.404 1.00 89.75 351 GLU A N 1
ATOM 2764 C CA . GLU A 1 351 ? -2.839 17.109 -1.821 1.00 89.75 351 GLU A CA 1
ATOM 2765 C C . GLU A 1 351 ? -2.138 17.877 -2.964 1.00 89.75 351 GLU A C 1
ATOM 2767 O O . GLU A 1 351 ? -1.169 17.387 -3.541 1.00 89.75 351 GLU A O 1
ATOM 2772 N N . LEU A 1 352 ? -2.610 19.080 -3.325 1.00 82.81 352 LEU A N 1
ATOM 2773 C CA . LEU A 1 352 ? -2.059 19.860 -4.447 1.00 82.81 352 LEU A CA 1
ATOM 2774 C C . LEU A 1 352 ? -0.614 20.332 -4.221 1.00 82.81 352 LEU A C 1
ATOM 2776 O O . LEU A 1 352 ? 0.132 20.418 -5.195 1.00 82.81 352 LEU A O 1
ATOM 2780 N N . GLY A 1 353 ? -0.230 20.609 -2.966 1.00 80.56 353 GLY A N 1
ATOM 2781 C CA . GLY A 1 353 ? 1.130 20.988 -2.552 1.00 80.56 353 GLY A CA 1
ATOM 2782 C C . GLY A 1 353 ? 1.813 22.050 -3.428 1.00 80.56 353 GLY A C 1
ATOM 2783 O O . GLY A 1 353 ? 1.159 22.892 -4.048 1.00 80.56 353 GLY A O 1
ATOM 2784 N N . ALA A 1 354 ? 3.150 22.029 -3.474 1.00 77.38 354 ALA A N 1
ATOM 2785 C CA . ALA A 1 354 ? 3.922 22.832 -4.425 1.00 77.38 354 ALA A CA 1
ATOM 2786 C C . ALA A 1 354 ? 4.108 22.086 -5.758 1.00 77.38 354 ALA A C 1
ATOM 2788 O O . ALA A 1 354 ? 4.307 20.873 -5.781 1.00 77.38 354 ALA A O 1
ATOM 2789 N N . SER A 1 355 ? 4.115 22.806 -6.884 1.00 76.38 355 SER A N 1
ATOM 2790 C CA . SER A 1 355 ? 4.401 22.223 -8.203 1.00 76.38 355 SER A CA 1
ATOM 2791 C C . SER A 1 355 ? 5.892 22.339 -8.530 1.00 76.38 355 SER A C 1
ATOM 2793 O O . SER A 1 355 ? 6.319 23.344 -9.098 1.00 76.38 355 SER A O 1
ATOM 2795 N N . LEU A 1 356 ? 6.685 21.319 -8.177 1.00 72.94 356 LEU A N 1
ATOM 2796 C CA . LEU A 1 356 ? 8.141 21.304 -8.382 1.00 72.94 356 LEU A CA 1
ATOM 2797 C C . LEU A 1 356 ? 8.600 20.186 -9.350 1.00 72.94 356 LEU A C 1
ATOM 2799 O O . LEU A 1 356 ? 8.037 19.079 -9.358 1.00 72.94 356 LEU A O 1
ATOM 2803 N N . PRO A 1 357 ? 9.638 20.431 -10.178 1.00 65.38 357 PRO A N 1
ATOM 2804 C CA . PRO A 1 357 ? 10.190 19.431 -11.089 1.00 65.38 357 PRO A CA 1
ATOM 2805 C C . PRO A 1 357 ? 11.026 18.381 -10.331 1.00 65.38 357 PRO A C 1
ATOM 2807 O O . PRO A 1 357 ? 12.247 18.468 -10.240 1.00 65.38 357 PRO A O 1
ATOM 2810 N N . ILE A 1 358 ? 10.348 17.353 -9.802 1.00 70.00 358 ILE A N 1
ATOM 2811 C CA . ILE A 1 358 ? 10.957 16.203 -9.099 1.00 70.00 358 ILE A CA 1
ATOM 2812 C C . ILE A 1 358 ? 12.108 15.597 -9.922 1.00 70.00 358 ILE A C 1
ATOM 2814 O O . ILE A 1 358 ? 13.233 15.500 -9.441 1.00 70.00 358 ILE A O 1
ATOM 2818 N N . LEU A 1 359 ? 11.851 15.262 -11.189 1.00 61.69 359 LEU A N 1
ATOM 2819 C CA . LEU A 1 359 ? 12.759 14.467 -12.024 1.00 61.69 359 LEU A CA 1
ATOM 2820 C C . LEU A 1 359 ? 14.080 15.167 -12.369 1.00 61.69 359 LEU A C 1
ATOM 2822 O O . LEU A 1 359 ? 15.124 14.515 -12.385 1.00 61.69 359 LEU A O 1
ATOM 2826 N N . GLU A 1 360 ? 14.041 16.470 -12.650 1.00 60.88 360 GLU A N 1
ATOM 2827 C CA . GLU A 1 360 ? 15.240 17.265 -12.953 1.00 60.88 360 GLU A CA 1
ATOM 2828 C C . GLU A 1 360 ? 16.063 17.507 -11.684 1.00 60.88 360 GLU A C 1
ATOM 2830 O O . GLU A 1 360 ? 17.291 17.406 -11.706 1.00 60.88 360 GLU A O 1
ATOM 2835 N N . SER A 1 361 ? 15.382 17.743 -10.556 1.00 61.06 361 SER A N 1
ATOM 2836 C CA . SER A 1 361 ? 16.043 17.947 -9.267 1.00 61.06 361 SER A CA 1
ATOM 2837 C C . SER A 1 361 ? 16.769 16.688 -8.780 1.00 61.06 361 SER A C 1
ATOM 2839 O O . SER A 1 361 ? 17.929 16.774 -8.388 1.00 61.06 361 SER A O 1
ATOM 2841 N N . GLN A 1 362 ? 16.133 15.516 -8.888 1.00 69.31 362 GLN A N 1
ATOM 2842 C CA . GLN A 1 362 ? 16.687 14.254 -8.393 1.00 69.31 362 GLN A CA 1
ATOM 2843 C C . GLN A 1 362 ? 17.806 13.710 -9.284 1.00 69.31 362 GLN A C 1
ATOM 2845 O O . GLN A 1 362 ? 18.799 13.194 -8.777 1.00 69.31 362 GLN A O 1
ATOM 2850 N N . ALA A 1 363 ? 17.696 13.874 -10.608 1.00 62.34 363 ALA A N 1
ATOM 2851 C CA . ALA A 1 363 ? 18.778 13.508 -11.521 1.00 62.34 363 ALA A CA 1
ATOM 2852 C C . ALA A 1 363 ? 20.041 14.348 -11.265 1.00 62.34 363 ALA A C 1
ATOM 2854 O O . ALA A 1 363 ? 21.143 13.810 -11.276 1.00 62.34 363 ALA A O 1
ATOM 2855 N N . SER A 1 364 ? 19.880 15.642 -10.969 1.00 58.69 364 SER A N 1
ATOM 2856 C CA . SER A 1 364 ? 21.003 16.553 -10.712 1.00 58.69 364 SER A CA 1
ATOM 2857 C C . SER A 1 364 ? 21.736 16.248 -9.400 1.00 58.69 364 SER A C 1
ATOM 2859 O O . SER A 1 364 ? 22.949 16.408 -9.335 1.00 58.69 364 SER A O 1
ATOM 2861 N N . THR A 1 365 ? 21.032 15.782 -8.363 1.00 60.62 365 THR A N 1
ATOM 2862 C CA . THR A 1 365 ? 21.637 15.406 -7.068 1.00 60.62 365 THR A CA 1
ATOM 2863 C C . THR A 1 365 ? 22.373 14.068 -7.083 1.00 60.62 365 THR A C 1
ATOM 2865 O O . THR A 1 365 ? 23.204 13.830 -6.213 1.00 60.62 365 THR A O 1
ATOM 2868 N N . LEU A 1 366 ? 22.064 13.187 -8.039 1.00 59.81 366 LEU A N 1
ATOM 2869 C CA . LEU A 1 366 ? 22.679 11.858 -8.153 1.00 59.81 366 LEU A CA 1
ATOM 2870 C C . LEU A 1 366 ? 23.965 11.853 -8.995 1.00 59.81 366 LEU A C 1
ATOM 2872 O O . LEU A 1 366 ? 24.679 10.851 -9.009 1.00 59.81 366 LEU A O 1
ATOM 2876 N N . ILE A 1 367 ? 24.272 12.954 -9.686 1.00 50.91 367 ILE A N 1
ATOM 2877 C CA . ILE A 1 367 ? 25.542 13.143 -10.390 1.00 50.91 367 ILE A CA 1
ATOM 2878 C C . ILE A 1 367 ? 26.562 13.658 -9.367 1.00 50.91 367 ILE A C 1
ATOM 2880 O O . ILE A 1 367 ? 26.584 14.839 -9.030 1.00 50.91 367 ILE A O 1
ATOM 2884 N N . ASP A 1 368 ? 27.396 12.757 -8.850 1.00 39.53 368 ASP A N 1
ATOM 2885 C CA . ASP A 1 368 ? 28.533 13.102 -7.992 1.00 39.53 368 ASP A CA 1
ATOM 2886 C C . ASP A 1 368 ? 29.536 13.992 -8.767 1.00 39.53 368 ASP A C 1
ATOM 2888 O O . ASP A 1 368 ? 29.999 13.584 -9.840 1.00 39.53 368 ASP A O 1
ATOM 2892 N N . PRO A 1 369 ? 29.935 15.178 -8.257 1.00 39.97 369 PRO A N 1
ATOM 2893 C CA . PRO A 1 369 ? 31.006 15.981 -8.854 1.00 39.97 369 PRO A CA 1
ATOM 2894 C C . PRO A 1 369 ? 32.349 15.237 -8.950 1.00 39.97 369 PRO A C 1
ATOM 2896 O O . PRO A 1 369 ? 33.224 15.647 -9.711 1.00 39.97 369 PRO A O 1
ATOM 2899 N N . GLY A 1 370 ? 32.530 14.153 -8.184 1.00 37.44 370 GLY A N 1
ATOM 2900 C CA . GLY A 1 370 ? 33.750 13.346 -8.142 1.00 37.44 370 GLY A CA 1
ATOM 2901 C C . GLY A 1 370 ? 33.940 12.346 -9.288 1.00 37.44 370 GLY A C 1
ATOM 2902 O O . GLY A 1 370 ? 34.994 11.719 -9.355 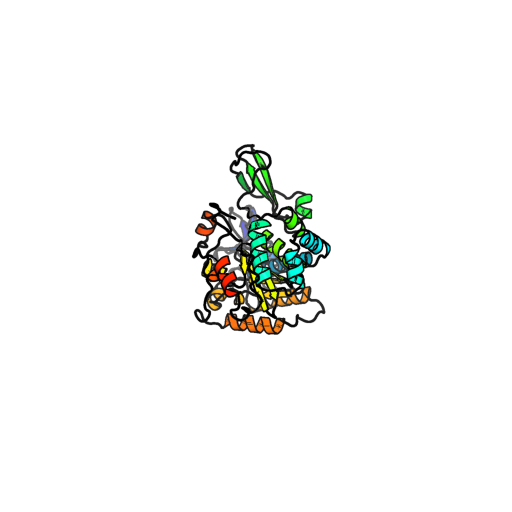1.00 37.44 370 GLY A O 1
ATOM 2903 N N . CYS A 1 371 ? 32.971 12.187 -10.199 1.00 35.16 371 CYS A N 1
ATOM 2904 C CA . CYS A 1 371 ? 33.063 11.244 -11.328 1.00 35.16 371 CYS A CA 1
ATOM 2905 C C . CYS A 1 371 ? 33.237 11.938 -12.696 1.00 35.16 371 CYS A C 1
ATOM 2907 O O . CYS A 1 371 ? 32.911 11.377 -13.739 1.00 35.16 371 CYS A O 1
ATOM 2909 N N . ALA A 1 372 ? 33.763 13.167 -12.712 1.00 33.91 372 ALA A N 1
ATOM 2910 C CA . ALA A 1 372 ? 34.015 13.947 -13.928 1.00 33.91 372 ALA A CA 1
ATOM 2911 C C . ALA A 1 372 ? 35.358 13.629 -14.628 1.00 33.91 372 ALA A C 1
ATOM 2913 O O . ALA A 1 372 ? 35.912 14.484 -15.314 1.00 33.91 372 ALA A O 1
ATOM 2914 N N . GLU A 1 373 ? 35.882 12.409 -14.494 1.00 35.31 373 GLU A N 1
ATOM 2915 C CA . GLU A 1 373 ? 37.022 11.927 -15.288 1.00 35.31 373 GLU A CA 1
ATOM 2916 C C . GLU A 1 373 ? 36.714 10.569 -15.924 1.00 35.31 373 GLU A C 1
ATOM 2918 O O . GLU A 1 373 ? 37.331 9.555 -15.613 1.00 35.31 373 GLU A O 1
ATOM 2923 N N . VAL A 1 374 ? 35.764 10.542 -16.861 1.00 32.38 374 VAL A N 1
ATOM 2924 C CA . VAL A 1 374 ? 35.816 9.564 -17.955 1.00 32.38 374 VAL A CA 1
ATOM 2925 C C . VAL A 1 374 ? 35.254 10.185 -19.236 1.00 32.38 374 VAL A C 1
ATOM 2927 O O . VAL A 1 374 ? 34.052 10.321 -19.422 1.00 32.38 374 VAL A O 1
ATOM 2930 N N . GLU A 1 375 ? 36.195 10.625 -20.070 1.00 29.16 375 GLU A N 1
ATOM 2931 C CA . GLU A 1 375 ? 36.130 10.821 -21.521 1.00 29.16 375 GLU A CA 1
ATOM 2932 C C . GLU A 1 375 ? 34.826 11.367 -22.128 1.00 29.16 375 GLU A C 1
ATOM 2934 O O . GLU A 1 375 ? 33.931 10.647 -22.570 1.00 29.16 375 GLU A O 1
ATOM 2939 N N . ALA A 1 376 ? 34.816 12.687 -22.319 1.00 29.66 376 ALA A N 1
ATOM 2940 C CA . ALA A 1 376 ? 34.028 13.331 -23.356 1.00 29.66 376 ALA A CA 1
ATOM 2941 C C . ALA A 1 376 ? 34.491 12.864 -24.753 1.00 29.66 376 ALA A C 1
ATOM 2943 O O . ALA A 1 376 ? 35.262 13.549 -25.423 1.00 29.66 376 ALA A O 1
ATOM 2944 N N . ILE A 1 377 ? 33.976 11.733 -25.240 1.00 32.34 377 ILE A N 1
ATOM 2945 C CA . ILE A 1 377 ? 33.874 11.481 -26.685 1.00 32.34 377 ILE A CA 1
ATOM 2946 C C . ILE A 1 377 ? 32.519 12.031 -27.129 1.00 32.34 377 ILE A C 1
ATOM 2948 O O . ILE A 1 377 ? 31.541 11.322 -27.365 1.00 32.34 377 ILE A O 1
ATOM 2952 N N . GLY A 1 378 ? 32.464 13.362 -27.168 1.00 27.44 378 GLY A N 1
ATOM 2953 C CA . GLY A 1 378 ? 31.360 14.104 -27.745 1.00 27.44 378 GLY A CA 1
ATOM 2954 C C . GLY A 1 378 ? 31.334 13.890 -29.252 1.00 27.44 378 GLY A C 1
ATOM 2955 O O . GLY A 1 378 ? 32.233 14.320 -29.974 1.00 27.44 378 GLY A O 1
ATOM 2956 N N . TRP A 1 379 ? 30.264 13.255 -29.719 1.00 29.02 379 TRP A N 1
ATOM 2957 C CA . TRP A 1 379 ? 29.810 13.299 -31.101 1.00 29.02 379 TRP A CA 1
ATOM 2958 C C . TRP A 1 379 ? 29.492 14.752 -31.477 1.00 29.02 379 TRP A C 1
ATOM 2960 O O . TRP A 1 379 ? 28.362 15.215 -31.332 1.00 29.02 379 TRP A O 1
ATOM 2970 N N . PHE A 1 380 ? 30.495 15.495 -31.946 1.00 26.47 380 PHE A N 1
ATOM 2971 C CA . PHE A 1 380 ? 30.267 16.789 -32.575 1.00 26.47 380 PHE A CA 1
ATOM 2972 C C . PHE A 1 380 ? 29.830 16.571 -34.021 1.00 26.47 380 PHE A C 1
ATOM 2974 O O . PHE A 1 380 ? 30.618 16.219 -34.900 1.00 26.47 380 PHE A O 1
ATOM 2981 N N . TRP A 1 381 ? 28.545 16.813 -34.259 1.00 28.50 381 TRP A N 1
ATOM 2982 C CA . TRP A 1 381 ? 28.012 17.112 -35.577 1.00 28.50 381 TRP A CA 1
ATOM 2983 C C . TRP A 1 381 ? 28.759 18.318 -36.151 1.00 28.50 381 TRP A C 1
ATOM 2985 O O . TRP A 1 381 ? 28.613 19.446 -35.681 1.00 28.50 381 TRP A O 1
ATOM 2995 N N . VAL A 1 382 ? 29.569 18.075 -37.178 1.00 27.59 382 VAL A N 1
ATOM 2996 C CA . VAL A 1 382 ? 30.163 19.131 -37.993 1.00 27.59 382 VAL A CA 1
ATOM 2997 C C . VAL A 1 382 ? 29.050 19.736 -38.851 1.00 27.59 382 VAL A C 1
ATOM 2999 O O . VAL A 1 382 ? 28.693 19.212 -39.904 1.00 27.59 382 VAL A O 1
ATOM 3002 N N . LEU A 1 383 ? 28.505 20.866 -38.408 1.00 29.45 383 LEU A N 1
ATOM 3003 C CA . LEU A 1 383 ? 27.856 21.825 -39.295 1.00 29.45 383 LEU A CA 1
ATOM 3004 C C . LEU A 1 383 ? 28.966 22.615 -39.999 1.00 29.45 383 LEU A C 1
ATOM 3006 O O . LEU A 1 383 ? 29.566 23.503 -39.400 1.00 29.45 383 LEU A O 1
ATOM 3010 N N . VAL A 1 384 ? 29.253 22.286 -41.263 1.00 29.09 384 VAL A N 1
ATOM 3011 C CA . VAL A 1 384 ? 30.022 23.162 -42.164 1.00 29.09 384 VAL A CA 1
ATOM 3012 C C . VAL A 1 384 ? 29.041 24.085 -42.893 1.00 29.09 384 VAL A C 1
ATOM 3014 O O . VAL A 1 384 ? 28.276 23.599 -43.727 1.00 29.09 384 VAL A O 1
ATOM 3017 N N . PRO A 1 385 ? 29.067 25.410 -42.672 1.00 29.95 385 PRO A N 1
ATOM 3018 C CA . PRO A 1 385 ? 28.500 26.363 -43.607 1.00 29.95 385 PRO A CA 1
ATOM 3019 C C . PRO A 1 385 ? 29.623 27.004 -44.433 1.00 29.95 385 PRO A C 1
ATOM 3021 O O . PRO A 1 385 ? 30.526 27.632 -43.888 1.00 29.95 385 PRO A O 1
ATOM 3024 N N . GLY A 1 386 ? 29.537 26.899 -45.761 1.00 29.89 386 GLY A N 1
ATOM 3025 C CA . GLY A 1 386 ? 30.280 27.787 -46.660 1.00 29.89 386 GLY A CA 1
ATOM 3026 C C . GLY A 1 386 ? 31.041 27.091 -47.781 1.00 29.89 386 GLY A C 1
ATOM 3027 O O . GLY A 1 386 ? 32.262 27.013 -47.748 1.00 29.89 386 GLY A O 1
ATOM 3028 N N . PHE A 1 387 ? 30.327 26.677 -48.829 1.00 29.36 387 PHE A N 1
ATOM 3029 C CA . PHE A 1 387 ? 30.924 26.477 -50.150 1.00 29.36 387 PHE A CA 1
ATOM 3030 C C . PHE A 1 387 ? 30.434 27.593 -51.081 1.00 29.36 387 PHE A C 1
ATOM 3032 O O . PHE A 1 387 ? 29.298 27.583 -51.555 1.00 29.36 387 PHE A O 1
ATOM 3039 N N . ARG A 1 388 ? 31.300 28.579 -51.331 1.00 31.77 388 ARG A N 1
ATOM 3040 C CA . ARG A 1 388 ? 31.230 29.485 -52.484 1.00 31.77 388 ARG A CA 1
ATOM 3041 C C . ARG A 1 388 ? 32.650 29.755 -52.987 1.00 31.77 388 ARG A C 1
ATOM 3043 O O . ARG A 1 388 ? 33.394 30.475 -52.341 1.00 31.77 388 ARG A O 1
ATOM 3050 N N . GLY A 1 389 ? 32.943 29.235 -54.179 1.00 28.78 389 GLY A N 1
ATOM 3051 C CA . GLY A 1 389 ? 33.659 29.978 -55.221 1.00 28.78 389 GLY A CA 1
ATOM 3052 C C . GLY A 1 389 ? 35.190 29.875 -55.311 1.00 28.78 389 GLY A C 1
ATOM 3053 O O . GLY A 1 389 ? 35.887 30.622 -54.647 1.00 28.78 389 GLY A O 1
ATOM 3054 N N . LEU A 1 390 ? 35.630 29.088 -56.305 1.00 30.84 390 LEU A N 1
ATOM 3055 C CA . LEU A 1 390 ? 36.391 29.517 -57.501 1.00 30.84 390 LEU A CA 1
ATOM 3056 C C . LEU A 1 390 ? 37.896 29.911 -57.440 1.00 30.84 390 LEU A C 1
ATOM 3058 O O . LEU A 1 390 ? 38.295 30.813 -56.718 1.00 30.84 390 LEU A O 1
ATOM 3062 N N . PHE A 1 391 ? 38.619 29.334 -58.427 1.00 30.53 391 PHE A N 1
ATOM 3063 C CA . PHE A 1 391 ? 39.950 29.638 -59.016 1.00 30.53 391 PHE A CA 1
ATOM 3064 C C . PHE A 1 391 ? 41.202 29.302 -58.175 1.00 30.53 391 PHE A C 1
ATOM 3066 O O . PHE A 1 391 ? 41.242 29.576 -56.988 1.00 30.53 391 PHE A O 1
ATOM 3073 N N . GLY A 1 392 ? 42.290 28.739 -58.715 1.00 30.89 392 GLY A N 1
ATOM 3074 C CA . GLY A 1 392 ? 42.663 28.396 -60.090 1.00 30.89 392 GLY A CA 1
ATOM 3075 C C . GLY A 1 392 ? 44.131 27.918 -60.156 1.00 30.89 392 GLY A C 1
ATOM 3076 O O . GLY A 1 392 ? 44.884 28.166 -59.217 1.00 30.89 392 GLY A O 1
ATOM 3077 N N . CYS A 1 393 ? 44.475 27.308 -61.300 1.00 35.72 393 CYS A N 1
ATOM 3078 C CA . CYS A 1 393 ? 45.785 26.820 -61.780 1.00 35.72 393 CYS A CA 1
ATOM 3079 C C . CYS A 1 393 ? 46.369 25.554 -61.141 1.00 35.72 393 CYS A C 1
ATOM 3081 O O . CYS A 1 393 ? 46.806 25.597 -59.972 1.00 35.72 393 CYS A O 1
#

Sequence (393 aa):
MPSLDCPGSHGLQRTTVPEPGRVCDVCDIVLKPGCEAFACQTCDFDVCSACKENGLTKADVQLEKMKKRIDGYTTRPRSYADEGKQAAARALLPAAFLDGARARGGPVLLLELLKWFKSDFFEWVDSPSCEHCSTNASLKHEGMTDPCEEELRYGATRVEAWRCDGCQTLVRFPRYDDPERLLETRRGRCGEWANCFTLIVTALGYQARLVVDWTDHVWTEVWYNDMWHHCDPCEACLDAPLTYEVGWGKKLTYIVAFGQQEVVDVTARYTRDWASVLTRRTALSEEQLAKIIEDADSRLRGPLPAPAWRQQEESQLQKCKTQLEGVCSLSAAELCGRKSGSAEWRQERGELGASLPILESQASTLIDPGCAEVEAIGWFWVLVPGFRGLFGC

Organism: NCBI:txid1628268

Radius of gyration: 26.36 Å; chains: 1; bounding box: 82×51×95 Å

Secondary structure (DSSP, 8-state):
-PPP--TT----EEEE--STT-B-TTT-PBPPTTSEEEEETTTTEEEEHHHHHTT--HHHHHHHHHHHHHHHHHTHHHHHT-HHHHHHHHHHS-HHHHHHHHHH--HHHHHHHHHHIIIII-EE-SSPPPSS-SS---EEEEEEEPPPHHHHHTT---EEEEEETTT--EEEEE----HHHHHHH-EESHHHHHHHHHHHHHHTT-EEEEEEETTTEEEEEEEETTEEEEEETTTTEES-GGGTTTTS------EEEEETTEEEE-GGGG-S-HHHHHHH--SS-HHHHHHHHHHHHHHHHTTSPPPTTHHHHHHHHHHHHHPPTTSSPPPTTTTBPP-SS-HHHHHHTTTT-B---HHHHHHHHHS-GGG--S-------------------

InterPro domains:
  IPR002931 Transglutaminase-like [PF01841] (143-233)
  IPR002931 Transglutaminase-like [SM00460] (182-235)
  IPR038765 Papain-like cysteine peptidase superfamily [SSF54001] (72-304)
  IPR050883 Peptide-N(4)-(N-acetyl-beta-glucosaminyl)asparagine amidase [PTHR12143] (110-353)